Protein 1RPQ (pdb70)

Radius of gyration: 33.83 Å; Cα contacts (8 Å, |Δi|>4): 1842; chains: 8; bounding box: 128×77×56 Å

Structure (mmCIF, N/CA/C/O backbone):
data_1RPQ
#
_entry.id   1RPQ
#
_cell.length_a   199.700
_cell.length_b   149.700
_cell.length_c   104.100
_cell.angle_alpha   90.00
_cell.angle_beta   90.00
_cell.angle_gamma   90.00
#
_symmetry.space_group_name_H-M   'C 2 2 21'
#
loop_
_entity.id
_entity.type
_entity.pdbx_description
1 polymer 'High affinity immunoglobulin epsilon receptor alpha-subunit precursor'
2 polymer 'Peptide E131'
3 branched 2-acetamido-2-deoxy-beta-D-glucopyranose-(1-4)-2-acetamido-2-deoxy-beta-D-glucopyranose-(1-4)-2-acetamido-2-deoxy-beta-D-glucopyranose
4 branched beta-D-mannopyranose-(1-3)-[beta-D-mannopyranose-(1-4)]beta-D-mannopyranose-(1-4)-2-acetamido-2-deoxy-beta-D-glucopyranose-(1-4)-2-acetamido-2-deoxy-beta-D-glucopyranose
5 branched beta-D-mannopyranose-(1-4)-2-acetamido-2-deoxy-beta-D-glucopyranose-(1-4)-2-acetamido-2-deoxy-beta-D-glucopyranose
6 branched 2-acetamido-2-deoxy-beta-D-glucopyranose-(1-4)-2-acetamido-2-deoxy-beta-D-glucopyranose
7 non-polymer 2-acetamido-2-deoxy-beta-D-glucopyranose
8 non-polymer 'SULFATE ION'
9 non-polymer 'CITRIC ACID'
#
loop_
_atom_site.group_PDB
_atom_site.id
_atom_site.type_symbol
_atom_site.label_atom_id
_atom_site.label_alt_id
_atom_site.label_comp_id
_atom_site.label_asym_id
_atom_site.label_entity_id
_atom_site.label_seq_id
_atom_site.pdbx_PDB_ins_code
_atom_site.Cartn_x
_atom_site.Cartn_y
_atom_site.Cartn_z
_atom_site.occupancy
_atom_site.B_iso_or_equiv
_atom_site.auth_seq_id
_atom_site.auth_comp_id
_atom_site.auth_asym_id
_atom_site.auth_atom_id
_atom_site.pdbx_PDB_model_num
ATOM 1 N N . LYS A 1 4 ? 76.161 8.679 59.579 0.00 110.12 4 LYS A N 1
ATOM 2 C CA . LYS A 1 4 ? 77.047 8.713 58.421 0.00 109.94 4 LYS A CA 1
ATOM 3 C C . LYS A 1 4 ? 78.008 9.897 58.508 0.00 110.44 4 LYS A C 1
ATOM 4 O O . LYS A 1 4 ? 77.634 11.037 58.224 0.00 110.35 4 LYS A O 1
ATOM 10 N N . PRO A 1 5 ? 79.260 9.641 58.924 1.00 110.79 5 PRO A N 1
ATOM 11 C CA . PRO A 1 5 ? 80.288 10.681 59.054 1.00 110.81 5 PRO A CA 1
ATOM 12 C C . PRO A 1 5 ? 81.028 10.912 57.732 1.00 110.71 5 PRO A C 1
ATOM 13 O O . PRO A 1 5 ? 80.748 10.239 56.730 1.00 111.16 5 PRO A O 1
ATOM 17 N N . LYS A 1 6 ? 81.963 11.864 57.724 1.00 109.56 6 LYS A N 1
ATOM 18 C CA . LYS A 1 6 ? 82.732 12.126 56.514 1.00 106.64 6 LYS A CA 1
ATOM 19 C C . LYS A 1 6 ? 84.066 12.811 56.781 1.00 102.07 6 LYS A C 1
ATOM 20 O O . LYS A 1 6 ? 84.123 13.840 57.452 1.00 102.17 6 LYS A O 1
ATOM 26 N N . VAL A 1 7 ? 85.138 12.227 56.254 1.00 95.70 7 VAL A N 1
ATOM 27 C CA . VAL A 1 7 ? 86.475 12.778 56.437 1.00 91.14 7 VAL A CA 1
ATOM 28 C C . VAL A 1 7 ? 86.732 13.945 55.486 1.00 89.68 7 VAL A C 1
ATOM 29 O O . VAL A 1 7 ? 86.288 13.931 54.336 1.00 89.17 7 VAL A O 1
ATOM 33 N N . SER A 1 8 ? 87.424 14.963 55.993 1.00 86.90 8 SER A N 1
ATOM 34 C CA . SER A 1 8 ? 87.766 16.146 55.213 1.00 83.94 8 SER A CA 1
ATOM 35 C C . SER A 1 8 ? 89.247 16.457 55.397 1.00 81.15 8 SER A C 1
ATOM 36 O O . SE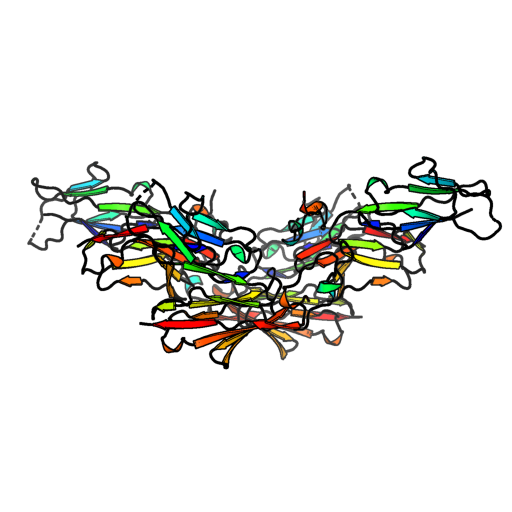R A 1 8 ? 89.830 16.154 56.442 1.00 80.46 8 SER A O 1
ATOM 39 N N . LEU A 1 9 ? 89.853 17.064 54.383 1.00 75.87 9 LEU A N 1
ATOM 40 C CA . LEU A 1 9 ? 91.271 17.382 54.447 1.00 72.31 9 LEU A CA 1
ATOM 41 C C . LEU A 1 9 ? 91.525 18.871 54.576 1.00 69.23 9 LEU A C 1
ATOM 42 O O . LEU A 1 9 ? 90.754 19.684 54.083 1.00 67.13 9 LEU A O 1
ATOM 47 N N . ASN A 1 10 ? 92.628 19.214 55.232 1.00 66.33 10 ASN A N 1
ATOM 48 C CA . ASN A 1 10 ? 93.017 20.600 55.396 1.00 63.35 10 ASN A CA 1
ATOM 49 C C . ASN A 1 10 ? 94.532 20.729 55.434 1.00 59.89 10 ASN A C 1
ATOM 50 O O . ASN A 1 10 ? 95.175 20.296 56.385 1.00 56.79 10 ASN A O 1
ATOM 55 N N . PRO A 1 11 ? 95.129 21.250 54.354 1.00 57.51 11 PRO A N 1
ATOM 56 C CA . PRO A 1 11 ? 94.495 21.719 53.114 1.00 55.95 11 PRO A CA 1
ATOM 57 C C . PRO A 1 11 ? 93.742 20.575 52.418 1.00 56.97 11 PRO A C 1
ATOM 58 O O . PRO A 1 11 ? 94.069 19.407 52.613 1.00 59.60 11 PRO A O 1
ATOM 62 N N . PRO A 1 12 ? 92.787 20.896 51.535 1.00 57.78 12 PRO A N 1
ATOM 63 C CA . PRO A 1 12 ? 91.944 19.952 50.772 1.00 58.32 12 PRO A CA 1
ATOM 64 C C . PRO A 1 12 ? 92.641 19.019 49.780 1.00 56.77 12 PRO A C 1
ATOM 65 O O . PRO A 1 12 ? 92.005 18.136 49.195 1.00 56.77 12 PRO A O 1
ATOM 69 N N . TRP A 1 13 ? 93.933 19.219 49.576 1.00 53.25 13 TRP A N 1
ATOM 70 C CA . TRP A 1 13 ? 94.677 18.425 48.622 1.00 53.19 13 TRP A CA 1
ATOM 71 C C . TRP A 1 13 ? 94.967 16.963 48.994 1.00 52.23 13 TRP A C 1
ATOM 72 O O . TRP A 1 13 ? 95.750 16.714 49.902 1.00 54.36 13 TRP A O 1
ATOM 83 N N . ASN A 1 14 ? 94.364 16.023 48.247 1.00 49.66 14 ASN A N 1
ATOM 84 C CA . ASN A 1 14 ? 94.555 14.565 48.409 1.00 47.45 14 ASN A CA 1
ATOM 85 C C . ASN A 1 14 ? 95.944 14.197 47.945 1.00 45.46 14 ASN A C 1
ATOM 86 O O . ASN A 1 14 ? 96.477 13.163 48.313 1.00 47.40 14 ASN A O 1
ATOM 91 N N . ARG A 1 15 ? 96.476 14.974 47.018 1.00 42.23 15 ARG A N 1
ATOM 92 C CA . ARG A 1 15 ? 97.809 14.720 46.492 1.00 40.59 15 ARG A CA 1
ATOM 93 C C . ARG A 1 15 ? 98.735 15.775 47.111 1.00 37.76 15 ARG A C 1
ATOM 94 O O . ARG A 1 15 ? 98.395 16.958 47.127 1.00 35.08 15 ARG A O 1
ATOM 102 N N . ILE A 1 16 ? 99.864 15.333 47.673 1.00 32.90 16 ILE A N 1
ATOM 103 C CA . ILE A 1 16 ? 100.799 16.229 48.317 1.00 29.51 16 ILE A CA 1
ATOM 104 C C . ILE A 1 16 ? 102.227 15.751 48.154 1.00 31.38 16 ILE A C 1
ATOM 105 O O . ILE A 1 16 ? 102.461 14.612 47.764 1.00 33.59 16 ILE A O 1
ATOM 110 N N . PHE A 1 17 ? 103.180 16.613 48.495 1.00 35.24 17 PHE A N 1
ATOM 111 C CA . PHE A 1 17 ? 104.595 16.291 48.392 1.00 39.57 17 PHE A CA 1
ATOM 112 C C . PHE A 1 17 ? 105.164 15.593 49.616 1.00 40.67 17 PHE A C 1
ATOM 113 O O . PHE A 1 17 ? 104.659 15.717 50.728 1.00 41.98 17 PHE A O 1
ATOM 121 N N . LYS A 1 18 ? 106.251 14.874 49.398 1.00 42.48 18 LYS A N 1
ATOM 122 C CA . LYS A 1 18 ? 106.920 14.177 50.472 1.00 44.30 18 LYS A CA 1
ATOM 123 C C . LYS A 1 18 ? 107.444 15.255 51.401 1.00 44.11 18 LYS A C 1
ATOM 124 O O . LYS A 1 18 ? 108.190 16.140 50.987 1.00 46.84 18 LYS A O 1
ATOM 130 N N . GLY A 1 19 ? 106.977 15.247 52.634 1.00 43.90 19 GLY A N 1
ATOM 131 C CA . GLY A 1 19 ? 107.475 16.225 53.576 1.00 43.57 19 GLY A CA 1
ATOM 132 C C . GLY A 1 19 ? 106.456 17.241 53.990 1.00 44.07 19 GLY A C 1
ATOM 133 O O . GLY A 1 19 ? 106.673 17.980 54.945 1.00 46.27 19 GLY A O 1
ATOM 134 N N . GLU A 1 20 ? 105.341 17.291 53.279 1.00 45.57 20 GLU A N 1
ATOM 135 C CA . GLU A 1 20 ? 104.311 18.258 53.608 1.00 49.71 20 GLU A CA 1
ATOM 136 C C . GLU A 1 20 ? 103.426 17.761 54.728 1.00 51.98 20 GLU A C 1
ATOM 137 O O . GLU A 1 20 ? 103.632 16.672 55.246 1.00 52.21 20 GLU A O 1
ATOM 143 N N . ASN A 1 21 ? 102.479 18.594 55.135 1.00 55.25 21 ASN A N 1
ATOM 144 C CA . ASN A 1 21 ? 101.588 18.258 56.226 1.00 59.89 21 ASN A CA 1
ATOM 145 C C . ASN A 1 21 ? 100.141 18.315 55.796 1.00 60.88 21 ASN A C 1
ATOM 146 O O . ASN A 1 21 ? 99.768 19.122 54.959 1.00 64.55 21 ASN A O 1
ATOM 151 N N . VAL A 1 22 ? 99.333 17.432 56.357 1.00 60.90 22 VAL A N 1
ATOM 152 C CA . VAL A 1 22 ? 97.913 17.406 56.069 1.00 62.01 22 VAL A CA 1
ATOM 153 C C . VAL A 1 22 ? 97.186 16.910 57.313 1.00 62.13 22 VAL A C 1
ATOM 154 O O . VAL A 1 22 ? 97.755 16.172 58.126 1.00 61.68 22 VAL A O 1
ATOM 158 N N . THR A 1 23 ? 95.942 17.349 57.467 1.00 62.09 23 THR A N 1
ATOM 159 C CA . THR A 1 23 ? 95.134 16.987 58.613 1.00 64.74 23 THR A CA 1
ATOM 160 C C . THR A 1 23 ? 93.754 16.499 58.185 1.00 66.95 23 THR A C 1
ATOM 161 O O . THR A 1 23 ? 92.976 17.244 57.584 1.00 67.82 23 THR A O 1
ATOM 165 N N . LEU A 1 24 ? 93.466 15.236 58.475 1.00 69.45 24 LEU A N 1
ATOM 166 C CA . LEU A 1 24 ? 92.178 14.658 58.131 1.00 72.46 24 LEU A CA 1
ATOM 167 C C . LEU A 1 24 ? 91.252 14.871 59.314 1.00 76.80 24 LEU A C 1
ATOM 168 O O . LEU A 1 24 ? 91.611 14.587 60.457 1.00 77.62 24 LEU A O 1
ATOM 173 N N . THR A 1 25 ? 90.063 15.381 59.032 1.00 81.77 25 THR A N 1
ATOM 174 C CA . THR A 1 25 ? 89.088 15.652 60.071 1.00 88.31 25 THR A CA 1
ATOM 175 C C . THR A 1 25 ? 87.851 14.789 59.887 1.00 90.02 25 THR A C 1
ATOM 176 O O . THR A 1 25 ? 87.331 14.656 58.782 1.00 90.66 25 THR A O 1
ATOM 180 N N . CYS A 1 26 ? 87.402 14.184 60.980 1.00 93.42 26 CYS A N 1
ATOM 181 C CA . CYS A 1 26 ? 86.216 13.342 60.966 1.00 94.98 26 CYS A CA 1
ATOM 182 C C . CYS A 1 26 ? 85.029 14.259 61.252 1.00 96.15 26 CYS A C 1
ATOM 183 O O . CYS A 1 26 ? 85.018 14.967 62.259 1.00 97.73 26 CYS A O 1
ATOM 186 N N . ASN A 1 27 ? 84.133 14.364 60.270 1.00 98.21 27 ASN A N 1
ATOM 187 C CA . ASN A 1 27 ? 82.935 15.212 60.334 1.00 99.31 27 ASN A CA 1
ATOM 188 C C . ASN A 1 27 ? 82.412 15.445 61.748 1.00 99.03 27 ASN A C 1
ATOM 189 O O . ASN A 1 27 ? 81.610 14.661 62.254 1.00 100.50 27 ASN A O 1
ATOM 194 N N . GLY A 1 28 ? 82.870 16.533 62.367 0.50 96.54 28 GLY A N 1
ATOM 195 C CA . GLY A 1 28 ? 82.459 16.867 63.720 0.50 92.78 28 GLY A CA 1
ATOM 196 C C . GLY A 1 28 ? 81.146 17.623 63.827 0.50 91.68 28 GLY A C 1
ATOM 197 O O . GLY A 1 28 ? 81.096 18.825 63.566 0.50 90.91 28 GLY A O 1
ATOM 198 N N . ASN A 1 29 ? 80.085 16.910 64.207 0.50 90.52 29 ASN A N 1
ATOM 199 C CA . ASN A 1 29 ? 78.752 17.495 64.376 0.50 88.95 29 ASN A CA 1
ATOM 200 C C . ASN A 1 29 ? 77.953 16.744 65.451 0.50 88.40 29 ASN A C 1
ATOM 201 O O . ASN A 1 29 ? 78.521 15.942 66.199 0.50 85.90 29 ASN A O 1
ATOM 206 N N . ASN A 1 30 ? 76.653 17.036 65.539 0.50 89.57 30 ASN A N 1
ATOM 207 C CA . ASN A 1 30 ? 75.743 16.420 66.516 0.50 89.98 30 ASN A CA 1
ATOM 208 C C . ASN A 1 30 ? 75.959 16.939 67.943 0.50 89.29 30 ASN A C 1
ATOM 209 O O . ASN A 1 30 ? 76.817 16.448 68.683 0.50 88.04 30 ASN A O 1
ATOM 214 N N . VAL A 1 34 ? 80.735 14.395 72.097 0.50 102.26 34 VAL A N 1
ATOM 215 C CA . VAL A 1 34 ? 82.074 13.830 72.227 0.50 102.45 34 VAL A CA 1
ATOM 216 C C . VAL A 1 34 ? 82.001 12.394 72.749 0.50 102.80 34 VAL A C 1
ATOM 217 O O . VAL A 1 34 ? 81.116 12.052 73.538 0.50 102.25 34 VAL A O 1
ATOM 221 N N . SER A 1 35 ? 82.934 11.560 72.295 0.50 103.53 35 SER A N 1
ATOM 222 C CA . SER A 1 35 ? 82.998 10.159 72.705 0.50 103.65 35 SER A CA 1
ATOM 223 C C . SER A 1 35 ? 84.343 9.537 72.325 0.50 103.49 35 SER A C 1
ATOM 224 O O . SER A 1 35 ? 85.184 9.278 73.189 0.50 102.97 35 SER A O 1
ATOM 227 N N . SER A 1 36 ? 84.535 9.311 71.027 0.50 103.31 36 SER A N 1
ATOM 228 C CA . SER A 1 36 ? 85.762 8.724 70.498 0.50 103.07 36 SER A CA 1
ATOM 229 C C . SER A 1 36 ? 85.717 8.742 68.977 0.50 103.76 36 SER A C 1
ATOM 230 O O . SER A 1 36 ? 84.644 8.869 68.379 0.50 104.02 36 SER A O 1
ATOM 233 N N . THR A 1 37 ? 86.885 8.602 68.357 1.00 104.39 37 THR A N 1
ATOM 234 C CA . THR A 1 37 ? 86.989 8.590 66.904 1.00 103.43 37 THR A CA 1
ATOM 235 C C . THR A 1 37 ? 88.011 7.542 66.482 1.00 101.53 37 THR A C 1
ATOM 236 O O . THR A 1 37 ? 89.161 7.573 66.920 1.00 101.21 37 THR A O 1
ATOM 240 N N . LYS A 1 38 ? 87.575 6.597 65.656 1.00 99.71 38 LYS A N 1
ATOM 241 C CA . LYS A 1 38 ? 88.450 5.535 65.173 1.00 98.85 38 LYS A CA 1
ATOM 242 C C . LYS A 1 38 ? 88.997 5.851 63.781 1.00 95.70 38 LYS A C 1
ATOM 243 O O . LYS A 1 38 ? 88.245 6.207 62.877 1.00 93.22 38 LYS A O 1
ATOM 249 N N . TRP A 1 39 ? 90.308 5.703 63.618 1.00 91.49 39 TRP A N 1
ATOM 250 C CA . TRP A 1 39 ? 90.967 5.974 62.346 1.00 88.89 39 TRP A CA 1
ATOM 251 C C . TRP A 1 39 ? 91.552 4.718 61.708 1.00 87.04 39 TRP A C 1
ATOM 252 O O . TRP A 1 39 ? 92.355 4.018 62.325 1.00 84.69 39 TRP A O 1
ATOM 263 N N . PHE A 1 40 ? 91.175 4.463 60.456 1.00 85.92 40 PHE A N 1
ATOM 264 C CA . PHE A 1 40 ? 91.664 3.299 59.723 1.00 85.67 40 PHE A CA 1
ATOM 265 C C . PHE A 1 40 ? 92.543 3.672 58.530 1.00 82.79 40 PHE A C 1
ATOM 266 O O . PHE A 1 40 ? 92.062 4.249 57.556 1.00 82.86 40 PHE A O 1
ATOM 274 N N . HIS A 1 41 ? 93.830 3.340 58.612 1.00 77.40 41 HIS A N 1
ATOM 275 C CA . HIS A 1 41 ? 94.780 3.629 57.535 1.00 72.58 41 HIS A CA 1
ATOM 276 C C . HIS A 1 41 ? 95.142 2.337 56.820 1.00 71.32 41 HIS A C 1
ATOM 277 O O . HIS A 1 41 ? 95.904 1.522 57.343 1.00 72.56 41 HIS A O 1
ATOM 284 N N . ASN A 1 42 ? 94.621 2.176 55.607 1.00 69.24 42 ASN A N 1
ATOM 285 C CA . ASN A 1 42 ? 94.861 0.982 54.798 1.00 71.55 42 ASN A CA 1
ATOM 286 C C . ASN A 1 42 ? 94.211 -0.247 55.440 1.00 75.39 42 ASN A C 1
ATOM 287 O O . ASN A 1 42 ? 94.729 -1.366 55.340 1.00 77.75 42 ASN A O 1
ATOM 292 N N . GLY A 1 43 ? 93.075 -0.030 56.100 1.00 78.42 43 GLY A N 1
ATOM 293 C CA . GLY A 1 43 ? 92.373 -1.120 56.753 1.00 81.40 43 GLY A CA 1
ATOM 294 C C . GLY A 1 43 ? 92.762 -1.310 58.209 1.00 83.52 43 GLY A C 1
ATOM 295 O O . GLY A 1 43 ? 91.934 -1.745 59.011 1.00 84.02 43 GLY A O 1
ATOM 296 N N . SER A 1 44 ? 94.012 -0.997 58.549 1.00 85.37 44 SER A N 1
ATOM 297 C CA . SER A 1 44 ? 94.505 -1.125 59.921 1.00 88.40 44 SER A CA 1
ATOM 298 C C . SER A 1 44 ? 94.008 0.015 60.816 1.00 89.54 44 SER A C 1
ATOM 299 O O . SER A 1 44 ? 93.848 1.146 60.363 1.00 90.46 44 SER A O 1
ATOM 302 N N . LEU A 1 45 ? 93.770 -0.285 62.089 1.00 90.85 45 LEU A N 1
ATOM 303 C CA . LEU A 1 45 ? 93.318 0.726 63.035 1.00 92.61 45 LEU A CA 1
ATOM 304 C C . LEU A 1 45 ? 94.518 1.540 63.522 1.00 94.08 45 LEU A C 1
ATOM 305 O O . LEU A 1 45 ? 95.512 0.979 63.990 1.00 92.32 45 LEU A O 1
ATOM 310 N N . SER A 1 46 ? 94.423 2.862 63.393 1.00 95.58 46 SER A N 1
ATOM 311 C CA . SER A 1 46 ? 95.496 3.755 63.822 1.00 96.58 46 SER A CA 1
ATOM 312 C C . SER A 1 46 ? 95.353 4.086 65.296 1.00 97.89 46 SER A C 1
ATOM 313 O O . SER A 1 46 ? 94.246 4.088 65.839 1.00 95.61 46 SER A O 1
ATOM 316 N N . GLU A 1 47 ? 96.480 4.403 65.923 1.00 101.06 47 GLU A N 1
ATOM 317 C CA . GLU A 1 47 ? 96.507 4.734 67.339 1.00 106.90 47 GLU A CA 1
ATOM 318 C C . GLU A 1 47 ? 95.942 6.116 67.660 1.00 106.91 47 GLU A C 1
ATOM 319 O O . GLU A 1 47 ? 96.095 6.609 68.778 1.00 107.05 47 GLU A O 1
ATOM 325 N N . GLU A 1 48 ? 95.279 6.734 66.687 1.00 107.83 48 GLU A N 1
ATOM 326 C CA . GLU A 1 48 ? 94.693 8.053 66.892 1.00 109.93 48 GLU A CA 1
ATOM 327 C C . GLU A 1 48 ? 93.247 7.950 67.378 1.00 110.42 48 GLU A C 1
ATOM 328 O O . GLU A 1 48 ? 92.479 7.110 66.903 1.00 111.25 48 GLU A O 1
ATOM 334 N N . THR A 1 49 ? 92.886 8.825 68.315 1.00 110.97 49 THR A N 1
ATOM 335 C CA . THR A 1 49 ? 91.546 8.848 68.898 1.00 111.34 49 THR A CA 1
ATOM 336 C C . THR A 1 49 ? 90.767 10.159 68.698 1.00 110.52 49 THR A C 1
ATOM 337 O O . THR A 1 49 ? 89.541 10.180 68.838 1.00 109.99 49 THR A O 1
ATOM 341 N N . ASN A 1 50 ? 91.477 11.244 68.385 1.00 109.87 50 ASN A N 1
ATOM 342 C CA . ASN A 1 50 ? 90.854 12.553 68.155 1.00 107.84 50 ASN A CA 1
ATOM 343 C C . ASN A 1 50 ? 90.094 12.582 66.831 1.00 107.17 50 ASN A C 1
ATOM 344 O O . ASN A 1 50 ? 90.297 11.726 65.971 1.00 106.32 50 ASN A O 1
ATOM 349 N N . SER A 1 51 ? 89.235 13.582 66.661 1.00 105.92 51 SER A N 1
ATOM 350 C CA . SER A 1 51 ? 88.457 13.713 65.428 1.00 104.72 51 SER A CA 1
ATOM 351 C C . SER A 1 51 ? 89.333 14.205 64.279 1.00 102.06 51 SER A C 1
ATOM 352 O O . SER A 1 51 ? 88.896 14.247 63.130 1.00 102.36 51 SER A O 1
ATOM 355 N N . SER A 1 52 ? 90.573 14.569 64.602 1.00 98.00 52 SER A N 1
ATOM 356 C CA . SER A 1 52 ? 91.522 15.057 63.611 1.00 93.38 52 SER A CA 1
ATOM 357 C C . SER A 1 52 ? 92.861 14.335 63.674 1.00 90.45 52 SER A C 1
ATOM 358 O O . SER A 1 52 ? 93.575 14.412 64.675 1.00 90.22 52 SER A O 1
ATOM 361 N N . LEU A 1 53 ? 93.183 13.630 62.593 1.00 86.21 53 LEU A N 1
ATOM 362 C CA . LEU A 1 53 ? 94.435 12.895 62.472 1.00 83.95 53 LEU A CA 1
ATOM 363 C C . LEU A 1 53 ? 95.449 13.786 61.759 1.00 82.63 53 LEU A C 1
ATOM 364 O O . LEU A 1 53 ? 95.217 14.213 60.631 1.00 82.74 53 LEU A O 1
ATOM 369 N N . ASN A 1 54 ? 96.564 14.070 62.428 1.00 81.92 54 ASN A N 1
ATOM 370 C CA . ASN A 1 54 ? 97.609 14.934 61.872 1.00 80.17 54 ASN A CA 1
ATOM 371 C C . ASN A 1 54 ? 98.776 14.212 61.211 1.00 76.16 54 ASN A C 1
ATOM 372 O O . ASN A 1 54 ? 99.521 13.476 61.867 1.00 76.76 54 ASN A O 1
ATOM 377 N N . ILE A 1 55 ? 98.950 14.445 59.914 1.00 69.21 55 ILE A N 1
ATOM 378 C CA . ILE A 1 55 ? 100.064 13.851 59.191 1.00 62.33 55 ILE A CA 1
ATOM 379 C C . ILE A 1 55 ? 101.130 14.941 59.081 1.00 60.38 55 ILE A C 1
ATOM 380 O O . ILE A 1 55 ? 100.833 16.067 58.690 1.00 55.02 55 ILE A O 1
ATOM 385 N N . VAL A 1 56 ? 102.349 14.610 59.497 1.00 59.10 56 VAL A N 1
ATOM 386 C CA . VAL A 1 56 ? 103.468 15.541 59.481 1.00 59.43 56 VAL A CA 1
ATOM 387 C C . VAL A 1 56 ? 104.655 14.938 58.741 1.00 58.37 56 VAL A C 1
ATOM 388 O O . VAL A 1 56 ? 104.929 13.746 58.871 1.00 62.20 56 VAL A O 1
ATOM 392 N N . ASN A 1 57 ? 105.373 15.767 57.991 1.00 57.36 57 ASN A N 1
ATOM 393 C CA . ASN A 1 57 ? 106.521 15.317 57.215 1.00 60.30 57 ASN A CA 1
ATOM 394 C C . ASN A 1 57 ? 106.195 14.107 56.367 1.00 59.51 57 ASN A C 1
ATOM 395 O O . ASN A 1 57 ? 107.022 13.220 56.207 1.00 60.01 57 ASN A O 1
ATOM 400 N N . ALA A 1 58 ? 104.996 14.118 55.790 1.00 58.65 58 ALA A N 1
ATOM 401 C CA . ALA A 1 58 ? 104.482 13.044 54.957 1.00 59.24 58 ALA A CA 1
ATOM 402 C C . ALA A 1 58 ? 105.521 12.204 54.242 1.00 60.65 58 ALA A C 1
ATOM 403 O O . ALA A 1 58 ? 106.436 12.719 53.611 1.00 60.43 58 ALA A O 1
ATOM 405 N N . LYS A 1 59 ? 105.385 10.895 54.402 1.00 63.60 59 LYS A N 1
ATOM 406 C CA . LYS A 1 59 ? 106.271 9.923 53.784 1.00 64.98 59 LYS A CA 1
ATOM 407 C C . LYS A 1 59 ? 105.411 9.171 52.786 1.00 61.69 59 LYS A C 1
ATOM 408 O O . LYS A 1 59 ? 104.185 9.234 52.865 1.00 59.80 59 LYS A O 1
ATOM 414 N N . PHE A 1 60 ? 106.036 8.479 51.841 1.00 58.89 60 PHE A N 1
ATOM 415 C CA . PHE A 1 60 ? 105.273 7.725 50.862 1.00 58.65 60 PHE A CA 1
ATOM 416 C C . PHE A 1 60 ? 104.335 6.785 51.593 1.00 58.84 60 PHE A C 1
ATOM 417 O O . PHE A 1 60 ? 103.162 6.678 51.257 1.00 60.60 60 PHE A O 1
ATOM 425 N N . GLU A 1 61 ? 104.852 6.188 52.660 1.00 61.37 61 GLU A N 1
ATOM 426 C CA . GLU A 1 61 ? 104.122 5.261 53.515 1.00 65.24 61 GLU A CA 1
ATOM 427 C C . GLU A 1 61 ? 102.754 5.821 53.935 1.00 62.31 61 GLU A C 1
ATOM 428 O O . GLU A 1 61 ? 101.783 5.073 54.056 1.00 64.31 61 GLU A O 1
ATOM 434 N N . ASP A 1 62 ? 102.671 7.141 54.111 1.00 57.13 62 ASP A N 1
ATOM 435 C CA . ASP A 1 62 ? 101.427 7.795 54.529 1.00 52.29 62 ASP A CA 1
ATOM 436 C C . ASP A 1 62 ? 100.330 7.795 53.495 1.00 47.87 62 ASP A C 1
ATOM 437 O O . ASP A 1 62 ? 99.183 8.123 53.810 1.00 43.56 62 ASP A O 1
ATOM 442 N N . SER A 1 63 ? 100.680 7.415 52.268 1.00 43.77 63 SER A N 1
ATOM 443 C CA . SER A 1 63 ? 99.708 7.342 51.186 1.00 46.53 63 SER A CA 1
ATOM 444 C C . SER A 1 63 ? 98.700 6.260 51.530 1.00 50.64 63 SER A C 1
ATOM 445 O O . SER A 1 63 ? 98.948 5.443 52.415 1.00 58.02 63 SER A O 1
ATOM 448 N N . GLY A 1 64 ? 97.558 6.251 50.857 1.00 54.94 64 GLY A N 1
ATOM 449 C CA . GLY A 1 64 ? 96.582 5.218 51.135 1.00 57.83 64 GLY A CA 1
ATOM 450 C C . GLY A 1 64 ? 95.174 5.656 51.446 1.00 60.18 64 GLY A C 1
ATOM 451 O O . GLY A 1 64 ? 94.828 6.826 51.344 1.00 59.89 64 GLY A O 1
ATOM 452 N N . GLU A 1 65 ? 94.365 4.678 51.830 1.00 63.98 65 GLU A N 1
ATOM 453 C CA . GLU A 1 65 ? 92.969 4.883 52.173 1.00 69.38 65 GLU A CA 1
ATOM 454 C C . GLU A 1 65 ? 92.810 5.240 53.655 1.00 68.43 65 GLU A C 1
ATOM 455 O O . GLU A 1 65 ? 93.466 4.655 54.508 1.00 71.66 65 GLU A O 1
ATOM 461 N N . TYR A 1 66 ? 91.967 6.226 53.948 1.00 65.37 66 TYR A N 1
ATOM 462 C CA . TYR A 1 66 ? 91.702 6.639 55.322 1.00 62.94 66 TYR A CA 1
ATOM 463 C C . TYR A 1 66 ? 90.208 6.678 55.604 1.00 67.42 66 TYR A C 1
ATOM 464 O O . TYR A 1 66 ? 89.417 7.103 54.760 1.00 68.08 66 TYR A O 1
ATOM 473 N N . LYS A 1 67 ? 89.830 6.204 56.789 1.00 74.96 67 LYS A N 1
ATOM 474 C CA . LYS A 1 67 ? 88.431 6.177 57.225 1.00 82.25 67 LYS A CA 1
ATOM 475 C C . LYS A 1 67 ? 88.352 6.496 58.707 1.00 84.40 67 LYS A C 1
ATOM 476 O O . LYS A 1 67 ? 89.271 6.174 59.459 1.00 84.62 67 LYS A O 1
ATOM 482 N N . CYS A 1 68 ? 87.237 7.088 59.124 1.00 87.51 68 CYS A N 1
ATOM 483 C CA . CYS A 1 68 ? 87.022 7.403 60.527 1.00 92.81 68 CYS A CA 1
ATOM 484 C C . CYS A 1 68 ? 85.679 6.837 60.970 1.00 96.35 68 CYS A C 1
ATOM 485 O O . CYS A 1 68 ? 84.752 6.710 60.168 1.00 96.52 68 CYS A O 1
ATOM 488 N N . GLN A 1 69 ? 85.590 6.474 62.244 1.00 102.16 69 GLN A N 1
ATOM 489 C CA . GLN A 1 69 ? 84.367 5.896 62.793 1.00 108.03 69 GLN A CA 1
ATOM 490 C C . GLN A 1 69 ? 83.992 6.562 64.118 1.00 109.77 69 GLN A C 1
ATOM 491 O O . GLN A 1 69 ? 84.844 6.745 64.997 1.00 110.30 69 GLN A O 1
ATOM 497 N N . HIS A 1 70 ? 82.740 7.011 64.203 1.00 111.05 70 HIS A N 1
ATOM 498 C CA . HIS A 1 70 ? 82.214 7.655 65.408 1.00 111.72 70 HIS A CA 1
ATOM 499 C C . HIS A 1 70 ? 81.225 6.683 66.088 1.00 113.29 70 HIS A C 1
ATOM 500 O O . HIS A 1 70 ? 81.362 5.460 65.965 1.00 114.29 70 HIS A O 1
ATOM 507 N N . GLN A 1 71 ? 80.256 7.213 66.829 0.00 112.28 71 GLN A N 1
ATOM 508 C CA . GLN A 1 71 ? 79.263 6.365 67.487 0.00 111.88 71 GLN A CA 1
ATOM 509 C C . GLN A 1 71 ? 78.016 6.217 66.618 0.00 111.61 71 GLN A C 1
ATOM 510 O O . GLN A 1 71 ? 76.923 5.943 67.117 0.00 111.28 71 GLN A O 1
ATOM 516 N N . GLN A 1 72 ? 78.198 6.387 65.311 0.00 111.50 72 GLN A N 1
ATOM 517 C CA . GLN A 1 72 ? 77.107 6.286 64.349 0.00 111.69 72 GLN A CA 1
ATOM 518 C C . GLN A 1 72 ? 77.111 4.938 63.625 0.00 111.84 72 GLN A C 1
ATOM 519 O O . GLN A 1 72 ? 76.604 4.825 62.507 0.00 111.94 72 GLN A O 1
ATOM 525 N N . VAL A 1 73 ? 77.673 3.922 64.281 0.00 112.62 73 VAL A N 1
ATOM 526 C CA . VAL A 1 73 ? 77.765 2.560 63.744 0.00 113.25 73 VAL A CA 1
ATOM 527 C C . VAL A 1 73 ? 78.597 2.490 62.462 0.00 114.33 73 VAL A C 1
ATOM 528 O O . VAL A 1 73 ? 79.768 2.107 62.493 0.00 114.08 73 VAL A O 1
ATOM 532 N N . ASN A 1 74 ? 77.979 2.855 61.341 1.00 116.13 74 ASN A N 1
ATOM 533 C CA . ASN A 1 74 ? 78.629 2.855 60.032 1.00 117.64 74 ASN A CA 1
ATOM 534 C C . ASN A 1 74 ? 79.905 3.701 60.002 1.00 116.84 74 ASN A C 1
ATOM 535 O O . ASN A 1 74 ? 80.048 4.671 60.756 1.00 116.49 74 ASN A O 1
ATOM 540 N N . GLU A 1 75 ? 80.842 3.293 59.149 1.00 115.02 75 GLU A N 1
ATOM 541 C CA . GLU A 1 75 ? 82.112 3.993 58.978 1.00 112.09 75 GLU A CA 1
ATOM 542 C C . GLU A 1 75 ? 81.934 5.070 57.916 1.00 111.69 75 GLU A C 1
ATOM 543 O O . GLU A 1 75 ? 80.919 5.107 57.212 1.00 112.15 75 GLU A O 1
ATOM 549 N N . SER A 1 76 ? 82.931 5.940 57.800 1.00 109.68 76 SER A N 1
ATOM 550 C CA . SER A 1 76 ? 82.906 7.018 56.820 1.00 106.34 76 SER A CA 1
ATOM 551 C C . SER A 1 76 ? 83.347 6.506 55.453 1.00 105.93 76 SER A C 1
ATOM 552 O O . SER A 1 76 ? 83.928 5.422 55.342 1.00 105.63 76 SER A O 1
ATOM 555 N N . GLU A 1 77 ? 83.050 7.277 54.409 1.00 104.37 77 GLU A N 1
ATOM 556 C CA . GLU A 1 77 ? 83.464 6.894 53.067 1.00 102.88 77 GLU A CA 1
ATOM 557 C C . GLU A 1 77 ? 84.982 7.042 52.994 1.00 99.16 77 GLU A C 1
ATOM 558 O O . GLU A 1 77 ? 85.567 7.896 53.669 1.00 99.46 77 GLU A O 1
ATOM 564 N N . PRO A 1 78 ? 85.646 6.178 52.213 1.00 94.95 78 PRO A N 1
ATOM 565 C CA . PRO A 1 78 ? 87.101 6.222 52.068 1.00 90.81 78 PRO A CA 1
ATOM 566 C C . PRO A 1 78 ? 87.602 7.517 51.440 1.00 87.20 78 PRO A C 1
ATOM 567 O O . PRO A 1 78 ? 86.938 8.118 50.590 1.00 86.82 78 PRO A O 1
ATOM 571 N N . VAL A 1 79 ? 88.775 7.944 51.891 1.00 82.56 79 VAL A N 1
ATOM 572 C CA . VAL A 1 79 ? 89.429 9.141 51.390 1.00 77.85 79 VAL A CA 1
ATOM 573 C C . VAL A 1 79 ? 90.842 8.688 51.061 1.00 76.17 79 VAL A C 1
ATOM 574 O O . VAL A 1 79 ? 91.537 8.153 51.923 1.00 74.83 79 VAL A O 1
ATOM 578 N N . TYR A 1 80 ? 91.245 8.859 49.805 1.00 74.96 80 TYR A N 1
ATOM 579 C CA . TYR A 1 80 ? 92.569 8.434 49.369 1.00 73.48 80 TYR A CA 1
ATOM 580 C C . TYR A 1 80 ? 93.574 9.571 49.321 1.00 69.04 80 TYR A C 1
ATOM 581 O O . TYR A 1 80 ? 93.307 10.625 48.761 1.00 69.27 80 TYR A O 1
ATOM 590 N N . LEU A 1 81 ? 94.723 9.354 49.948 1.00 63.63 81 LEU A N 1
ATOM 591 C CA . LEU A 1 81 ? 95.786 10.338 50.015 1.00 57.90 81 LEU A CA 1
ATOM 592 C C . LEU A 1 81 ? 97.016 9.812 49.298 1.00 55.79 81 LEU A C 1
ATOM 593 O O . LEU A 1 81 ? 97.451 8.701 49.556 1.00 59.21 81 LEU A O 1
ATOM 598 N N . GLU A 1 82 ? 97.598 10.608 48.412 1.00 52.42 82 GLU A N 1
ATOM 599 C CA . GLU A 1 82 ? 98.783 10.155 47.695 1.00 51.50 82 GLU A CA 1
ATOM 600 C C . GLU A 1 82 ? 99.987 11.102 47.840 1.00 47.20 82 GLU A C 1
ATOM 601 O O . GLU A 1 82 ? 99.874 12.312 47.648 1.00 46.65 82 GLU A O 1
ATOM 607 N N . VAL A 1 83 ? 101.138 10.538 48.184 1.00 41.68 83 VAL A N 1
ATOM 608 C CA . VAL A 1 83 ? 102.345 11.322 48.390 1.00 37.31 83 VAL A CA 1
ATOM 609 C C . VAL A 1 83 ? 103.310 11.233 47.215 1.00 37.14 83 VAL A C 1
ATOM 610 O O . VAL A 1 83 ? 103.809 10.157 46.888 1.00 40.79 83 VAL A O 1
ATOM 614 N N . PHE A 1 84 ? 103.629 12.379 46.628 1.00 34.59 84 PHE A N 1
ATOM 615 C CA . PHE A 1 84 ? 104.536 12.425 4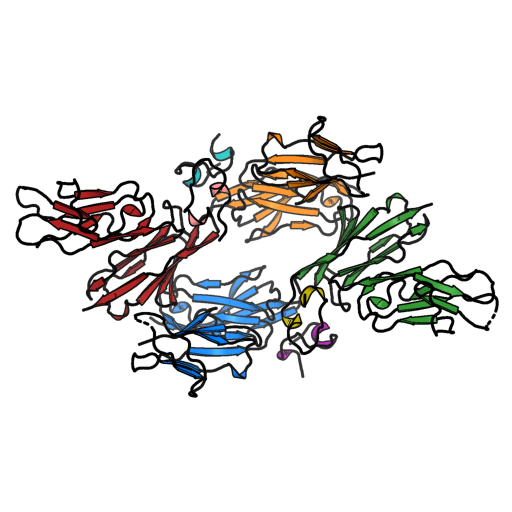5.486 1.00 32.29 84 PHE A CA 1
ATOM 616 C C . PHE A 1 84 ? 105.872 13.061 45.818 1.00 31.65 84 PHE A C 1
ATOM 617 O O . PHE A 1 84 ? 106.053 13.628 46.896 1.00 30.06 84 PHE A O 1
ATOM 625 N N . SER A 1 85 ? 106.803 12.971 44.874 1.00 31.96 85 SER A N 1
ATOM 626 C CA . SER A 1 85 ? 108.112 13.580 45.022 1.00 36.04 85 SER A CA 1
ATOM 627 C C . SER A 1 85 ? 108.660 13.926 43.643 1.00 40.78 85 SER A C 1
ATOM 628 O O . SER A 1 85 ? 109.551 13.259 43.136 1.00 42.27 85 SER A O 1
ATOM 631 N N . ASP A 1 86 ? 108.165 15.035 43.091 1.00 45.50 86 ASP A N 1
ATOM 632 C CA . ASP A 1 86 ? 108.518 15.529 41.758 1.00 44.68 86 ASP A CA 1
ATOM 633 C C . ASP A 1 86 ? 108.697 17.067 41.820 1.00 42.46 86 ASP A C 1
ATOM 634 O O . ASP A 1 86 ? 108.680 17.639 42.907 1.00 43.15 86 ASP A O 1
ATOM 639 N N . TRP A 1 87 ? 108.872 17.737 40.675 1.00 39.23 87 TRP A N 1
ATOM 640 C CA . TRP A 1 87 ? 109.028 19.199 40.658 1.00 37.01 87 TRP A CA 1
ATOM 641 C C . TRP A 1 87 ? 107.700 19.954 40.786 1.00 37.83 87 TRP A C 1
ATOM 642 O O . TRP A 1 87 ? 107.588 20.926 41.544 1.00 37.24 87 TRP A O 1
ATOM 653 N N . LEU A 1 88 ? 106.708 19.543 40.006 1.00 36.51 88 LEU A N 1
ATOM 654 C CA . LEU A 1 88 ? 105.399 20.176 40.056 1.00 34.92 88 LEU A CA 1
ATOM 655 C C . LEU A 1 88 ? 104.398 19.076 40.245 1.00 33.32 88 LEU A C 1
ATOM 656 O O . LEU A 1 88 ? 104.528 18.015 39.656 1.00 36.74 88 LEU A O 1
ATOM 661 N N . LEU A 1 89 ? 103.371 19.361 41.026 1.00 33.21 89 LEU A N 1
ATOM 662 C CA . LEU A 1 89 ? 102.329 18.413 41.328 1.00 33.60 89 LEU A CA 1
ATOM 663 C C . LEU A 1 89 ? 100.984 19.082 41.160 1.00 32.12 89 LEU A C 1
ATOM 664 O O . LEU A 1 89 ? 100.706 20.054 41.820 1.00 32.41 89 LEU A O 1
ATOM 669 N N . LEU A 1 90 ? 100.156 18.566 40.267 1.00 32.56 90 LEU A N 1
ATOM 670 C CA . LEU A 1 90 ? 98.846 19.143 40.046 1.00 33.42 90 LEU A CA 1
ATOM 671 C C . LEU A 1 90 ? 97.937 18.739 41.175 1.00 32.63 90 LEU A C 1
ATOM 672 O O . LEU A 1 90 ? 97.675 17.565 41.377 1.00 38.39 90 LEU A O 1
ATOM 677 N N . GLN A 1 91 ? 97.437 19.717 41.906 1.00 30.91 91 GLN A N 1
ATOM 678 C CA . GLN A 1 91 ? 96.554 19.428 43.018 1.00 32.82 91 GLN A CA 1
ATOM 679 C C . GLN A 1 91 ? 95.128 19.774 42.669 1.00 35.36 91 GLN A C 1
ATOM 680 O O . GLN A 1 91 ? 94.887 20.751 41.966 1.00 40.90 91 GLN A O 1
ATOM 686 N N . ALA A 1 92 ? 94.186 18.947 43.112 1.00 36.69 92 ALA A N 1
ATOM 687 C CA . ALA A 1 92 ? 92.763 19.194 42.850 1.00 38.57 92 ALA A CA 1
ATOM 688 C C . ALA A 1 92 ? 91.960 19.192 44.143 1.00 40.73 92 ALA A C 1
ATOM 689 O O . ALA A 1 92 ? 92.207 18.387 45.043 1.00 44.33 92 ALA A O 1
ATOM 691 N N . SER A 1 93 ? 91.010 20.108 44.244 1.00 41.90 93 SER A N 1
ATOM 692 C CA . SER A 1 93 ? 90.156 20.206 45.418 1.00 45.01 93 SER A CA 1
ATOM 693 C C . SER A 1 93 ? 89.380 18.908 45.577 1.00 47.84 93 SER A C 1
ATOM 694 O O . SER A 1 93 ? 88.964 18.565 46.675 1.00 51.16 93 SER A O 1
ATOM 697 N N . ALA A 1 94 ? 89.198 18.199 44.463 1.00 50.22 94 ALA A N 1
ATOM 698 C CA . ALA A 1 94 ? 88.475 16.938 44.412 1.00 51.78 94 ALA A CA 1
ATOM 699 C C . ALA A 1 94 ? 88.648 16.345 43.022 1.00 53.09 94 ALA A C 1
ATOM 700 O O . ALA A 1 94 ? 88.735 17.084 42.050 1.00 55.71 94 ALA A O 1
ATOM 702 N N . GLU A 1 95 ? 88.732 15.017 42.943 1.00 54.40 95 GLU A N 1
ATOM 703 C CA . GLU A 1 95 ? 88.902 14.325 41.668 1.00 59.39 95 GLU A CA 1
ATOM 704 C C . GLU A 1 95 ? 87.599 13.792 41.092 1.00 63.21 95 GLU A C 1
ATOM 705 O O . GLU A 1 95 ? 87.573 13.227 39.994 1.00 65.50 95 GLU A O 1
ATOM 711 N N . VAL A 1 96 ? 86.529 13.916 41.866 1.00 66.83 96 VAL A N 1
ATOM 712 C CA . VAL A 1 96 ? 85.204 13.489 41.434 1.00 68.39 96 VAL A CA 1
ATOM 713 C C . VAL A 1 96 ? 84.303 14.606 41.939 1.00 69.89 96 VAL A C 1
ATOM 714 O O . VAL A 1 96 ? 84.061 14.738 43.142 1.00 69.93 96 VAL A O 1
ATOM 718 N N . VAL A 1 97 ? 83.916 15.480 41.016 1.00 72.04 97 VAL A N 1
ATOM 719 C CA . VAL A 1 97 ? 83.087 16.630 41.337 1.00 72.85 97 VAL A CA 1
ATOM 720 C C . VAL A 1 97 ? 81.678 16.416 40.838 1.00 74.08 97 VAL A C 1
ATOM 721 O O . VAL A 1 97 ? 81.458 15.771 39.822 1.00 74.73 97 VAL A O 1
ATOM 725 N N . MET A 1 98 ? 80.728 16.987 41.561 1.00 76.90 98 MET A N 1
ATOM 726 C CA . MET A 1 98 ? 79.321 16.891 41.223 1.00 82.23 98 MET A CA 1
ATOM 727 C C . MET A 1 98 ? 78.976 18.141 40.431 1.00 82.56 98 MET A C 1
ATOM 728 O O . MET A 1 98 ? 79.274 19.249 40.859 1.00 82.31 98 MET A O 1
ATOM 733 N N . GLU A 1 99 ? 78.379 17.959 39.258 1.00 84.24 99 GLU A N 1
ATOM 734 C CA . GLU A 1 99 ? 78.000 19.080 38.400 1.00 84.12 99 GLU A CA 1
ATOM 735 C C . GLU A 1 99 ? 77.320 20.178 39.207 1.00 80.85 99 GLU A C 1
ATOM 736 O O . GLU A 1 99 ? 76.353 19.937 39.921 1.00 82.23 99 GLU A O 1
ATOM 742 N N . GLY A 1 100 ? 77.886 21.370 39.142 1.00 76.35 100 GLY A N 1
ATOM 743 C CA . GLY A 1 100 ? 77.318 22.495 39.851 1.00 72.93 100 GLY A CA 1
ATOM 744 C C . GLY A 1 100 ? 78.195 23.046 40.950 1.00 70.92 100 GLY A C 1
ATOM 745 O O . GLY A 1 100 ? 78.037 24.202 41.343 1.00 69.82 100 GLY A O 1
ATOM 746 N N . GLN A 1 101 ? 79.088 22.220 41.484 1.00 69.56 101 GLN A N 1
ATOM 747 C CA . GLN A 1 101 ? 79.981 22.675 42.547 1.00 68.61 101 GLN A CA 1
ATOM 748 C C . GLN A 1 101 ? 81.338 23.131 41.991 1.00 65.36 101 GLN A C 1
ATOM 749 O O . GLN A 1 101 ? 81.661 22.870 40.834 1.00 64.34 101 GLN A O 1
ATOM 755 N N . PRO A 1 102 ? 82.119 23.881 42.789 1.00 62.35 102 PRO A N 1
ATOM 756 C CA . PRO A 1 102 ? 83.423 24.363 42.339 1.00 58.99 102 PRO A CA 1
ATOM 757 C C . PRO A 1 102 ? 84.525 23.316 42.283 1.00 58.23 102 PRO A C 1
ATOM 758 O O . PRO A 1 102 ? 84.525 22.344 43.039 1.00 61.55 102 PRO A O 1
ATOM 762 N N . LEU A 1 103 ? 85.475 23.548 41.383 1.00 54.06 103 LEU A N 1
ATOM 763 C CA . LEU A 1 103 ? 86.629 22.684 41.191 1.00 49.18 103 LEU A CA 1
ATOM 764 C C . LEU A 1 103 ? 87.865 23.579 41.222 1.00 45.93 103 LEU A C 1
ATOM 765 O O . LEU A 1 103 ? 87.952 24.545 40.486 1.00 43.72 103 LEU A O 1
ATOM 770 N N . PHE A 1 104 ? 88.813 23.265 42.096 1.00 44.65 104 PHE A N 1
ATOM 771 C CA . PHE A 1 104 ? 90.029 24.057 42.217 1.00 43.55 104 PHE A CA 1
ATOM 772 C C . PHE A 1 104 ? 91.276 23.263 41.878 1.00 41.89 104 PHE A C 1
ATOM 773 O O . PHE A 1 104 ? 91.484 22.166 42.390 1.00 44.10 104 PHE A O 1
ATOM 781 N N . LEU A 1 105 ? 92.100 23.808 40.992 1.00 37.51 105 LEU A N 1
ATOM 782 C CA . LEU A 1 105 ? 93.328 23.142 40.595 1.00 34.94 105 LEU A CA 1
ATOM 783 C C . LEU A 1 105 ? 94.487 24.055 40.912 1.00 34.51 105 LEU A C 1
ATOM 784 O O . LEU A 1 105 ? 94.421 25.256 40.678 1.00 38.39 105 LEU A O 1
ATOM 789 N N . ARG A 1 106 ? 95.581 23.460 41.357 1.00 31.73 106 ARG A N 1
ATOM 790 C CA . ARG A 1 106 ? 96.747 24.207 41.764 1.00 31.67 106 ARG A CA 1
ATOM 791 C C . ARG A 1 106 ? 98.005 23.521 41.247 1.00 30.75 106 ARG A C 1
ATOM 792 O O . ARG A 1 106 ? 98.191 22.343 41.483 1.00 32.62 106 ARG A O 1
ATOM 800 N N . CYS A 1 107 ? 98.835 24.240 40.492 1.00 33.20 107 CYS A N 1
ATOM 801 C CA . CYS A 1 107 ? 100.075 23.674 39.948 1.00 31.64 107 CYS A CA 1
ATOM 802 C C . CYS A 1 107 ? 101.185 23.888 40.970 1.00 32.49 107 CYS A C 1
ATOM 803 O O . CYS A 1 107 ? 102.050 24.747 40.825 1.00 32.38 107 CYS A O 1
ATOM 806 N N . HIS A 1 108 ? 101.150 23.057 41.998 1.00 32.78 108 HIS A N 1
ATOM 807 C CA . HIS A 1 108 ? 102.067 23.103 43.128 1.00 33.16 108 HIS A CA 1
ATOM 808 C C . HIS A 1 108 ? 103.534 22.751 42.898 1.00 32.31 108 HIS A C 1
ATOM 809 O O . HIS A 1 108 ? 103.845 21.691 42.404 1.00 35.44 108 HIS A O 1
ATOM 816 N N . GLY A 1 109 ? 104.432 23.629 43.330 1.00 34.29 109 GLY A N 1
ATOM 817 C CA . GLY A 1 109 ? 105.858 23.406 43.164 1.00 31.24 109 GLY A CA 1
ATOM 818 C C . GLY A 1 109 ? 106.585 22.834 44.363 1.00 32.99 109 GLY A C 1
ATOM 819 O O . GLY A 1 109 ? 106.267 23.126 45.512 1.00 35.32 109 GLY A O 1
ATOM 820 N N . TRP A 1 110 ? 107.586 22.019 44.072 1.00 32.03 110 TRP A N 1
ATOM 821 C CA . TRP A 1 110 ? 108.415 21.383 45.082 1.00 32.71 110 TRP A CA 1
ATOM 822 C C . TRP A 1 110 ? 108.872 22.374 46.142 1.00 33.33 110 TRP A C 1
ATOM 823 O O . TRP A 1 110 ? 109.108 23.534 45.844 1.00 34.02 110 TRP A O 1
ATOM 834 N N . ARG A 1 111 ? 108.951 21.916 47.390 1.00 35.36 111 ARG A N 1
ATOM 835 C CA . ARG A 1 111 ? 109.373 22.752 48.511 1.00 36.45 111 ARG A CA 1
ATOM 836 C C . ARG A 1 111 ? 108.827 24.185 48.431 1.00 39.09 111 ARG A C 1
ATOM 837 O O . ARG A 1 111 ? 109.484 25.136 48.874 1.00 42.20 111 ARG A O 1
ATOM 845 N N . ASN A 1 112 ? 107.641 24.337 47.838 1.00 41.29 112 ASN A N 1
ATOM 846 C CA . ASN A 1 112 ? 106.994 25.639 47.668 1.00 43.81 112 ASN A CA 1
ATOM 847 C C . ASN A 1 112 ? 107.761 26.603 46.808 1.00 43.42 112 ASN A C 1
ATOM 848 O O . ASN A 1 112 ? 107.359 27.765 46.678 1.00 45.37 112 ASN A O 1
ATOM 853 N N . TRP A 1 113 ? 108.888 26.145 46.272 1.00 41.86 113 TRP A N 1
ATOM 854 C CA . TRP A 1 113 ? 109.716 26.956 45.403 1.00 40.41 113 TRP A CA 1
ATOM 855 C C . TRP A 1 113 ? 108.867 27.613 44.312 1.00 39.49 113 TRP A C 1
ATOM 856 O O . TRP A 1 113 ? 107.795 27.113 43.966 1.00 42.63 113 TRP A O 1
ATOM 867 N N . ASP A 1 114 ? 109.321 28.761 43.818 1.00 39.60 114 ASP A N 1
ATOM 868 C CA . ASP A 1 114 ? 108.597 29.537 42.803 1.00 39.21 114 ASP A CA 1
ATOM 869 C C . ASP A 1 114 ? 108.360 28.872 41.449 1.00 37.98 114 ASP A C 1
ATOM 870 O O . ASP A 1 114 ? 109.286 28.287 40.885 1.00 36.20 114 ASP A O 1
ATOM 875 N N . VAL A 1 115 ? 107.138 28.977 40.917 1.00 36.79 115 VAL A N 1
ATOM 876 C CA . VAL A 1 115 ? 106.881 28.439 39.580 1.00 37.05 115 VAL A CA 1
ATOM 877 C C . VAL A 1 115 ? 106.467 29.600 38.661 1.00 39.54 115 VAL A C 1
ATOM 878 O O . VAL A 1 115 ? 105.563 30.378 38.992 1.00 38.81 115 VAL A O 1
ATOM 882 N N . TYR A 1 116 ? 107.134 29.743 37.523 1.00 42.04 116 TYR A N 1
ATOM 883 C CA . TYR A 1 116 ? 106.756 30.802 36.575 1.00 45.79 116 TYR A CA 1
ATOM 884 C C . TYR A 1 116 ? 106.317 30.168 35.264 1.00 45.09 116 TYR A C 1
ATOM 885 O O . TYR A 1 116 ? 106.548 28.972 35.048 1.00 45.49 116 TYR A O 1
ATOM 894 N N . LYS A 1 117 ? 105.691 30.961 34.393 1.00 44.75 117 LYS A N 1
ATOM 895 C CA . LYS A 1 117 ? 105.225 30.468 33.093 1.00 44.17 117 LYS A CA 1
ATOM 896 C C . LYS A 1 117 ? 104.369 29.225 33.310 1.00 42.41 117 LYS A C 1
ATOM 897 O O . LYS A 1 117 ? 104.619 28.169 32.722 1.00 40.21 117 LYS A O 1
ATOM 903 N N . VAL A 1 118 ? 103.403 29.323 34.210 1.00 42.38 118 VAL A N 1
ATOM 904 C CA . VAL A 1 118 ? 102.533 28.194 34.492 1.00 45.61 118 VAL A CA 1
ATOM 905 C C . VAL A 1 118 ? 101.460 28.033 33.435 1.00 46.52 118 VAL A C 1
ATOM 906 O O . VAL A 1 118 ? 100.746 28.978 33.123 1.00 49.50 118 VAL A O 1
ATOM 910 N N . ILE A 1 119 ? 101.359 26.834 32.877 1.00 45.50 119 ILE A N 1
ATOM 911 C CA . ILE A 1 119 ? 100.325 26.547 31.893 1.00 44.98 119 ILE A CA 1
ATOM 912 C C . ILE A 1 119 ? 99.556 25.311 32.355 1.00 44.83 119 ILE A C 1
ATOM 913 O O . ILE A 1 119 ? 100.171 24.314 32.745 1.00 44.57 119 ILE A O 1
ATOM 918 N N . TYR A 1 120 ? 98.228 25.395 32.344 1.00 42.08 120 TYR A N 1
ATOM 919 C CA . TYR A 1 120 ? 97.381 24.271 32.722 1.00 42.58 120 TYR A CA 1
ATOM 920 C C . TYR A 1 120 ? 96.815 23.671 31.461 1.00 44.88 120 TYR A C 1
ATOM 921 O O . TYR A 1 120 ? 96.229 24.393 30.652 1.00 46.53 120 TYR A O 1
ATOM 930 N N . TYR A 1 121 ? 96.944 22.356 31.310 1.00 47.34 121 TYR A N 1
ATOM 931 C CA . TYR A 1 121 ? 96.415 21.666 30.136 1.00 48.64 121 TYR A CA 1
ATOM 932 C C . TYR A 1 121 ? 95.280 20.718 30.509 1.00 48.37 121 TYR A C 1
ATOM 933 O O . TYR A 1 121 ? 95.212 20.237 31.637 1.00 47.35 121 TYR A O 1
ATOM 942 N N . LYS A 1 122 ? 94.393 20.465 29.545 1.00 51.12 122 LYS A N 1
ATOM 943 C CA . LYS A 1 122 ? 93.274 19.532 29.699 1.00 52.77 122 LYS A CA 1
ATOM 944 C C . LYS A 1 122 ? 93.176 18.744 28.411 1.00 56.16 122 LYS A C 1
ATOM 945 O O . LYS A 1 122 ? 92.942 19.317 27.350 1.00 61.08 122 LYS A O 1
ATOM 951 N N . ASP A 1 123 ? 93.361 17.432 28.501 1.00 57.51 123 ASP A N 1
ATOM 952 C CA . ASP A 1 123 ? 93.293 16.553 27.337 1.00 59.25 123 ASP A CA 1
ATOM 953 C C . ASP A 1 123 ? 94.279 16.978 26.258 1.00 59.86 123 ASP A C 1
ATOM 954 O O . ASP A 1 123 ? 93.992 16.860 25.068 1.00 62.04 123 ASP A O 1
ATOM 959 N N . GLY A 1 124 ? 95.428 17.496 26.679 1.00 60.24 124 GLY A N 1
ATOM 960 C CA . GLY A 1 124 ? 96.437 17.922 25.729 1.00 63.16 124 GLY A CA 1
ATOM 961 C C . GLY A 1 124 ? 96.350 19.373 25.299 1.00 64.13 124 GLY A C 1
ATOM 962 O O . GLY A 1 124 ? 97.269 19.885 24.661 1.00 66.18 124 GLY A O 1
ATOM 963 N N . GLU A 1 125 ? 95.260 20.048 25.642 1.00 64.31 125 GLU A N 1
ATOM 964 C CA . GLU A 1 125 ? 95.103 21.445 25.265 1.00 67.54 125 GLU A CA 1
ATOM 965 C C . GLU A 1 125 ? 95.428 22.428 26.381 1.00 64.35 125 GLU A C 1
ATOM 966 O O . GLU A 1 125 ? 94.971 22.273 27.513 1.00 65.91 125 GLU A O 1
ATOM 972 N N . ALA A 1 126 ? 96.193 23.459 26.037 1.00 59.31 126 ALA A N 1
ATOM 973 C CA . ALA A 1 126 ? 96.569 24.499 26.974 1.00 54.80 126 ALA A CA 1
ATOM 974 C C . ALA A 1 126 ? 95.349 25.360 27.295 1.00 56.38 126 ALA A C 1
ATOM 975 O O . ALA A 1 126 ? 94.816 26.038 26.416 1.00 58.24 126 ALA A O 1
ATOM 977 N N . LEU A 1 127 ? 94.893 25.313 28.545 1.00 54.52 127 LEU A N 1
ATOM 978 C CA . LEU A 1 127 ? 93.733 26.085 28.965 1.00 55.39 127 LEU A CA 1
ATOM 979 C C . LEU A 1 127 ? 94.043 27.524 29.346 1.00 56.94 127 LEU A C 1
ATOM 980 O O . LEU A 1 127 ? 93.381 28.450 28.861 1.00 58.54 127 LEU A O 1
ATOM 985 N N . LYS A 1 128 ? 95.019 27.705 30.239 1.00 58.18 128 LYS A N 1
ATOM 986 C CA . LYS A 1 128 ? 95.420 29.028 30.712 1.00 57.72 128 LYS A CA 1
ATOM 987 C C . LYS A 1 128 ? 96.902 29.160 30.934 1.00 56.59 128 LYS A C 1
ATOM 988 O O . LYS A 1 128 ? 97.603 28.173 31.151 1.00 57.69 128 LYS A O 1
ATOM 994 N N . TYR A 1 129 ? 97.366 30.398 30.852 1.00 58.17 129 TYR A N 1
ATOM 995 C CA . TYR A 1 129 ? 98.763 30.726 31.073 1.00 58.33 129 TYR A CA 1
ATOM 996 C C . TYR A 1 129 ? 98.802 31.825 32.112 1.00 59.67 129 TYR A C 1
ATOM 997 O O . TYR A 1 129 ? 97.891 32.650 32.190 1.00 62.62 129 TYR A O 1
ATOM 1006 N N . TRP A 1 130 ? 99.836 31.795 32.941 1.00 58.62 130 TRP A N 1
ATOM 1007 C CA . TRP A 1 130 ? 100.037 32.797 33.972 1.00 57.73 130 TRP A CA 1
ATOM 1008 C C . TRP A 1 130 ? 101.509 32.966 34.122 1.00 57.77 130 TRP A C 1
ATOM 1009 O O . TRP A 1 130 ? 102.256 32.000 33.981 1.00 58.81 130 TRP A O 1
ATOM 1020 N N . TYR A 1 131 ? 101.949 34.201 34.309 1.00 58.89 131 TYR A N 1
ATOM 1021 C CA . TYR A 1 131 ? 103.374 34.414 34.472 1.00 61.68 131 TYR A CA 1
ATOM 1022 C C . TYR A 1 131 ? 103.763 34.006 35.905 1.00 61.40 131 TYR A C 1
ATOM 1023 O O . TYR A 1 131 ? 104.672 33.196 36.129 1.00 60.98 131 TYR A O 1
ATOM 1032 N N . GLU A 1 132 ? 103.059 34.585 36.864 1.00 61.20 132 GLU A N 1
ATOM 1033 C CA . GLU A 1 132 ? 103.268 34.293 38.263 1.00 59.80 132 GLU A CA 1
ATOM 1034 C C . GLU A 1 132 ? 102.374 33.092 38.499 1.00 58.19 132 GLU A C 1
ATOM 1035 O O . GLU A 1 132 ? 101.278 33.035 37.935 1.00 55.93 132 GLU A O 1
ATOM 1041 N N . ASN A 1 133 ? 102.822 32.137 39.315 1.00 56.82 133 ASN A N 1
ATOM 1042 C CA . ASN A 1 133 ? 101.997 30.966 39.562 1.00 57.51 133 ASN A CA 1
ATOM 1043 C C . ASN A 1 133 ? 100.629 31.401 40.052 1.00 55.57 133 ASN A C 1
ATOM 1044 O O . ASN A 1 133 ? 100.496 32.330 40.833 1.00 52.92 133 ASN A O 1
ATOM 1049 N N . HIS A 1 134 ? 99.610 30.716 39.570 1.00 56.49 134 HIS A N 1
ATOM 1050 C CA . HIS A 1 134 ? 98.249 31.061 39.908 1.00 59.53 134 HIS A CA 1
ATOM 1051 C C . HIS A 1 134 ? 97.370 29.812 39.831 1.00 57.63 134 HIS A C 1
ATOM 1052 O O . HIS A 1 134 ? 97.605 28.909 39.030 1.00 54.41 134 HIS A O 1
ATOM 1059 N N . ASN A 1 135 ? 96.384 29.737 40.706 1.00 56.53 135 ASN A N 1
ATOM 1060 C CA . ASN A 1 135 ? 95.499 28.585 40.718 1.00 57.11 135 ASN A CA 1
ATOM 1061 C C . ASN A 1 135 ? 94.451 28.747 39.638 1.00 55.33 135 ASN A C 1
ATOM 1062 O O . ASN A 1 135 ? 94.163 29.860 39.216 1.00 57.41 135 ASN A O 1
ATOM 1067 N N . ILE A 1 136 ? 93.898 27.639 39.165 1.00 52.99 136 ILE A N 1
ATOM 1068 C CA . ILE A 1 136 ? 92.857 27.712 38.156 1.00 54.40 136 ILE A CA 1
ATOM 1069 C C . ILE A 1 136 ? 91.595 27.311 38.886 1.00 54.41 136 ILE A C 1
ATOM 1070 O O . ILE A 1 136 ? 91.586 26.329 39.615 1.00 56.67 136 ILE A O 1
ATOM 1075 N N . SER A 1 137 ? 90.543 28.105 38.737 1.00 55.49 137 SER A N 1
ATOM 1076 C CA . SER A 1 137 ? 89.305 27.842 39.448 1.00 56.97 137 SER A CA 1
ATOM 1077 C C . SER A 1 137 ? 88.057 27.739 38.591 1.00 58.14 137 SER A C 1
ATOM 1078 O O . SER A 1 137 ? 87.655 28.699 37.951 1.00 63.48 137 SER A O 1
ATOM 1081 N N . ILE A 1 138 ? 87.438 26.566 38.606 1.00 59.89 138 ILE A N 1
ATOM 1082 C CA . ILE A 1 138 ? 86.212 26.298 37.854 1.00 62.35 138 ILE A CA 1
ATOM 1083 C C . ILE A 1 138 ? 85.007 26.493 38.778 1.00 64.69 138 ILE A C 1
ATOM 1084 O O . ILE A 1 138 ? 84.611 25.581 39.499 1.00 66.01 138 ILE A O 1
ATOM 1089 N N . THR A 1 139 ? 84.442 27.698 38.749 1.00 67.52 139 THR A N 1
ATOM 1090 C CA . THR A 1 139 ? 83.305 28.073 39.591 1.00 71.23 139 THR A CA 1
ATOM 1091 C C . THR A 1 139 ? 82.076 27.161 39.516 1.00 72.68 139 THR A C 1
ATOM 1092 O O . THR A 1 139 ? 81.530 26.778 40.555 1.00 74.52 139 THR A O 1
ATOM 1096 N N . ASN A 1 140 ? 81.639 26.825 38.300 1.00 72.92 140 ASN A N 1
ATOM 1097 C CA . ASN A 1 140 ? 80.482 25.946 38.104 1.00 71.37 140 ASN A CA 1
ATOM 1098 C C . ASN A 1 140 ? 80.913 24.747 37.268 1.00 70.67 140 ASN A C 1
ATOM 1099 O O . ASN A 1 140 ? 80.964 24.823 36.042 1.00 69.06 140 ASN A O 1
ATOM 1104 N N . ALA A 1 141 ? 81.211 23.639 37.940 1.00 70.99 141 ALA A N 1
ATOM 1105 C CA . ALA A 1 141 ? 81.664 22.433 37.266 1.00 72.13 141 ALA A CA 1
ATOM 1106 C C . ALA A 1 141 ? 80.654 21.878 36.281 1.00 73.26 141 ALA A C 1
ATOM 1107 O O . ALA A 1 141 ? 79.475 21.729 36.593 1.00 75.44 141 ALA A O 1
ATOM 1109 N N . THR A 1 142 ? 81.143 21.562 35.087 1.00 75.64 142 THR A N 1
ATOM 1110 C CA . THR A 1 142 ? 80.317 21.018 34.013 1.00 75.80 142 THR A CA 1
ATOM 1111 C C . THR A 1 142 ? 80.858 19.656 33.626 1.00 75.51 142 THR A C 1
ATOM 1112 O O . THR A 1 142 ? 82.040 19.390 33.810 1.00 78.14 142 THR A O 1
ATOM 1116 N N . VAL A 1 143 ? 79.997 18.798 33.091 1.00 75.61 143 VAL A N 1
ATOM 1117 C CA . VAL A 1 143 ? 80.420 17.470 32.659 1.00 76.66 143 VAL A CA 1
ATOM 1118 C C . VAL A 1 143 ? 81.520 17.616 31.604 1.00 76.02 143 VAL A C 1
ATOM 1119 O O . VAL A 1 143 ? 82.407 16.775 31.496 1.00 73.41 143 VAL A O 1
ATOM 1123 N N . GLU A 1 144 ? 81.470 18.715 30.857 1.00 77.22 144 GLU A N 1
ATOM 1124 C CA . GLU A 1 144 ? 82.459 19.003 29.828 1.00 79.67 144 GLU A CA 1
ATOM 1125 C C . GLU A 1 144 ? 83.830 19.186 30.471 1.00 75.30 144 GLU A C 1
ATOM 1126 O O . GLU A 1 144 ? 84.858 18.881 29.864 1.00 74.34 144 GLU A O 1
ATOM 1132 N N . ASP A 1 145 ? 83.832 19.680 31.707 1.00 70.79 145 ASP A N 1
ATOM 1133 C CA . ASP A 1 145 ? 85.059 19.918 32.454 1.00 64.93 145 ASP A CA 1
ATOM 1134 C C . ASP A 1 145 ? 85.811 18.657 32.852 1.00 62.92 145 ASP A C 1
ATOM 1135 O O . ASP A 1 145 ? 86.853 18.733 33.496 1.00 61.12 145 ASP A O 1
ATOM 1140 N N . SER A 1 146 ? 85.282 17.498 32.476 1.00 59.98 146 SER A N 1
ATOM 1141 C CA . SER A 1 146 ? 85.948 16.237 32.772 1.00 58.98 146 SER A CA 1
ATOM 1142 C C . SER A 1 146 ? 87.134 16.103 31.833 1.00 59.20 146 SER A C 1
ATOM 1143 O O . SER A 1 146 ? 87.220 16.809 30.825 1.00 61.13 146 SER A O 1
ATOM 1146 N N . GLY A 1 147 ? 88.064 15.223 32.174 1.00 58.63 147 GLY A N 1
ATOM 1147 C CA . GLY A 1 147 ? 89.230 15.046 31.335 1.00 59.08 147 GLY A CA 1
ATOM 1148 C C . GLY A 1 147 ? 90.489 14.931 32.157 1.00 56.86 147 GLY A C 1
ATOM 1149 O O . GLY A 1 147 ? 90.431 15.014 33.380 1.00 56.91 147 GLY A O 1
ATOM 1150 N N . THR A 1 148 ? 91.621 14.711 31.494 1.00 55.74 148 THR A N 1
ATOM 1151 C CA . THR A 1 148 ? 92.883 14.584 32.199 1.00 53.78 148 THR A CA 1
ATOM 1152 C C . THR A 1 148 ? 93.639 15.904 32.137 1.00 51.16 148 THR A C 1
ATOM 1153 O O . THR A 1 148 ? 93.925 16.427 31.064 1.00 50.24 148 THR A O 1
ATOM 1157 N N . TYR A 1 149 ? 93.900 16.464 33.313 1.00 49.46 149 TYR A N 1
ATOM 1158 C CA . TYR A 1 149 ? 94.598 17.730 33.436 1.00 46.64 149 TYR A CA 1
ATOM 1159 C C . TYR A 1 149 ? 96.037 17.534 33.874 1.00 45.35 149 TYR A C 1
ATOM 1160 O O . TYR A 1 149 ? 96.394 16.501 34.436 1.00 44.13 149 TYR A O 1
ATOM 1169 N N . TYR A 1 150 ? 96.853 18.545 33.601 1.00 43.24 150 TYR A N 1
ATOM 1170 C CA . TYR A 1 150 ? 98.251 18.579 33.999 1.00 41.43 150 TYR A CA 1
ATOM 1171 C C . TYR A 1 150 ? 98.757 20.002 33.765 1.00 39.88 150 TYR A C 1
ATOM 1172 O O . TYR A 1 150 ? 98.057 20.810 33.166 1.00 39.74 150 TYR A O 1
ATOM 1181 N N . CYS A 1 151 ? 99.925 20.332 34.303 1.00 36.59 151 CYS A N 1
ATOM 1182 C CA . CYS A 1 151 ? 100.481 21.666 34.152 1.00 33.94 151 CYS A CA 1
ATOM 1183 C C . CYS A 1 151 ? 101.957 21.592 33.928 1.00 32.76 151 CYS A C 1
ATOM 1184 O O . CYS A 1 151 ? 102.566 20.563 34.167 1.00 33.39 151 CYS A O 1
ATOM 1187 N N . THR A 1 152 ? 102.523 22.696 33.455 1.00 31.30 152 THR A N 1
ATOM 1188 C CA . THR A 1 152 ? 103.956 22.807 33.217 1.00 33.88 152 THR A CA 1
ATOM 1189 C C . THR A 1 152 ? 104.351 24.161 33.794 1.00 35.76 152 THR A C 1
ATOM 1190 O O . THR A 1 152 ? 103.512 25.067 33.899 1.00 40.18 152 THR A O 1
ATOM 1194 N N . GLY A 1 153 ? 105.618 24.313 34.150 1.00 35.49 153 GLY A N 1
ATOM 1195 C CA . GLY A 1 153 ? 106.068 25.564 34.708 1.00 33.73 153 GLY A CA 1
ATOM 1196 C C . GLY A 1 153 ? 107.579 25.582 34.800 1.00 36.52 153 GLY A C 1
ATOM 1197 O O . GLY A 1 153 ? 108.245 24.634 34.394 1.00 36.38 153 GLY A O 1
ATOM 1198 N N . LYS A 1 154 ? 108.143 26.666 35.317 1.00 37.46 154 LYS A N 1
ATOM 1199 C CA . LYS A 1 154 ? 109.589 26.747 35.416 1.00 40.48 154 LYS A CA 1
ATOM 1200 C C . LYS A 1 154 ? 110.139 27.007 36.815 1.00 41.04 154 LYS A C 1
ATOM 1201 O O . LYS A 1 154 ? 109.983 28.088 37.372 1.00 42.70 154 LYS A O 1
ATOM 1207 N N . VAL A 1 155 ? 110.842 26.025 37.349 1.00 39.45 155 VAL A N 1
ATOM 1208 C CA . VAL A 1 155 ? 111.438 26.139 38.656 1.00 39.52 155 VAL A CA 1
ATOM 1209 C C . VAL A 1 155 ? 112.958 26.186 38.518 1.00 40.49 155 VAL A C 1
ATOM 1210 O O . VAL A 1 155 ? 113.567 25.316 37.890 1.00 39.12 155 VAL A O 1
ATOM 1214 N N . TRP A 1 156 ? 113.575 27.198 39.117 1.00 41.38 156 TRP A N 1
ATOM 1215 C CA . TRP A 1 156 ? 115.019 27.353 39.043 1.00 41.59 156 TRP A CA 1
ATOM 1216 C C . TRP A 1 156 ? 115.492 27.537 37.592 1.00 44.33 156 TRP A C 1
ATOM 1217 O O . TRP A 1 156 ? 116.602 27.113 37.223 1.00 42.21 156 TRP A O 1
ATOM 1228 N N . GLN A 1 157 ? 114.635 28.172 36.782 1.00 46.70 157 GLN A N 1
ATOM 1229 C CA . GLN A 1 157 ? 114.922 28.469 35.373 1.00 50.25 157 GLN A CA 1
ATOM 1230 C C . GLN A 1 157 ? 114.733 27.320 34.394 1.00 50.31 157 GLN A C 1
ATOM 1231 O O . GLN A 1 157 ? 114.894 27.517 33.191 1.00 51.59 157 GLN A O 1
ATOM 1237 N N . LEU A 1 158 ? 114.434 26.126 34.908 1.00 50.09 158 LEU A N 1
ATOM 1238 C CA . LEU A 1 158 ? 114.255 24.931 34.087 1.00 50.91 158 LEU A CA 1
ATOM 1239 C C . LEU A 1 158 ? 112.793 24.559 33.893 1.00 50.79 158 LEU A C 1
ATOM 1240 O O . LEU A 1 158 ? 111.942 24.915 34.709 1.00 48.23 158 LEU A O 1
ATOM 1245 N N . ASP A 1 159 ? 112.489 23.886 32.785 1.00 51.76 159 ASP A N 1
ATOM 1246 C CA . ASP A 1 159 ? 111.108 23.490 32.518 1.00 52.56 159 ASP A CA 1
ATOM 1247 C C . ASP A 1 159 ? 110.760 22.115 33.052 1.00 51.99 159 ASP A C 1
ATOM 1248 O O . ASP A 1 159 ? 111.530 21.157 32.912 1.00 53.75 159 ASP A O 1
ATOM 1253 N N . TYR A 1 160 ? 109.592 22.038 33.681 1.00 49.06 160 TYR A N 1
ATOM 1254 C CA . TYR A 1 160 ? 109.119 20.800 34.267 1.00 47.45 160 TYR A CA 1
ATOM 1255 C C . TYR A 1 160 ? 107.647 20.573 33.957 1.00 48.16 160 TYR A C 1
ATOM 1256 O O . TYR A 1 160 ? 106.889 21.511 33.752 1.00 48.33 160 TYR A O 1
ATOM 1265 N N . GLU A 1 161 ? 107.255 19.309 33.891 1.00 49.95 161 GLU A N 1
ATOM 1266 C CA . GLU A 1 161 ? 105.873 18.955 33.628 1.00 50.58 161 GLU A CA 1
ATOM 1267 C C . GLU A 1 161 ? 105.370 18.133 34.800 1.00 50.12 161 GLU A C 1
ATOM 1268 O O . GLU A 1 161 ? 106.144 17.454 35.478 1.00 51.12 161 GLU A O 1
ATOM 1274 N N . SER A 1 162 ? 104.076 18.209 35.064 1.00 49.68 162 SER A N 1
ATOM 1275 C CA . SER A 1 162 ? 103.508 17.465 36.171 1.00 51.59 162 SER A CA 1
ATOM 1276 C C . SER A 1 162 ? 102.837 16.210 35.679 1.00 52.03 162 SER A C 1
ATOM 1277 O O . SER A 1 162 ? 102.426 16.134 34.532 1.00 54.19 162 SER A O 1
ATOM 1280 N N . GLU A 1 163 ? 102.723 15.225 36.554 1.00 55.21 163 GLU A N 1
ATOM 1281 C CA . GLU A 1 163 ? 102.050 13.989 36.214 1.00 56.32 163 GLU A CA 1
ATOM 1282 C C . GLU A 1 163 ? 100.600 14.355 35.939 1.00 53.39 163 GLU A C 1
ATOM 1283 O O . GLU A 1 163 ? 100.056 15.275 36.543 1.00 52.48 163 GLU A O 1
ATOM 1289 N N . PRO A 1 164 ? 99.967 13.671 34.989 1.00 49.42 164 PRO A N 1
ATOM 1290 C CA . PRO A 1 164 ? 98.570 13.960 34.671 1.00 48.11 164 PRO A CA 1
ATOM 1291 C C . PRO A 1 164 ? 97.624 13.471 35.766 1.00 48.05 164 PRO A C 1
ATOM 1292 O O . PRO A 1 164 ? 97.970 12.591 36.553 1.00 48.06 164 PRO A O 1
ATOM 1296 N N . LEU A 1 165 ? 96.435 14.060 35.815 1.00 48.08 165 LEU A N 1
ATOM 1297 C CA . LEU A 1 165 ? 95.436 13.701 36.801 1.00 47.30 165 LEU A CA 1
ATOM 1298 C C . LEU A 1 165 ? 94.058 13.669 36.167 1.00 49.46 165 LEU A C 1
ATOM 1299 O O . LEU A 1 165 ? 93.626 14.641 35.561 1.00 48.29 165 LEU A O 1
ATOM 1304 N N . ASN A 1 166 ? 93.372 12.543 36.317 1.00 54.79 166 ASN A N 1
ATOM 1305 C CA . ASN A 1 166 ? 92.037 12.373 35.772 1.00 59.80 166 ASN A CA 1
ATOM 1306 C C . ASN A 1 166 ? 91.021 13.021 36.689 1.00 60.23 166 ASN A C 1
ATOM 1307 O O . ASN A 1 166 ? 90.978 12.743 37.888 1.00 58.56 166 ASN A O 1
ATOM 1312 N N . ILE A 1 167 ? 90.210 13.899 36.117 1.00 61.28 167 ILE A N 1
ATOM 1313 C CA . ILE A 1 167 ? 89.167 14.586 36.859 1.00 61.61 167 ILE A CA 1
ATOM 1314 C C . ILE A 1 167 ? 87.846 14.334 36.167 1.00 64.98 167 ILE A C 1
ATOM 1315 O O . ILE A 1 167 ? 87.721 14.537 34.960 1.00 67.27 167 ILE A O 1
ATOM 1320 N N . THR A 1 168 ? 86.867 13.867 36.933 1.00 67.50 168 THR A N 1
ATOM 1321 C CA . THR A 1 168 ? 85.557 13.561 36.382 1.00 68.45 168 THR A CA 1
ATOM 1322 C C . THR A 1 168 ? 84.445 14.349 37.046 1.00 69.34 168 THR A C 1
ATOM 1323 O O . THR A 1 168 ? 84.361 14.410 38.269 1.00 66.50 168 THR A O 1
ATOM 1327 N N . VAL A 1 169 ? 83.598 14.953 36.218 1.00 74.03 169 VAL A N 1
ATOM 1328 C CA . VAL A 1 169 ? 82.460 15.733 36.683 1.00 79.05 169 VAL A CA 1
ATOM 1329 C C . VAL A 1 169 ? 81.181 15.006 36.293 1.00 84.39 169 VAL A C 1
ATOM 1330 O O . VAL A 1 169 ? 80.833 14.950 35.114 1.00 88.35 169 VAL A O 1
ATOM 1334 N N . ILE A 1 170 ? 80.501 14.431 37.284 1.00 90.47 170 ILE A N 1
ATOM 1335 C CA . ILE A 1 170 ? 79.247 13.696 37.071 1.00 95.69 170 ILE A CA 1
ATOM 1336 C C . ILE A 1 170 ? 78.049 14.604 37.321 1.00 97.30 170 ILE A C 1
ATOM 1337 O O . ILE A 1 170 ? 78.218 15.801 37.533 1.00 98.11 170 ILE A O 1
ATOM 1342 N N . LYS A 1 171 ? 76.842 14.048 37.272 1.00 100.89 171 LYS A N 1
ATOM 1343 C CA . LYS A 1 171 ? 75.651 14.849 37.538 1.00 105.98 171 LYS A CA 1
ATOM 1344 C C . LYS A 1 171 ? 75.239 14.781 39.014 1.00 108.57 171 LYS A C 1
ATOM 1345 O O . LYS A 1 171 ? 75.849 14.069 39.821 1.00 111.25 171 LYS A O 1
ATOM 1351 N N . LYS B 1 4 ? 128.105 65.995 54.449 1.00 110.77 4 LYS B N 1
ATOM 1352 C CA . LYS B 1 4 ? 128.107 64.641 53.906 1.00 110.06 4 LYS B CA 1
ATOM 1353 C C . LYS B 1 4 ? 126.949 63.686 54.281 1.00 110.95 4 LYS B C 1
ATOM 1354 O O . LYS B 1 4 ? 126.759 62.669 53.601 1.00 110.96 4 LYS B O 1
ATOM 1360 N N . PRO B 1 5 ? 126.148 63.999 55.336 1.00 111.03 5 PRO B N 1
ATOM 1361 C CA . PRO B 1 5 ? 125.036 63.107 55.713 1.00 110.95 5 PRO B CA 1
ATOM 1362 C C . PRO B 1 5 ? 124.006 62.962 54.593 1.00 111.00 5 PRO B C 1
ATOM 1363 O O . PRO B 1 5 ? 124.170 63.560 53.526 1.00 111.51 5 PRO B O 1
ATOM 1367 N N . LYS B 1 6 ? 122.926 62.217 54.832 1.00 110.20 6 LYS B N 1
ATOM 1368 C CA . LYS B 1 6 ? 121.944 62.036 53.766 1.00 108.37 6 LYS B CA 1
ATOM 1369 C C . LYS B 1 6 ? 120.653 61.370 54.218 1.00 105.37 6 LYS B C 1
ATOM 1370 O O . LYS B 1 6 ? 120.677 60.314 54.849 1.00 106.41 6 LYS B O 1
ATOM 1376 N N . VAL B 1 7 ? 119.527 61.995 53.888 1.00 99.91 7 VAL B N 1
ATOM 1377 C CA . VAL B 1 7 ? 118.222 61.467 54.270 1.00 95.41 7 VAL B CA 1
ATOM 1378 C C . VAL B 1 7 ? 117.781 60.344 53.337 1.00 92.83 7 VAL B C 1
ATOM 1379 O O . VAL B 1 7 ? 118.029 60.388 52.132 1.00 90.87 7 VAL B O 1
ATOM 1383 N N . SER B 1 8 ? 117.148 59.328 53.917 1.00 90.17 8 SER B N 1
ATOM 1384 C CA . SER B 1 8 ? 116.652 58.182 53.164 1.00 87.91 8 SER B CA 1
ATOM 1385 C C . SER B 1 8 ? 115.215 57.894 53.582 1.00 84.29 8 SER B C 1
ATOM 1386 O O . SER B 1 8 ? 114.820 58.170 54.718 1.00 81.96 8 SER B O 1
ATOM 1389 N N . LEU B 1 9 ? 114.439 57.336 52.660 1.00 79.29 9 LEU B N 1
ATOM 1390 C CA . LEU B 1 9 ? 113.041 57.046 52.937 1.00 74.76 9 LEU B CA 1
ATOM 1391 C C . LEU B 1 9 ? 112.761 55.556 53.057 1.00 70.48 9 LEU B C 1
ATOM 1392 O O . LEU B 1 9 ? 113.406 54.735 52.414 1.00 66.54 9 LEU B O 1
ATOM 1397 N N . ASN B 1 10 ? 111.767 55.220 53.869 1.00 66.66 10 ASN B N 1
ATOM 1398 C CA . ASN B 1 10 ? 111.375 53.843 54.049 1.00 63.90 10 ASN B CA 1
ATOM 1399 C C . ASN B 1 10 ? 109.887 53.742 54.335 1.00 59.85 10 ASN B C 1
ATOM 1400 O O . ASN B 1 10 ? 109.420 54.155 55.393 1.00 57.85 10 ASN B O 1
ATOM 1405 N N . PRO B 1 11 ? 109.106 53.277 53.354 1.00 57.31 11 PRO B N 1
ATOM 1406 C CA . PRO B 1 11 ? 109.518 52.843 52.010 1.00 58.16 11 PRO B CA 1
ATOM 1407 C C . PRO B 1 11 ? 110.182 53.997 51.237 1.00 59.31 11 PRO B C 1
ATOM 1408 O O . PRO B 1 11 ? 109.919 55.170 51.521 1.00 59.75 11 PRO B O 1
ATOM 1412 N N . PRO B 1 12 ? 110.972 53.679 50.196 1.00 60.69 12 PRO B N 1
ATOM 1413 C CA . PRO B 1 12 ? 111.708 54.633 49.341 1.00 61.57 12 PRO B CA 1
ATOM 1414 C C . PRO B 1 12 ? 110.888 55.620 48.512 1.00 61.23 12 PRO B C 1
ATOM 1415 O O . PRO B 1 12 ? 111.449 56.507 47.855 1.00 62.39 12 PRO B O 1
ATOM 1419 N N . TRP B 1 13 ? 109.573 55.453 48.517 1.00 59.34 13 TRP B N 1
ATOM 1420 C CA . TRP B 1 13 ? 108.700 56.299 47.720 1.00 59.63 13 TRP B CA 1
ATOM 1421 C C . TRP B 1 13 ? 108.519 57.746 48.184 1.00 58.54 13 TRP B C 1
ATOM 1422 O O . TRP B 1 13 ? 107.911 57.991 49.220 1.00 58.56 13 TRP B O 1
ATOM 1433 N N . ASN B 1 14 ? 109.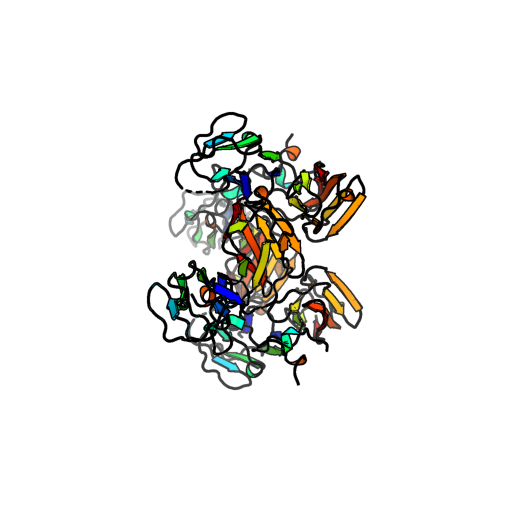009 58.681 47.365 1.00 56.94 14 ASN B N 1
ATOM 1434 C CA . ASN B 1 14 ? 108.904 60.132 47.586 1.00 55.10 14 ASN B CA 1
ATOM 1435 C C . ASN B 1 14 ? 107.439 60.499 47.477 1.00 52.74 14 ASN B C 1
ATOM 1436 O O . ASN B 1 14 ? 106.948 61.389 48.156 1.00 54.56 14 ASN B O 1
ATOM 1441 N N . ARG B 1 15 ? 106.771 59.866 46.524 1.00 49.21 15 ARG B N 1
ATOM 1442 C CA . ARG B 1 15 ? 105.368 60.141 46.242 1.00 45.12 15 ARG B CA 1
ATOM 1443 C C . ARG B 1 15 ? 104.527 59.099 46.967 1.00 44.13 15 ARG B C 1
ATOM 1444 O O . ARG B 1 15 ? 104.822 57.915 46.899 1.00 47.82 15 ARG B O 1
ATOM 1452 N N . ILE B 1 16 ? 103.521 59.545 47.713 1.00 40.55 16 ILE B N 1
ATOM 1453 C CA . ILE B 1 16 ? 102.678 58.640 48.477 1.00 36.40 16 ILE B CA 1
ATOM 1454 C C . ILE B 1 16 ? 101.261 59.168 48.578 1.00 37.47 16 ILE B C 1
ATOM 1455 O O . ILE B 1 16 ? 100.997 60.326 48.294 1.00 37.61 16 ILE B O 1
ATOM 1460 N N . PHE B 1 17 ? 100.355 58.313 49.024 1.00 42.15 17 PHE B N 1
ATOM 1461 C CA . PHE B 1 17 ? 98.945 58.668 49.164 1.00 45.39 17 PHE B CA 1
ATOM 1462 C C . PHE B 1 17 ? 98.602 59.333 50.491 1.00 46.80 17 PHE B C 1
ATOM 1463 O O . PHE B 1 17 ? 99.282 59.151 51.511 1.00 43.90 17 PHE B O 1
ATOM 1471 N N . LYS B 1 18 ? 97.508 60.081 50.471 1.00 47.45 18 LYS B N 1
ATOM 1472 C CA . LYS B 1 18 ? 97.042 60.753 51.659 1.00 48.97 18 LYS B CA 1
ATOM 1473 C C . LYS B 1 18 ? 96.640 59.656 52.626 1.00 49.16 18 LYS B C 1
ATOM 1474 O O . LYS B 1 18 ? 95.802 58.817 52.308 1.00 51.92 18 LYS B O 1
ATOM 1480 N N . GLY B 1 19 ? 97.302 59.600 53.769 1.00 48.83 19 GLY B N 1
ATOM 1481 C CA . GLY B 1 19 ? 96.934 58.601 54.743 1.00 48.89 19 GLY B CA 1
ATOM 1482 C C . GLY B 1 19 ? 97.983 57.550 54.948 1.00 48.68 19 GLY B C 1
ATOM 1483 O O . GLY B 1 19 ? 97.909 56.785 55.907 1.00 51.30 19 GLY B O 1
ATOM 1484 N N . GLU B 1 20 ? 98.971 57.510 54.067 1.00 47.43 20 GLU B N 1
ATOM 1485 C CA . GLU B 1 20 ? 100.014 56.509 54.198 1.00 52.35 20 GLU B CA 1
ATOM 1486 C C . GLU B 1 20 ? 101.079 56.941 55.182 1.00 53.74 20 GLU B C 1
ATOM 1487 O O . GLU B 1 20 ? 100.987 58.012 55.768 1.00 52.55 20 GLU B O 1
ATOM 1493 N N . ASN B 1 21 ? 102.058 56.072 55.400 1.00 58.50 21 ASN B N 1
ATOM 1494 C CA . ASN B 1 21 ? 103.125 56.342 56.343 1.00 62.22 21 ASN B CA 1
ATOM 1495 C C . ASN B 1 21 ? 104.478 56.266 55.683 1.00 63.10 21 ASN B C 1
ATOM 1496 O O . ASN B 1 21 ? 104.682 55.479 54.771 1.00 65.78 21 ASN B O 1
ATOM 1501 N N . VAL B 1 22 ? 105.395 57.110 56.131 1.00 64.25 22 VAL B N 1
ATOM 1502 C CA . VAL B 1 22 ? 106.753 57.116 55.615 1.00 65.47 22 VAL B CA 1
ATOM 1503 C C . VAL B 1 22 ? 107.679 57.552 56.736 1.00 66.64 22 VAL B C 1
ATOM 1504 O O . VAL B 1 22 ? 107.268 58.273 57.655 1.00 66.55 22 VAL B O 1
ATOM 1508 N N . THR B 1 23 ? 108.919 57.083 56.664 1.00 67.39 23 THR B N 1
ATOM 1509 C CA . THR B 1 23 ? 109.914 57.384 57.678 1.00 70.00 23 THR B CA 1
ATOM 1510 C C . THR B 1 23 ? 111.218 57.850 57.051 1.00 70.33 23 THR B C 1
ATOM 1511 O O . THR B 1 23 ? 111.867 57.103 56.312 1.00 68.09 23 THR B O 1
ATOM 1515 N N . LEU B 1 24 ? 111.583 59.098 57.332 1.00 72.89 24 LEU B N 1
ATOM 1516 C CA . LEU B 1 24 ? 112.815 59.663 56.805 1.00 75.57 24 LEU B CA 1
ATOM 1517 C C . LEU B 1 24 ? 113.912 59.384 57.817 1.00 79.35 24 LEU B C 1
ATOM 1518 O O . LEU B 1 24 ? 113.746 59.630 59.016 1.00 79.15 24 LEU B O 1
ATOM 1523 N N . THR B 1 25 ? 115.025 58.856 57.328 1.00 84.22 25 THR B N 1
ATOM 1524 C CA . THR B 1 25 ? 116.151 58.525 58.186 1.00 91.63 25 THR B CA 1
ATOM 1525 C C . THR B 1 25 ? 117.369 59.367 57.833 1.00 93.75 25 THR B C 1
ATOM 1526 O O . THR B 1 25 ? 117.706 59.533 56.660 1.00 94.61 25 THR B O 1
ATOM 1530 N N . CYS B 1 26 ? 118.006 59.922 58.856 1.00 96.97 26 CYS B N 1
ATOM 1531 C CA . CYS B 1 26 ? 119.198 60.738 58.667 1.00 99.13 26 CYS B CA 1
ATOM 1532 C C . CYS B 1 26 ? 120.400 59.793 58.752 1.00 100.59 26 CYS B C 1
ATOM 1533 O O . CYS B 1 26 ? 120.507 59.033 59.711 1.00 103.06 26 CYS B O 1
ATOM 1536 N N . ASN B 1 27 ? 121.302 59.802 57.771 1.00 101.90 27 ASN B N 1
ATOM 1537 C CA . ASN B 1 27 ? 122.463 58.892 57.827 1.00 103.37 27 ASN B CA 1
ATOM 1538 C C . ASN B 1 27 ? 123.126 58.832 59.215 1.00 103.48 27 ASN B C 1
ATOM 1539 O O . ASN B 1 27 ? 123.806 59.779 59.638 1.00 104.62 27 ASN B O 1
ATOM 1544 N N . GLY B 1 28 ? 122.916 57.707 59.904 0.50 100.72 28 GLY B N 1
ATOM 1545 C CA . GLY B 1 28 ? 123.452 57.503 61.243 0.50 96.03 28 GLY B CA 1
ATOM 1546 C C . GLY B 1 28 ? 124.933 57.178 61.353 0.50 93.66 28 GLY B C 1
ATOM 1547 O O . GLY B 1 28 ? 125.330 56.009 61.292 0.50 92.62 28 GLY B O 1
ATOM 1548 N N . ASN B 1 29 ? 125.745 58.217 61.542 0.50 91.12 29 ASN B N 1
ATOM 1549 C CA . ASN B 1 29 ? 127.191 58.062 61.678 0.50 88.77 29 ASN B CA 1
ATOM 1550 C C . ASN B 1 29 ? 127.595 58.036 63.150 0.50 87.54 29 ASN B C 1
ATOM 1551 O O . ASN B 1 29 ? 126.796 57.677 64.017 0.50 84.93 29 ASN B O 1
ATOM 1556 N N . VAL B 1 34 ? 126.101 59.190 69.297 0.50 104.45 34 VAL B N 1
ATOM 1557 C CA . VAL B 1 34 ? 124.784 59.650 69.735 0.50 104.40 34 VAL B CA 1
ATOM 1558 C C . VAL B 1 34 ? 124.852 61.103 70.199 0.50 104.48 34 VAL B C 1
ATOM 1559 O O . VAL B 1 34 ? 125.397 61.384 71.272 0.50 104.95 34 VAL B O 1
ATOM 1563 N N . SER B 1 35 ? 124.316 62.030 69.403 0.50 104.42 35 SER B N 1
ATOM 1564 C CA . SER B 1 35 ? 124.346 63.426 69.828 0.50 104.25 35 SER B CA 1
ATOM 1565 C C . SER B 1 35 ? 122.980 64.088 69.697 0.50 104.15 35 SER B C 1
ATOM 1566 O O . SER B 1 35 ? 122.299 64.330 70.697 0.50 104.18 35 SER B O 1
ATOM 1569 N N . SER B 1 36 ? 122.587 64.364 68.456 0.50 104.21 36 SER B N 1
ATOM 1570 C CA . SER B 1 36 ? 121.307 64.998 68.152 0.50 103.91 36 SER B CA 1
ATOM 1571 C C . SER B 1 36 ? 121.106 65.032 66.643 0.50 103.82 36 SER B C 1
ATOM 1572 O O . SER B 1 36 ? 122.063 64.902 65.875 0.50 102.98 36 SER B O 1
ATOM 1575 N N . THR B 1 37 ? 119.857 65.218 66.228 1.00 105.09 37 THR B N 1
ATOM 1576 C CA . THR B 1 37 ? 119.520 65.285 64.811 1.00 104.70 37 THR B CA 1
ATOM 1577 C C . THR B 1 37 ? 118.470 66.371 64.593 1.00 103.52 37 THR B C 1
ATOM 1578 O O . THR B 1 37 ? 117.402 66.349 65.211 1.00 102.40 37 THR B O 1
ATOM 1582 N N . LYS B 1 38 ? 118.795 67.335 63.737 1.00 102.33 38 LYS B N 1
ATOM 1583 C CA . LYS B 1 38 ? 117.885 68.435 63.437 1.00 101.90 38 LYS B CA 1
ATOM 1584 C C . LYS B 1 38 ? 117.112 68.184 62.145 1.00 98.43 38 LYS B C 1
ATOM 1585 O O . LYS B 1 38 ? 117.698 67.849 61.116 1.00 94.72 38 LYS B O 1
ATOM 1591 N N . TRP B 1 39 ? 115.796 68.364 62.206 1.00 95.43 39 TRP B N 1
ATOM 1592 C CA . TRP B 1 39 ? 114.932 68.156 61.047 1.00 92.60 39 TRP B CA 1
ATOM 1593 C C . TRP B 1 39 ? 114.286 69.447 60.552 1.00 90.67 39 TRP B C 1
ATOM 1594 O O . TRP B 1 39 ? 113.608 70.143 61.314 1.00 88.41 39 TRP B O 1
ATOM 1605 N N . PHE B 1 40 ? 114.468 69.737 59.265 1.00 87.50 40 PHE B N 1
ATOM 1606 C CA . PHE B 1 40 ? 113.902 70.939 58.656 1.00 85.96 40 PHE B CA 1
ATOM 1607 C C . PHE B 1 40 ? 112.825 70.628 57.607 1.00 82.90 40 PHE B C 1
ATOM 1608 O O . PHE B 1 40 ? 113.121 70.075 56.546 1.00 80.59 40 PHE B O 1
ATOM 1616 N N . HIS B 1 41 ? 111.579 70.983 57.913 1.00 78.76 41 HIS B N 1
ATOM 1617 C CA . HIS B 1 41 ? 110.462 70.757 56.997 1.00 75.05 41 HIS B CA 1
ATOM 1618 C C . HIS B 1 41 ? 110.024 72.087 56.393 1.00 74.13 41 HIS B C 1
ATOM 1619 O O . HIS B 1 41 ? 109.374 72.896 57.064 1.00 72.62 41 HIS B O 1
ATOM 1626 N N . ASN B 1 42 ? 110.349 72.282 55.114 1.00 73.63 42 ASN B N 1
ATOM 1627 C CA . ASN B 1 42 ? 110.019 73.509 54.392 1.00 75.72 42 ASN B CA 1
ATOM 1628 C C . ASN B 1 42 ? 110.798 74.697 54.957 1.00 79.54 42 ASN B C 1
ATOM 1629 O O . ASN B 1 42 ? 110.300 75.827 54.981 1.00 80.89 42 ASN B O 1
ATOM 1634 N N . GLY B 1 43 ? 112.019 74.431 55.415 1.00 84.20 43 GLY B N 1
ATOM 1635 C CA . GLY B 1 43 ? 112.851 75.475 55.986 1.00 86.62 43 GLY B CA 1
ATOM 1636 C C . GLY B 1 43 ? 112.707 75.618 57.493 1.00 89.35 43 GLY B C 1
ATOM 1637 O O . GLY B 1 43 ? 113.662 76.001 58.167 1.00 89.19 43 GLY B O 1
ATOM 1638 N N . SER B 1 44 ? 111.520 75.320 58.020 1.00 91.82 44 SER B N 1
ATOM 1639 C CA . SER B 1 44 ? 111.256 75.415 59.457 1.00 94.93 44 SER B CA 1
ATOM 1640 C C . SER B 1 44 ? 111.855 74.235 60.220 1.00 94.63 44 SER B C 1
ATOM 1641 O O . SER B 1 44 ? 111.904 73.121 59.706 1.00 93.83 44 SER B O 1
ATOM 1644 N N . LEU B 1 45 ? 112.302 74.484 61.447 1.00 95.89 45 LEU B N 1
ATOM 1645 C CA . LEU B 1 45 ? 112.874 73.429 62.276 1.00 97.84 45 LEU B CA 1
ATOM 1646 C C . LEU B 1 45 ? 111.750 72.622 62.923 1.00 98.95 45 LEU B C 1
ATOM 1647 O O . LEU B 1 45 ? 110.859 73.189 63.562 1.00 100.97 45 LEU B O 1
ATOM 1652 N N . SER B 1 46 ? 111.789 71.305 62.741 1.00 99.05 46 SER B N 1
ATOM 1653 C CA . SER B 1 46 ? 110.775 70.422 63.308 1.00 100.69 46 SER B CA 1
ATOM 1654 C C . SER B 1 46 ? 111.141 70.036 64.729 1.00 101.24 46 SER B C 1
ATOM 1655 O O . SER B 1 46 ? 112.315 69.984 65.085 1.00 99.23 46 SER B O 1
ATOM 1658 N N . GLU B 1 47 ? 110.122 69.724 65.521 1.00 104.15 47 GLU B N 1
ATOM 1659 C CA . GLU B 1 47 ? 110.311 69.342 66.913 1.00 108.00 47 GLU B CA 1
ATOM 1660 C C . GLU B 1 47 ? 110.882 67.938 67.092 1.00 108.29 47 GLU B C 1
ATOM 1661 O O . GLU B 1 47 ? 110.894 67.408 68.202 1.00 107.62 47 GLU B O 1
ATOM 1667 N N . GLU B 1 48 ? 111.364 67.344 66.004 1.00 110.02 48 GLU B N 1
ATOM 1668 C CA . GLU B 1 48 ? 111.938 66.003 66.066 1.00 112.76 48 GLU B CA 1
ATOM 1669 C C . GLU B 1 48 ? 113.444 66.055 66.312 1.00 112.49 48 GLU B C 1
ATOM 1670 O O . GLU B 1 48 ? 114.148 66.892 65.740 1.00 112.24 48 GLU B O 1
ATOM 1676 N N . THR B 1 49 ? 113.924 65.139 67.152 1.00 113.00 49 THR B N 1
ATOM 1677 C CA . THR B 1 49 ? 115.340 65.063 67.511 1.00 113.04 49 THR B CA 1
ATOM 1678 C C . THR B 1 49 ? 116.038 63.744 67.144 1.00 113.60 49 THR B C 1
ATOM 1679 O O . THR B 1 49 ? 117.271 63.693 67.079 1.00 114.09 49 THR B O 1
ATOM 1683 N N . ASN B 1 50 ? 115.254 62.686 66.916 1.00 112.51 50 ASN B N 1
ATOM 1684 C CA . ASN B 1 50 ? 115.794 61.371 66.542 1.00 109.83 50 ASN B CA 1
ATOM 1685 C C . ASN B 1 50 ? 116.329 61.374 65.114 1.00 108.75 50 ASN B C 1
ATOM 1686 O O . ASN B 1 50 ? 116.017 62.268 64.328 1.00 108.81 50 ASN B O 1
ATOM 1691 N N . SER B 1 51 ? 117.124 60.363 64.774 1.00 107.11 51 SER B N 1
ATOM 1692 C CA . SER B 1 51 ? 117.691 60.259 63.429 1.00 105.32 51 SER B CA 1
ATOM 1693 C C . SER B 1 51 ? 116.626 59.829 62.423 1.00 103.07 51 SER B C 1
ATOM 1694 O O . SER B 1 51 ? 116.871 59.822 61.217 1.00 102.25 51 SER B O 1
ATOM 1697 N N . SER B 1 52 ? 115.445 59.482 62.931 1.00 100.14 52 SER B N 1
ATOM 1698 C CA . SER B 1 52 ? 114.336 59.052 62.093 1.00 95.77 52 SER B CA 1
ATOM 1699 C C . SER B 1 52 ? 113.048 59.800 62.397 1.00 93.62 52 SER B C 1
ATOM 1700 O O . SER B 1 52 ? 112.507 59.705 63.500 1.00 92.97 52 SER B O 1
ATOM 1703 N N . LEU B 1 53 ? 112.574 60.549 61.405 1.00 89.49 53 LEU B N 1
ATOM 1704 C CA . LEU B 1 53 ? 111.339 61.319 61.510 1.00 86.69 53 LEU B CA 1
ATOM 1705 C C . LEU B 1 53 ? 110.200 60.479 60.944 1.00 85.81 53 LEU B C 1
ATOM 1706 O O . LEU B 1 53 ? 110.236 60.091 59.777 1.00 84.65 53 LEU B O 1
ATOM 1711 N N . ASN B 1 54 ? 109.202 60.191 61.777 1.00 84.72 54 ASN B N 1
ATOM 1712 C CA . ASN B 1 54 ? 108.056 59.371 61.369 1.00 81.35 54 ASN B CA 1
ATOM 1713 C C . ASN B 1 54 ? 106.817 60.141 60.932 1.00 77.77 54 ASN B C 1
ATOM 1714 O O . ASN B 1 54 ? 106.212 60.863 61.730 1.00 78.82 54 ASN B O 1
ATOM 1719 N N . ILE B 1 55 ? 106.428 59.965 59.673 1.00 70.20 55 ILE B N 1
ATOM 1720 C CA . ILE B 1 55 ? 105.228 60.608 59.157 1.00 63.60 55 ILE B CA 1
ATOM 1721 C C . ILE B 1 55 ? 104.125 59.558 59.187 1.00 62.76 55 ILE B C 1
ATOM 1722 O O . ILE B 1 55 ? 104.314 58.448 58.709 1.00 63.27 55 ILE B O 1
ATOM 1727 N N . VAL B 1 56 ? 103.001 59.900 59.805 1.00 61.99 56 VAL B N 1
ATOM 1728 C CA . VAL B 1 56 ? 101.870 58.990 59.940 1.00 61.93 56 VAL B CA 1
ATOM 1729 C C . VAL B 1 56 ? 100.600 59.649 59.426 1.00 61.57 56 VAL B C 1
ATOM 1730 O O . VAL B 1 56 ? 100.384 60.838 59.649 1.00 63.45 56 VAL B O 1
ATOM 1734 N N . ASN B 1 57 ? 99.750 58.866 58.769 1.00 61.14 57 ASN B N 1
ATOM 1735 C CA . ASN B 1 57 ? 98.498 59.362 58.208 1.00 63.49 57 ASN B CA 1
ATOM 1736 C C . ASN B 1 57 ? 98.719 60.595 57.361 1.00 62.28 57 ASN B C 1
ATOM 1737 O O . ASN B 1 57 ? 97.901 61.510 57.365 1.00 60.60 57 ASN B O 1
ATOM 1742 N N . ALA B 1 58 ? 99.809 60.576 56.600 1.00 60.99 58 ALA B N 1
ATOM 1743 C CA . ALA B 1 58 ? 100.210 61.674 55.726 1.00 61.01 58 ALA B CA 1
ATOM 1744 C C . ALA B 1 58 ? 99.089 62.563 55.218 1.00 61.22 58 ALA B C 1
ATOM 1745 O O . ALA B 1 58 ? 98.064 62.096 54.735 1.00 59.57 58 ALA B O 1
ATOM 1747 N N . LYS B 1 59 ? 99.286 63.860 55.400 1.00 64.86 59 LYS B N 1
ATOM 1748 C CA . LYS B 1 59 ? 98.341 64.874 54.964 1.00 67.63 59 LYS B CA 1
ATOM 1749 C C . LYS B 1 59 ? 99.052 65.640 53.864 1.00 64.90 59 LYS B C 1
ATOM 1750 O O . LYS B 1 59 ? 100.275 65.543 53.735 1.00 63.61 59 LYS B O 1
ATOM 1756 N N . PHE B 1 60 ? 98.301 66.384 53.059 1.00 61.50 60 PHE B N 1
ATOM 1757 C CA . PHE B 1 60 ? 98.918 67.156 51.986 1.00 60.75 60 PHE B CA 1
ATOM 1758 C C . PHE B 1 60 ? 99.992 68.050 52.578 1.00 61.56 60 PHE B C 1
ATOM 1759 O O . PHE B 1 60 ? 101.097 68.143 52.059 1.00 59.64 60 PHE B O 1
ATOM 1767 N N . GLU B 1 61 ? 99.670 68.622 53.733 1.00 65.70 61 GLU B N 1
ATOM 1768 C CA . GLU B 1 61 ? 100.555 69.499 54.495 1.00 66.25 61 GLU B CA 1
ATOM 1769 C C . GLU B 1 61 ? 101.959 68.888 54.667 1.00 63.76 61 GLU B C 1
ATOM 1770 O O . GLU B 1 61 ? 102.955 69.611 54.643 1.00 64.12 61 GLU B O 1
ATOM 1776 N N . ASP B 1 62 ? 102.034 67.559 54.795 1.00 59.75 62 ASP B N 1
ATOM 1777 C CA . ASP B 1 62 ? 103.306 66.864 54.984 1.00 55.62 62 ASP B CA 1
ATOM 1778 C C . ASP B 1 62 ? 104.219 66.876 53.786 1.00 52.77 62 ASP B C 1
ATOM 1779 O O . ASP B 1 62 ? 105.394 66.509 53.896 1.00 48.15 62 ASP B O 1
ATOM 1784 N N . SER B 1 63 ? 103.681 67.303 52.647 1.00 50.36 63 SER B N 1
ATOM 1785 C CA . SER B 1 63 ? 104.468 67.397 51.418 1.00 54.75 63 SER B CA 1
ATOM 1786 C C . SER B 1 63 ? 105.557 68.440 51.629 1.00 56.78 63 SER B C 1
ATOM 1787 O O . SER B 1 63 ? 105.479 69.228 52.570 1.00 62.39 63 SER B O 1
ATOM 1790 N N . GLY B 1 64 ? 106.573 68.447 50.777 1.00 57.68 64 GLY B N 1
ATOM 1791 C CA . GLY B 1 64 ? 107.608 69.443 50.929 1.00 60.53 64 GLY B CA 1
ATOM 1792 C C . GLY B 1 64 ? 109.034 68.958 50.996 1.00 64.27 64 GLY B C 1
ATOM 1793 O O . GLY B 1 64 ? 109.330 67.782 50.805 1.00 62.43 64 GLY B O 1
ATOM 1794 N N . GLU B 1 65 ? 109.921 69.905 51.277 1.00 70.70 65 GLU B N 1
ATOM 1795 C CA . GLU B 1 65 ? 111.349 69.659 51.376 1.00 75.98 65 GLU B CA 1
ATOM 1796 C C . GLU B 1 65 ? 111.736 69.246 52.798 1.00 74.34 65 GLU B C 1
ATOM 1797 O O . GLU B 1 65 ? 111.244 69.823 53.765 1.00 76.21 65 GLU B O 1
ATOM 1803 N N . TYR B 1 66 ? 112.589 68.232 52.917 1.00 69.92 66 TYR B N 1
ATOM 1804 C CA . TYR B 1 66 ? 113.059 67.764 54.216 1.00 67.26 66 TYR B CA 1
ATOM 1805 C C . TYR B 1 66 ? 114.576 67.681 54.248 1.00 70.95 66 TYR B C 1
ATOM 1806 O O . TYR B 1 66 ? 115.207 67.281 53.267 1.00 69.95 66 TYR B O 1
ATOM 1815 N N . LYS B 1 67 ? 115.156 68.089 55.374 1.00 78.19 67 LYS B N 1
ATOM 1816 C CA . LYS B 1 67 ? 116.607 68.073 55.570 1.00 84.79 67 LYS B CA 1
ATOM 1817 C C . LYS B 1 67 ? 116.912 67.706 57.011 1.00 88.08 67 LYS B C 1
ATOM 1818 O O . LYS B 1 67 ? 116.134 68.030 57.920 1.00 88.20 67 LYS B O 1
ATOM 1824 N N . CYS B 1 68 ? 118.064 67.073 57.223 1.00 90.80 68 CYS B N 1
ATOM 1825 C CA . CYS B 1 68 ? 118.493 66.704 58.569 1.00 95.86 68 CYS B CA 1
ATOM 1826 C C . CYS B 1 68 ? 119.905 67.223 58.804 1.00 99.55 68 CYS B C 1
ATOM 1827 O O . CYS B 1 68 ? 120.694 67.354 57.864 1.00 99.02 68 CYS B O 1
ATOM 1830 N N . GLN B 1 69 ? 120.211 67.536 60.060 1.00 106.28 69 GLN B N 1
ATOM 1831 C CA . GLN B 1 69 ? 121.521 68.069 60.421 1.00 111.25 69 GLN B CA 1
ATOM 1832 C C . GLN B 1 69 ? 122.091 67.365 61.650 1.00 111.55 69 GLN B C 1
ATOM 1833 O O . GLN B 1 69 ? 121.383 67.146 62.638 1.00 111.22 69 GLN B O 1
ATOM 1839 N N . HIS B 1 70 ? 123.379 67.029 61.571 1.00 112.07 70 HIS B N 1
ATOM 1840 C CA . HIS B 1 70 ? 124.104 66.372 62.661 1.00 112.01 70 HIS B CA 1
ATOM 1841 C C . HIS B 1 70 ? 125.227 67.309 63.156 1.00 112.23 70 HIS B C 1
ATOM 1842 O O . HIS B 1 70 ? 125.119 68.535 63.039 1.00 111.85 70 HIS B O 1
ATOM 1849 N N . GLN B 1 71 ? 126.283 66.744 63.733 0.00 111.77 71 GLN B N 1
ATOM 1850 C CA . GLN B 1 71 ? 127.400 67.552 64.219 0.00 111.58 71 GLN B CA 1
ATOM 1851 C C . GLN B 1 71 ? 128.480 67.716 63.152 0.00 111.29 71 GLN B C 1
ATOM 1852 O O . GLN B 1 71 ? 129.617 68.085 63.454 0.00 110.99 71 GLN B O 1
ATOM 1858 N N . GLN B 1 72 ? 128.106 67.456 61.903 0.00 111.19 72 GLN B N 1
ATOM 1859 C CA . GLN B 1 72 ? 129.022 67.565 60.773 0.00 111.51 72 GLN B CA 1
ATOM 1860 C C . GLN B 1 72 ? 128.923 68.932 60.094 0.00 111.76 72 GLN B C 1
ATOM 1861 O O . GLN B 1 72 ? 129.270 69.077 58.920 0.00 111.93 72 GLN B O 1
ATOM 1867 N N . VAL B 1 73 ? 128.461 69.928 60.852 0.00 112.49 73 VAL B N 1
ATOM 1868 C CA . VAL B 1 73 ? 128.299 71.306 60.379 0.00 113.53 73 VAL B CA 1
ATOM 1869 C C . VAL B 1 73 ? 127.276 71.433 59.248 0.00 114.45 73 VAL B C 1
ATOM 1870 O O . VAL B 1 73 ? 126.156 71.898 59.465 0.00 114.73 73 VAL B O 1
ATOM 1874 N N . ASN B 1 74 ? 127.675 71.020 58.048 1.00 116.99 74 ASN B N 1
ATOM 1875 C CA . ASN B 1 74 ? 126.820 71.075 56.862 1.00 117.59 74 ASN B CA 1
ATOM 1876 C C . ASN B 1 74 ? 125.531 70.263 57.012 1.00 115.45 74 ASN B C 1
ATOM 1877 O O . ASN B 1 74 ? 125.482 69.272 57.747 1.00 114.31 74 ASN B O 1
ATOM 1882 N N . GLU B 1 75 ? 124.484 70.725 56.334 0.00 112.49 75 GLU B N 1
ATOM 1883 C CA . GLU B 1 75 ? 123.186 70.060 56.350 0.00 110.21 75 GLU B CA 1
ATOM 1884 C C . GLU B 1 75 ? 123.161 69.019 55.238 0.00 109.02 75 GLU B C 1
ATOM 1885 O O . GLU B 1 75 ? 124.044 68.987 54.379 0.00 109.17 75 GLU B O 1
ATOM 1891 N N . SER B 1 76 ? 122.138 68.175 55.255 1.00 108.34 76 SER B N 1
ATOM 1892 C CA . SER B 1 76 ? 121.971 67.131 54.250 1.00 105.34 76 SER B CA 1
ATOM 1893 C C . SER B 1 76 ? 121.331 67.702 52.991 1.00 104.55 76 SER B C 1
ATOM 1894 O O . SER B 1 76 ? 120.775 68.804 53.009 1.00 104.96 76 SER B O 1
ATOM 1897 N N . GLU B 1 77 ? 121.427 66.964 51.890 1.00 102.40 77 GLU B N 1
ATOM 1898 C CA . GLU B 1 77 ? 120.811 67.404 50.647 1.00 101.61 77 GLU B CA 1
ATOM 1899 C C . GLU B 1 77 ? 119.301 67.292 50.814 1.00 98.52 77 GLU B C 1
ATOM 1900 O O . GLU B 1 77 ? 118.810 66.428 51.542 1.00 97.17 77 GLU B O 1
ATOM 1906 N N . PRO B 1 78 ? 118.544 68.197 50.178 1.00 96.73 78 PRO B N 1
ATOM 1907 C CA . PRO B 1 78 ? 117.082 68.192 50.269 1.00 93.81 78 PRO B CA 1
ATOM 1908 C C . PRO B 1 78 ? 116.449 66.934 49.693 1.00 90.95 78 PRO B C 1
ATOM 1909 O O . PRO B 1 78 ? 116.952 66.347 48.728 1.00 88.62 78 PRO B O 1
ATOM 1913 N N . VAL B 1 79 ? 115.355 66.517 50.318 1.00 86.92 79 VAL B N 1
ATOM 1914 C CA . VAL B 1 79 ? 114.595 65.354 49.888 1.00 82.77 79 VAL B CA 1
ATOM 1915 C C . VAL B 1 79 ? 113.161 65.847 49.807 1.00 81.82 79 VAL B C 1
ATOM 1916 O O . VAL B 1 79 ? 112.626 66.368 50.789 1.00 82.79 79 VAL B O 1
ATOM 1920 N N . TYR B 1 80 ? 112.560 65.733 48.627 1.00 79.06 80 TYR B N 1
ATOM 1921 C CA . TYR B 1 80 ? 111.194 66.206 48.431 1.00 78.47 80 TYR B CA 1
ATOM 1922 C C . TYR B 1 80 ? 110.159 65.097 48.511 1.00 74.64 80 TYR B C 1
ATOM 1923 O O . TYR B 1 80 ? 110.296 64.062 47.872 1.00 76.77 80 TYR B O 1
ATOM 1932 N N . LEU B 1 81 ? 109.131 65.318 49.320 1.00 68.24 81 LEU B N 1
ATOM 1933 C CA . LEU B 1 81 ? 108.064 64.352 49.525 1.00 61.15 81 LEU B CA 1
ATOM 1934 C C . LEU B 1 81 ? 106.752 64.931 49.034 1.00 59.15 81 LEU B C 1
ATOM 1935 O O . LEU B 1 81 ? 106.399 66.040 49.388 1.00 62.61 81 LEU B O 1
ATOM 1940 N N . GLU B 1 82 ? 106.011 64.182 48.234 1.00 57.05 82 GLU B N 1
ATOM 1941 C CA . GLU B 1 82 ? 104.741 64.692 47.731 1.00 56.33 82 GLU B CA 1
ATOM 1942 C C . GLU B 1 82 ? 103.552 63.767 48.039 1.00 52.53 82 GLU B C 1
ATOM 1943 O O . GLU B 1 82 ? 103.603 62.562 47.795 1.00 54.76 82 GLU B O 1
ATOM 1949 N N . VAL B 1 83 ? 102.485 64.343 48.587 1.00 45.89 83 VAL B N 1
ATOM 1950 C CA . VAL B 1 83 ? 101.305 63.583 48.961 1.00 39.60 83 VAL B CA 1
ATOM 1951 C C . VAL B 1 83 ? 100.167 63.731 47.966 1.00 38.85 83 VAL B C 1
ATOM 1952 O O . VAL B 1 83 ? 99.657 64.829 47.763 1.00 42.12 83 VAL B O 1
ATOM 1956 N N . PHE B 1 84 ? 99.725 62.614 47.395 1.00 36.72 84 PHE B N 1
ATOM 1957 C CA . PHE B 1 84 ? 98.650 62.631 46.416 1.00 32.99 84 PHE B CA 1
ATOM 1958 C C . PHE B 1 84 ? 97.367 62.008 46.941 1.00 34.29 84 PHE B C 1
ATOM 1959 O O . PHE B 1 84 ? 97.347 61.402 48.015 1.00 30.03 84 PHE B O 1
ATOM 1967 N N . SER B 1 85 ? 96.297 62.159 46.164 1.00 35.81 85 SER B N 1
ATOM 1968 C CA . SER B 1 85 ? 95.016 61.572 46.493 1.00 41.57 85 SER B CA 1
ATOM 1969 C C . SER B 1 85 ? 94.234 61.284 45.214 1.00 44.49 85 SER B C 1
ATOM 1970 O O . SER B 1 85 ? 93.288 61.997 44.891 1.00 46.91 85 SER B O 1
ATOM 1973 N N . ASP B 1 86 ? 94.596 60.197 44.522 1.00 46.29 86 ASP B N 1
ATOM 1974 C CA . ASP B 1 86 ? 93.965 59.760 43.258 1.00 46.09 86 ASP B CA 1
ATOM 1975 C C . ASP B 1 86 ? 93.784 58.216 43.338 1.00 44.72 86 ASP B C 1
ATOM 1976 O O . ASP B 1 86 ? 94.105 57.601 44.361 1.00 44.20 86 ASP B O 1
ATOM 1981 N N . TRP B 1 87 ? 93.263 57.596 42.279 1.00 42.44 87 TRP B N 1
ATOM 1982 C CA . TRP B 1 87 ? 93.090 56.138 42.229 1.00 37.44 87 TRP B CA 1
ATOM 1983 C C . TRP B 1 87 ? 94.407 55.391 42.049 1.00 37.31 87 TRP B C 1
ATOM 1984 O O . TRP B 1 87 ? 94.595 54.321 42.628 1.00 36.22 87 TRP B O 1
ATOM 1995 N N . LEU B 1 88 ? 95.283 55.911 41.189 1.00 36.61 88 LEU B N 1
ATOM 1996 C CA . LEU B 1 88 ? 96.583 55.270 40.947 1.00 37.22 88 LEU B CA 1
ATOM 1997 C C . LEU B 1 88 ? 97.726 56.262 41.071 1.00 36.63 88 LEU B C 1
ATOM 1998 O O . LEU B 1 88 ? 97.598 57.396 40.645 1.00 44.49 88 LEU B O 1
ATOM 2003 N N . LEU B 1 89 ? 98.864 55.836 41.590 1.00 34.12 89 LEU B N 1
ATOM 2004 C CA . LEU B 1 89 ? 99.978 56.740 41.756 1.00 33.94 89 LEU B CA 1
ATOM 2005 C C . LEU B 1 89 ? 101.257 56.044 41.345 1.00 34.71 89 LEU B C 1
ATOM 2006 O O . LEU B 1 89 ? 101.615 55.023 41.916 1.00 35.87 89 LEU B O 1
ATOM 2011 N N . LEU B 1 90 ? 101.945 56.587 40.347 1.00 36.34 90 LEU B N 1
ATOM 2012 C CA . LEU B 1 90 ? 103.194 55.992 39.898 1.00 36.40 90 LEU B CA 1
ATOM 2013 C C . LEU B 1 90 ? 104.295 56.334 40.882 1.00 36.73 90 LEU B C 1
ATOM 2014 O O . LEU B 1 90 ? 104.623 57.500 41.074 1.00 39.59 90 LEU B O 1
ATOM 2019 N N . GLN B 1 91 ? 104.879 55.319 41.496 1.00 33.94 91 GLN B N 1
ATOM 2020 C CA . GLN B 1 91 ? 105.928 55.554 42.456 1.00 36.82 91 GLN B CA 1
ATOM 2021 C C . GLN B 1 91 ? 107.262 55.184 41.862 1.00 38.69 91 GLN B C 1
ATOM 2022 O O . GLN B 1 91 ? 107.356 54.230 41.093 1.00 41.46 91 GLN B O 1
ATOM 2028 N N . ALA B 1 92 ? 108.289 55.969 42.178 1.00 41.08 92 ALA B N 1
ATOM 2029 C CA . ALA B 1 92 ? 109.639 55.698 41.681 1.00 42.66 92 ALA B CA 1
ATOM 2030 C C . ALA B 1 92 ? 110.638 55.635 42.828 1.00 45.05 92 ALA B C 1
ATOM 2031 O O . ALA B 1 92 ? 110.558 56.422 43.788 1.00 44.05 92 ALA B O 1
ATOM 2033 N N . SER B 1 93 ? 111.570 54.691 42.737 1.00 47.44 93 SER B N 1
ATOM 2034 C CA . SER B 1 93 ? 112.604 54.534 43.755 1.00 51.38 93 SER B CA 1
ATOM 2035 C C . SER B 1 93 ? 113.433 55.816 43.840 1.00 53.26 93 SER B C 1
ATOM 2036 O O . SER B 1 93 ? 114.018 56.123 44.877 1.00 53.56 93 SER B O 1
ATOM 2039 N N . ALA B 1 94 ? 113.453 56.558 42.733 1.00 55.15 94 ALA B N 1
ATOM 2040 C CA . ALA B 1 94 ? 114.187 57.804 42.607 1.00 53.51 94 ALA B CA 1
ATOM 2041 C C . ALA B 1 94 ? 113.806 58.434 41.274 1.00 53.36 94 ALA B C 1
ATOM 2042 O O . ALA B 1 94 ? 113.557 57.732 40.308 1.00 50.66 94 ALA B O 1
ATOM 2044 N N . GLU B 1 95 ? 113.714 59.762 41.250 1.00 57.08 95 GLU B N 1
ATOM 2045 C CA . GLU B 1 95 ? 113.344 60.509 40.047 1.00 60.83 95 GLU B CA 1
ATOM 2046 C C . GLU B 1 95 ? 114.561 60.937 39.218 1.00 63.59 95 GLU B C 1
ATOM 2047 O O . GLU B 1 95 ? 114.477 61.104 37.992 1.00 64.26 95 GLU B O 1
ATOM 2053 N N . VAL B 1 96 ? 115.682 61.164 39.892 1.00 65.93 96 VAL B N 1
ATOM 2054 C CA . VAL B 1 96 ? 116.900 61.535 39.189 1.00 68.73 96 VAL B CA 1
ATOM 2055 C C . VAL B 1 96 ? 117.853 60.404 39.481 1.00 70.36 96 VAL B C 1
ATOM 2056 O O . VAL B 1 96 ? 118.388 60.285 40.586 1.00 68.80 96 VAL B O 1
ATOM 2060 N N . VAL B 1 97 ? 118.010 59.536 38.496 1.00 73.71 97 VAL B N 1
ATOM 2061 C CA . VAL B 1 97 ? 118.877 58.391 38.655 1.00 77.91 97 VAL B CA 1
ATOM 2062 C C . VAL B 1 97 ? 120.186 58.593 37.937 1.00 78.88 97 VAL B C 1
ATOM 2063 O O . VAL B 1 97 ? 120.253 59.246 36.900 1.00 78.03 97 VAL B O 1
ATOM 2067 N N . MET B 1 98 ? 121.222 58.018 38.529 1.00 80.96 98 MET B N 1
ATOM 2068 C CA . MET B 1 98 ? 122.566 58.041 37.995 1.00 82.61 98 MET B CA 1
ATOM 2069 C C . MET B 1 98 ? 122.679 56.776 37.127 1.00 81.86 98 MET B C 1
ATOM 2070 O O . MET B 1 98 ? 122.058 55.761 37.413 1.00 80.55 98 MET B O 1
ATOM 2075 N N . GLU B 1 99 ? 123.434 56.859 36.041 1.00 83.50 99 GLU B N 1
ATOM 2076 C CA . GLU B 1 99 ? 123.611 55.742 35.108 1.00 84.56 99 GLU B CA 1
ATOM 2077 C C . GLU B 1 99 ? 124.266 54.529 35.758 1.00 82.49 99 GLU B C 1
ATOM 2078 O O . GLU B 1 99 ? 125.261 54.668 36.476 1.00 83.12 99 GLU B O 1
ATOM 2084 N N . GLY B 1 100 ? 123.690 53.348 35.543 1.00 79.67 100 GLY B N 1
ATOM 2085 C CA . GLY B 1 100 ? 124.294 52.157 36.109 1.00 78.00 100 GLY B CA 1
ATOM 2086 C C . GLY B 1 100 ? 123.604 51.591 37.327 1.00 77.17 100 GLY B C 1
ATOM 2087 O O . GLY B 1 100 ? 123.799 50.422 37.649 1.00 78.03 100 GLY B O 1
ATOM 2088 N N . GLN B 1 101 ? 122.834 52.415 38.033 1.00 75.90 101 GLN B N 1
ATOM 2089 C CA . GLN B 1 101 ? 122.115 51.940 39.210 1.00 73.62 101 GLN B CA 1
ATOM 2090 C C . GLN B 1 101 ? 120.669 51.539 38.865 1.00 70.63 101 GLN B C 1
ATOM 2091 O O . GLN B 1 101 ? 120.168 51.855 37.786 1.00 70.99 101 GLN B O 1
ATOM 2097 N N . PRO B 1 102 ? 120.007 50.776 39.752 1.00 66.94 102 PRO B N 1
ATOM 2098 C CA . PRO B 1 102 ? 118.634 50.341 39.505 1.00 63.65 102 PRO B CA 1
ATOM 2099 C C . PRO B 1 102 ? 117.561 51.419 39.664 1.00 59.87 102 PRO B C 1
ATOM 2100 O O . PRO B 1 102 ? 117.708 52.366 40.444 1.00 57.21 102 PRO B O 1
ATOM 2104 N N . LEU B 1 103 ? 116.477 51.243 38.914 1.00 54.08 103 LEU B N 1
ATOM 2105 C CA . LEU B 1 103 ? 115.341 52.141 38.943 1.00 51.30 103 LEU B CA 1
ATOM 2106 C C . LEU B 1 103 ? 114.094 51.269 39.150 1.00 50.30 103 LEU B C 1
ATOM 2107 O O . LEU B 1 103 ? 113.861 50.325 38.397 1.00 48.33 103 LEU B O 1
ATOM 2112 N N . PHE B 1 104 ? 113.306 51.577 40.174 1.00 47.97 104 PHE B N 1
ATOM 2113 C CA . PHE B 1 104 ? 112.107 50.807 40.463 1.00 48.14 104 PHE B CA 1
ATOM 2114 C C . PHE B 1 104 ? 110.840 51.638 40.349 1.00 46.41 104 PHE B C 1
ATOM 2115 O O . PHE B 1 104 ? 110.746 52.722 40.930 1.00 47.22 104 PHE B O 1
ATOM 2123 N N . LEU B 1 105 ? 109.869 51.138 39.592 1.00 41.80 105 LEU B N 1
ATOM 2124 C CA . LEU B 1 105 ? 108.611 51.841 39.422 1.00 38.74 105 LEU B CA 1
ATOM 2125 C C . LEU B 1 105 ? 107.491 50.945 39.896 1.00 38.69 105 LEU B C 1
ATOM 2126 O O . LEU B 1 105 ? 107.476 49.757 39.619 1.00 42.50 105 LEU B O 1
ATOM 2131 N N . ARG B 1 106 ? 106.506 51.546 40.540 1.00 36.92 106 ARG B N 1
ATOM 2132 C CA . ARG B 1 106 ? 105.397 50.813 41.107 1.00 35.49 106 ARG B CA 1
ATOM 2133 C C . ARG B 1 106 ? 104.093 51.546 40.818 1.00 34.98 106 ARG B C 1
ATOM 2134 O O . ARG B 1 106 ? 103.980 52.721 41.127 1.00 37.88 106 ARG B O 1
ATOM 2142 N N . CYS B 1 107 ? 103.131 50.876 40.186 1.00 35.23 107 CYS B N 1
ATOM 2143 C CA . CYS B 1 107 ? 101.841 51.495 39.863 1.00 33.44 107 CYS B CA 1
ATOM 2144 C C . CYS B 1 107 ? 100.899 51.267 41.045 1.00 34.44 107 CYS B C 1
ATOM 2145 O O . CYS B 1 107 ? 99.983 50.438 41.004 1.00 36.46 107 CYS B O 1
ATOM 2148 N N . HIS B 1 108 ? 101.128 52.055 42.093 1.00 34.71 108 HIS B N 1
ATOM 2149 C CA . HIS B 1 108 ? 100.407 51.983 43.360 1.00 36.08 108 HIS B CA 1
ATOM 2150 C C . HIS B 1 108 ? 98.930 52.383 43.387 1.00 37.29 108 HIS B C 1
ATOM 2151 O O . HIS B 1 108 ? 98.567 53.478 42.979 1.00 40.17 108 HIS B O 1
ATOM 2158 N N . GLY B 1 109 ? 98.086 51.504 43.925 1.00 39.30 109 GLY B N 1
ATOM 2159 C CA . GLY B 1 109 ? 96.649 51.764 43.995 1.00 38.65 109 GLY B CA 1
ATOM 2160 C C . GLY B 1 109 ? 96.135 52.317 45.319 1.00 40.51 109 GLY B C 1
ATOM 2161 O O . GLY B 1 109 ? 96.653 51.986 46.393 1.00 41.32 109 GLY B O 1
ATOM 2162 N N . TRP B 1 110 ? 95.067 53.114 45.237 1.00 40.66 110 TRP B N 1
ATOM 2163 C CA . TRP B 1 110 ? 94.423 53.748 46.394 1.00 39.39 110 TRP B CA 1
ATOM 2164 C C . TRP B 1 110 ? 94.047 52.735 47.450 1.00 37.64 110 TRP B C 1
ATOM 2165 O O . TRP B 1 110 ? 93.460 51.712 47.149 1.00 33.61 110 TRP B O 1
ATOM 2176 N N . ARG B 1 111 ? 94.370 53.057 48.699 1.00 39.84 111 ARG B N 1
ATOM 2177 C CA . ARG B 1 111 ? 94.100 52.194 49.849 1.00 42.91 111 ARG B CA 1
ATOM 2178 C C . ARG B 1 111 ? 94.544 50.769 49.576 1.00 42.55 111 ARG B C 1
ATOM 2179 O O . ARG B 1 111 ? 93.887 49.801 49.974 1.00 43.94 111 ARG B O 1
ATOM 2187 N N . ASN B 1 112 ? 95.635 50.654 48.831 1.00 42.12 112 ASN B N 1
ATOM 2188 C CA . ASN B 1 112 ? 96.218 49.374 48.495 1.00 42.25 112 ASN B CA 1
ATOM 2189 C C . ASN B 1 112 ? 95.322 48.407 47.782 1.00 42.93 112 ASN B C 1
ATOM 2190 O O . ASN B 1 112 ? 95.686 47.246 47.587 1.00 44.71 112 ASN B O 1
ATOM 2195 N N . TRP B 1 113 ? 94.159 48.900 47.375 1.00 42.14 113 TRP B N 1
ATOM 2196 C CA . TRP B 1 113 ? 93.198 48.113 46.640 1.00 41.82 113 TRP B CA 1
ATOM 2197 C C . TRP B 1 113 ? 93.843 47.513 45.397 1.00 42.85 113 TRP B C 1
ATOM 2198 O O . TRP B 1 113 ? 94.739 48.105 44.790 1.00 44.49 113 TRP B O 1
ATOM 2209 N N . ASP B 1 114 ? 93.416 46.305 45.057 1.00 44.23 114 ASP B N 1
ATOM 2210 C CA . ASP B 1 114 ? 93.948 45.578 43.916 1.00 44.22 114 ASP B CA 1
ATOM 2211 C C . ASP B 1 114 ? 93.824 46.321 42.591 1.00 43.39 114 ASP B C 1
ATOM 2212 O O . ASP B 1 114 ? 92.762 46.900 42.310 1.00 39.97 114 ASP B O 1
ATOM 2217 N N . VAL B 1 115 ? 94.912 46.313 41.806 1.00 41.29 115 VAL B N 1
ATOM 2218 C CA . VAL B 1 115 ? 94.933 46.903 40.467 1.00 43.38 115 VAL B CA 1
ATOM 2219 C C . VAL B 1 115 ? 95.170 45.765 39.450 1.00 46.01 115 VAL B C 1
ATOM 2220 O O . VAL B 1 115 ? 96.100 44.969 39.604 1.00 46.35 115 VAL B O 1
ATOM 2224 N N . TYR B 1 116 ? 94.327 45.666 38.428 1.00 48.86 116 TYR B N 1
ATOM 2225 C CA . TYR B 1 116 ? 94.518 44.633 37.402 1.00 50.22 116 TYR B CA 1
ATOM 2226 C C . TYR B 1 116 ? 94.763 45.305 36.059 1.00 49.82 116 TYR B C 1
ATOM 2227 O O . TYR B 1 116 ? 94.541 46.517 35.920 1.00 53.17 116 TYR B O 1
ATOM 2236 N N . LYS B 1 117 ? 95.211 44.530 35.071 1.00 47.04 117 LYS B N 1
ATOM 2237 C CA . LYS B 1 117 ? 95.466 45.064 33.727 1.00 48.00 117 LYS B CA 1
ATOM 2238 C C . LYS B 1 117 ? 96.380 46.285 33.841 1.00 45.51 117 LYS B C 1
ATOM 2239 O O . LYS B 1 117 ? 96.067 47.368 33.335 1.00 43.80 117 LYS B O 1
ATOM 2245 N N . VAL B 1 118 ? 97.471 46.130 34.568 1.00 43.76 118 VAL B N 1
ATOM 2246 C CA . VAL B 1 118 ? 98.403 47.225 34.738 1.00 47.71 118 VAL B CA 1
ATOM 2247 C C . VAL B 1 118 ? 99.293 47.394 33.527 1.00 48.25 118 VAL B C 1
ATOM 2248 O O . VAL B 1 118 ? 99.912 46.440 33.072 1.00 48.18 118 VAL B O 1
ATOM 2252 N N . ILE B 1 119 ? 99.345 48.613 33.002 1.00 49.73 119 ILE B N 1
ATOM 2253 C CA . ILE B 1 119 ? 100.210 48.918 31.873 1.00 46.54 119 ILE B CA 1
ATOM 2254 C C . ILE B 1 119 ? 101.075 50.112 32.246 1.00 44.76 119 ILE B C 1
ATOM 2255 O O . ILE B 1 119 ? 100.557 51.116 32.756 1.00 44.41 119 ILE B O 1
ATOM 2260 N N . TYR B 1 120 ? 102.381 49.993 32.023 1.00 42.57 120 TYR B N 1
ATOM 2261 C CA . TYR B 1 120 ? 103.306 51.095 32.291 1.00 44.28 120 TYR B CA 1
ATOM 2262 C C . TYR B 1 120 ? 103.677 51.733 30.970 1.00 46.50 120 TYR B C 1
ATOM 2263 O O . TYR B 1 120 ? 104.096 51.034 30.050 1.00 46.86 120 TYR B O 1
ATOM 2272 N N . TYR B 1 121 ? 103.554 53.052 30.884 1.00 48.89 121 TYR B N 1
ATOM 2273 C CA . TYR B 1 121 ? 103.911 53.778 29.662 1.00 51.47 121 TYR B CA 1
ATOM 2274 C C . TYR B 1 121 ? 105.122 54.685 29.876 1.00 52.78 121 TYR B C 1
ATOM 2275 O O . TYR B 1 121 ? 105.391 55.124 31.001 1.00 53.16 121 TYR B O 1
ATOM 2284 N N . LYS B 1 122 ? 105.848 54.945 28.787 1.00 56.32 122 LYS B N 1
ATOM 2285 C CA . LYS B 1 122 ? 107.004 55.845 28.788 1.00 58.34 122 LYS B CA 1
ATOM 2286 C C . LYS B 1 122 ? 106.917 56.678 27.520 1.00 60.60 122 LYS B C 1
ATOM 2287 O O . LYS B 1 122 ? 106.938 56.137 26.412 1.00 60.50 122 LYS B O 1
ATOM 2293 N N . ASP B 1 123 ? 106.789 57.991 27.686 1.00 62.60 123 ASP B N 1
ATOM 2294 C CA . ASP B 1 123 ? 106.689 58.910 26.554 1.00 63.78 123 ASP B CA 1
ATOM 2295 C C . ASP B 1 123 ? 105.532 58.537 25.638 1.00 62.59 123 ASP B C 1
ATOM 2296 O O . ASP B 1 123 ? 105.627 58.677 24.425 1.00 64.45 123 ASP B O 1
ATOM 2301 N N . GLY B 1 124 ? 104.452 58.039 26.220 1.00 61.91 124 GLY B N 1
ATOM 2302 C CA . GLY B 1 124 ? 103.295 57.674 25.429 1.00 64.21 124 GLY B CA 1
ATOM 2303 C C . GLY B 1 124 ? 103.274 56.243 24.942 1.00 64.94 124 GLY B C 1
ATOM 2304 O O . GLY B 1 124 ? 102.250 55.778 24.433 1.00 66.43 124 GLY B O 1
ATOM 2305 N N . GLU B 1 125 ? 104.385 55.531 25.098 1.00 65.54 125 GLU B N 1
ATOM 2306 C CA . GLU B 1 125 ? 104.437 54.140 24.654 1.00 69.12 125 GLU B CA 1
ATOM 2307 C C . GLU B 1 125 ? 104.269 53.121 25.770 1.00 64.43 125 GLU B C 1
ATOM 2308 O O . GLU B 1 125 ? 104.911 53.220 26.813 1.00 64.98 125 GLU B O 1
ATOM 2314 N N . ALA B 1 126 ? 103.428 52.124 25.523 1.00 57.50 126 ALA B N 1
ATOM 2315 C CA . ALA B 1 126 ? 103.179 51.065 26.479 1.00 51.94 126 ALA B CA 1
ATOM 2316 C C . ALA B 1 126 ? 104.410 50.166 26.568 1.00 52.73 126 ALA B C 1
ATOM 2317 O O . ALA B 1 126 ? 104.759 49.491 25.604 1.00 55.96 126 ALA B O 1
ATOM 2319 N N . LEU B 1 127 ? 105.068 50.162 27.723 1.00 53.12 127 LEU B N 1
ATOM 2320 C CA . LEU B 1 127 ? 106.256 49.345 27.928 1.00 55.43 127 LEU B CA 1
ATOM 2321 C C . LEU B 1 127 ? 105.969 47.895 28.318 1.00 58.12 127 LEU B C 1
ATOM 2322 O O . LEU B 1 127 ? 106.511 46.965 27.703 1.00 59.30 127 LEU B O 1
ATOM 2327 N N . LYS B 1 128 ? 105.146 47.707 29.352 1.00 58.60 128 LYS B N 1
ATOM 2328 C CA . LYS B 1 128 ? 104.791 46.375 29.832 1.00 59.14 128 LYS B CA 1
ATOM 2329 C C . LYS B 1 128 ? 103.347 46.266 30.296 1.00 58.80 128 LYS B C 1
ATOM 2330 O O . LYS B 1 128 ? 102.717 47.272 30.646 1.00 58.81 128 LYS B O 1
ATOM 2336 N N . TYR B 1 129 ? 102.848 45.034 30.323 1.00 58.52 129 TYR B N 1
ATOM 2337 C CA . TYR B 1 129 ? 101.495 44.744 30.767 1.00 59.03 129 TYR B CA 1
ATOM 2338 C C . TYR B 1 129 ? 101.526 43.512 31.662 1.00 60.28 129 TYR B C 1
ATOM 2339 O O . TYR B 1 129 ? 102.205 42.521 31.374 1.00 62.77 129 TYR B O 1
ATOM 2348 N N . TRP B 1 130 ? 100.787 43.575 32.754 1.00 59.37 130 TRP B N 1
ATOM 2349 C CA . TRP B 1 130 ? 100.734 42.463 33.661 1.00 58.56 130 TRP B CA 1
ATOM 2350 C C . TRP B 1 130 ? 99.297 42.368 34.098 1.00 59.02 130 TRP B C 1
ATOM 2351 O O . TRP B 1 130 ? 98.623 43.384 34.192 1.00 59.30 130 TRP B O 1
ATOM 2362 N N . TYR B 1 131 ? 98.796 41.153 34.292 1.00 60.88 131 TYR B N 1
ATOM 2363 C CA . TYR B 1 131 ? 97.418 41.008 34.737 1.00 62.14 131 TYR B CA 1
ATOM 2364 C C . TYR B 1 131 ? 97.353 41.417 36.209 1.00 61.14 131 TYR B C 1
ATOM 2365 O O . TYR B 1 131 ? 96.513 42.224 36.620 1.00 60.74 131 TYR B O 1
ATOM 2374 N N . GLU B 1 132 ? 98.226 40.796 36.991 1.00 59.66 132 GLU B N 1
ATOM 2375 C CA . GLU B 1 132 ? 98.349 41.057 38.406 1.00 59.93 132 GLU B CA 1
ATOM 2376 C C . GLU B 1 132 ? 99.295 42.237 38.469 1.00 59.75 132 GLU B C 1
ATOM 2377 O O . GLU B 1 132 ? 100.312 42.249 37.775 1.00 60.27 132 GLU B O 1
ATOM 2383 N N . ASN B 1 133 ? 98.969 43.226 39.294 1.00 60.16 133 ASN B N 1
ATOM 2384 C CA . ASN B 1 133 ? 99.830 44.383 39.441 1.00 58.24 133 ASN B CA 1
ATOM 2385 C C . ASN B 1 133 ? 101.209 43.839 39.780 1.00 55.81 133 ASN B C 1
ATOM 2386 O O . ASN B 1 133 ? 101.368 42.953 40.605 1.00 52.67 133 ASN B O 1
ATOM 2391 N N . HIS B 1 134 ? 102.196 44.332 39.068 1.00 55.49 134 HIS B N 1
ATOM 2392 C CA . HIS B 1 134 ? 103.555 43.891 39.243 1.00 56.26 134 HIS B CA 1
ATOM 2393 C C . HIS B 1 134 ? 104.395 45.136 39.041 1.00 53.87 134 HIS B C 1
ATOM 2394 O O . HIS B 1 134 ? 104.052 45.981 38.234 1.00 55.28 134 HIS B O 1
ATOM 2401 N N . ASN B 1 135 ? 105.436 45.298 39.836 1.00 53.21 135 ASN B N 1
ATOM 2402 C CA . ASN B 1 135 ? 106.330 46.447 39.731 1.00 55.24 135 ASN B CA 1
ATOM 2403 C C . ASN B 1 135 ? 107.192 46.306 38.482 1.00 54.69 135 ASN B C 1
ATOM 2404 O O . ASN B 1 135 ? 107.377 45.209 37.972 1.00 56.45 135 ASN B O 1
ATOM 2409 N N . ILE B 1 136 ? 107.692 47.417 37.964 1.00 54.02 136 ILE B N 1
ATOM 2410 C CA . ILE B 1 136 ? 108.557 47.364 36.799 1.00 55.80 136 ILE B CA 1
ATOM 2411 C C . ILE B 1 136 ? 109.935 47.712 37.325 1.00 54.48 136 ILE B C 1
ATOM 2412 O O . ILE B 1 136 ? 110.103 48.668 38.070 1.00 51.74 136 ILE B O 1
ATOM 2417 N N . SER B 1 137 ? 110.918 46.893 36.984 1.00 58.08 137 SER B N 1
ATOM 2418 C CA . SER B 1 137 ? 112.261 47.100 37.497 1.00 61.82 137 SER B CA 1
ATOM 2419 C C . SER B 1 137 ? 113.361 47.204 36.449 1.00 64.78 137 SER B C 1
ATOM 2420 O O . SER B 1 137 ? 113.630 46.247 35.725 1.00 69.34 137 SER B O 1
ATOM 2423 N N . ILE B 1 138 ? 114.013 48.364 36.407 1.00 64.61 138 ILE B N 1
ATOM 2424 C CA . ILE B 1 138 ? 115.104 48.636 35.477 1.00 64.61 138 ILE B CA 1
ATOM 2425 C C . ILE B 1 138 ? 116.433 48.379 36.190 1.00 66.81 138 ILE B C 1
ATOM 2426 O O . ILE B 1 138 ? 116.964 49.255 36.871 1.00 65.09 138 ILE B O 1
ATOM 2431 N N . THR B 1 139 ? 116.958 47.167 36.020 1.00 71.21 139 THR B N 1
ATOM 2432 C CA . THR B 1 139 ? 118.204 46.732 36.657 1.00 73.22 139 THR B CA 1
ATOM 2433 C C . THR B 1 139 ? 119.427 47.618 36.411 1.00 73.21 139 THR B C 1
ATOM 2434 O O . THR B 1 139 ? 120.146 47.952 37.356 1.00 72.27 139 THR B O 1
ATOM 2438 N N . ASN B 1 140 ? 119.669 47.988 35.153 1.00 74.59 140 ASN B N 1
ATOM 2439 C CA . ASN B 1 140 ? 120.805 48.844 34.803 1.00 73.49 140 ASN B CA 1
ATOM 2440 C C . ASN B 1 140 ? 120.279 50.079 34.084 1.00 73.40 140 ASN B C 1
ATOM 2441 O O . ASN B 1 140 ? 120.031 50.048 32.877 1.00 71.30 140 ASN B O 1
ATOM 2446 N N . ALA B 1 141 ? 120.120 51.168 34.833 1.00 74.18 141 ALA B N 1
ATOM 2447 C CA . ALA B 1 141 ? 119.599 52.414 34.277 1.00 75.56 141 ALA B CA 1
ATOM 2448 C C . ALA B 1 141 ? 120.453 52.988 33.153 1.00 76.44 141 ALA B C 1
ATOM 2449 O O . ALA B 1 141 ? 121.676 53.110 33.275 1.00 76.06 141 ALA B O 1
ATOM 2451 N N . THR B 1 142 ? 119.785 53.350 32.064 1.00 77.04 142 THR B N 1
ATOM 2452 C CA . THR B 1 142 ? 120.443 53.912 30.893 1.00 76.88 142 THR B CA 1
ATOM 2453 C C . THR B 1 142 ? 119.883 55.295 30.642 1.00 77.44 142 THR B C 1
ATOM 2454 O O . THR B 1 142 ? 118.754 55.583 31.027 1.00 76.90 142 THR B O 1
ATOM 2458 N N . VAL B 1 143 ? 120.669 56.149 29.996 1.00 79.19 143 VAL B N 1
ATOM 2459 C CA . VAL B 1 143 ? 120.222 57.504 29.685 1.00 81.42 143 VAL B CA 1
ATOM 2460 C C . VAL B 1 143 ? 118.964 57.424 28.822 1.00 80.15 143 VAL B C 1
ATOM 2461 O O . VAL B 1 143 ? 118.094 58.289 28.889 1.00 78.24 143 VAL B O 1
ATOM 2465 N N . GLU B 1 144 ? 118.865 56.349 28.047 1.00 81.27 144 GLU B N 1
ATOM 2466 C CA . GLU B 1 144 ? 117.714 56.122 27.179 1.00 83.42 144 GLU B CA 1
ATOM 2467 C C . GLU B 1 144 ? 116.459 55.948 28.026 1.00 79.78 144 GLU B C 1
ATOM 2468 O O . GLU B 1 144 ? 115.358 56.302 27.599 1.00 79.58 144 GLU B O 1
ATOM 2474 N N . ASP B 1 145 ? 116.643 55.412 29.230 1.00 74.85 145 ASP B N 1
ATOM 2475 C CA . ASP B 1 145 ? 115.545 55.177 30.159 1.00 70.01 145 ASP B CA 1
ATOM 2476 C C . ASP B 1 145 ? 114.905 56.435 30.714 1.00 66.60 145 ASP B C 1
ATOM 2477 O O . ASP B 1 145 ? 113.983 56.352 31.516 1.00 65.58 145 ASP B O 1
ATOM 2482 N N . SER B 1 146 ? 115.397 57.597 30.297 1.00 62.39 146 SER B N 1
ATOM 2483 C CA . SER B 1 146 ? 114.819 58.856 30.744 1.00 61.48 146 SER B CA 1
ATOM 2484 C C . SER B 1 146 ? 113.501 59.045 30.012 1.00 61.43 146 SER B C 1
ATOM 2485 O O . SER B 1 146 ? 113.232 58.381 29.008 1.00 61.90 146 SER B O 1
ATOM 2488 N N . GLY B 1 147 ? 112.665 59.931 30.526 1.00 62.16 147 GLY B N 1
ATOM 2489 C CA . GLY B 1 147 ? 111.386 60.166 29.886 1.00 65.70 147 GLY B CA 1
ATOM 2490 C C . GLY B 1 147 ? 110.281 60.289 30.908 1.00 65.77 147 GLY B C 1
ATOM 2491 O O . GLY B 1 147 ? 110.531 60.178 32.110 1.00 66.29 147 GLY B O 1
ATOM 2492 N N . THR B 1 148 ? 109.066 60.563 30.442 1.00 65.50 148 THR B N 1
ATOM 2493 C CA . THR B 1 148 ? 107.939 60.693 31.350 1.00 64.23 148 THR B CA 1
ATOM 2494 C C . THR B 1 148 ? 107.143 59.388 31.374 1.00 61.36 148 THR B C 1
ATOM 2495 O O . THR B 1 148 ? 106.660 58.913 30.340 1.00 60.45 148 THR B O 1
ATOM 2499 N N . TYR B 1 149 ? 107.067 58.790 32.559 1.00 56.11 149 TYR B N 1
ATOM 2500 C CA . TYR B 1 149 ? 106.361 57.539 32.748 1.00 51.38 149 TYR B CA 1
ATOM 2501 C C . TYR B 1 149 ? 105.016 57.750 33.418 1.00 49.76 149 TYR B C 1
ATOM 2502 O O . TYR B 1 149 ? 104.788 58.770 34.074 1.00 45.69 149 TYR B O 1
ATOM 2511 N N . TYR B 1 150 ? 104.134 56.769 33.240 1.00 47.42 150 TYR B N 1
ATOM 2512 C CA . TYR B 1 150 ? 102.816 56.754 33.861 1.00 45.52 150 TYR B CA 1
ATOM 2513 C C . TYR B 1 150 ? 102.234 55.363 33.664 1.00 43.69 150 TYR B C 1
ATOM 2514 O O . TYR B 1 150 ? 102.791 54.568 32.911 1.00 45.33 150 TYR B O 1
ATOM 2523 N N . CYS B 1 151 ? 101.173 55.034 34.393 1.00 40.70 151 CYS B N 1
ATOM 2524 C CA . CYS B 1 151 ? 100.557 53.713 34.283 1.00 38.38 151 CYS B CA 1
ATOM 2525 C C . CYS B 1 151 ? 99.063 53.822 34.307 1.00 36.38 151 CYS B C 1
ATOM 2526 O O . CYS B 1 151 ? 98.518 54.853 34.673 1.00 36.71 151 CYS B O 1
ATOM 2529 N N . THR B 1 152 ? 98.406 52.749 33.896 1.00 34.56 152 THR B N 1
ATOM 2530 C CA . THR B 1 152 ? 96.947 52.685 33.888 1.00 39.56 152 THR B CA 1
ATOM 2531 C C . THR B 1 152 ? 96.613 51.325 34.474 1.00 40.80 152 THR B C 1
ATOM 2532 O O . THR B 1 152 ? 97.436 50.403 34.420 1.00 44.01 152 THR B O 1
ATOM 2536 N N . GLY B 1 153 ? 95.413 51.194 35.021 1.00 39.40 153 GLY B N 1
ATOM 2537 C CA . GLY B 1 153 ? 95.023 49.935 35.613 1.00 37.48 153 GLY B CA 1
ATOM 2538 C C . GLY B 1 153 ? 93.549 49.935 35.941 1.00 39.02 153 GLY B C 1
ATOM 2539 O O . GLY B 1 153 ? 92.843 50.911 35.692 1.00 38.59 153 GLY B O 1
ATOM 2540 N N . LYS B 1 154 ? 93.082 48.780 36.409 1.00 40.20 154 LYS B N 1
ATOM 2541 C CA . LYS B 1 154 ? 91.692 48.534 36.794 1.00 42.39 154 LYS B CA 1
ATOM 2542 C C . LYS B 1 154 ? 91.580 48.379 38.312 1.00 41.86 154 LYS B C 1
ATOM 2543 O O . LYS B 1 154 ? 92.316 47.590 38.910 1.00 41.37 154 LYS B O 1
ATOM 2549 N N . VAL B 1 155 ? 90.684 49.148 38.932 1.00 40.16 155 VAL B N 1
ATOM 2550 C CA . VAL B 1 155 ? 90.454 49.095 40.391 1.00 39.21 155 VAL B CA 1
ATOM 2551 C C . VAL B 1 155 ? 88.953 49.067 40.568 1.00 40.72 155 VAL B C 1
ATOM 2552 O O . VAL B 1 155 ? 88.271 49.977 40.113 1.00 42.02 155 VAL B O 1
ATOM 2556 N N . TRP B 1 156 ? 88.441 48.073 41.289 1.00 42.73 156 TRP B N 1
ATOM 2557 C CA . TRP B 1 156 ? 86.992 47.927 41.449 1.00 41.73 156 TRP B CA 1
ATOM 2558 C C . TRP B 1 156 ? 86.390 47.955 40.035 1.00 43.64 156 TRP B C 1
ATOM 2559 O O . TRP B 1 156 ? 85.561 48.830 39.733 1.00 43.96 156 TRP B O 1
ATOM 2570 N N . GLN B 1 157 ? 86.914 47.084 39.151 1.00 45.60 157 GLN B N 1
ATOM 2571 C CA . GLN B 1 157 ? 86.455 46.932 37.747 1.00 48.12 157 GLN B CA 1
ATOM 2572 C C . GLN B 1 157 ? 86.546 48.171 36.842 1.00 48.67 157 GLN B C 1
ATOM 2573 O O . GLN B 1 157 ? 86.193 48.107 35.659 1.00 49.52 157 GLN B O 1
ATOM 2579 N N . LEU B 1 158 ? 86.936 49.305 37.407 1.00 48.21 158 LEU B N 1
ATOM 2580 C CA . LEU B 1 158 ? 87.037 50.523 36.637 1.00 50.94 158 LEU B CA 1
ATOM 2581 C C . LEU B 1 158 ? 88.444 50.784 36.124 1.00 52.07 158 LEU B C 1
ATOM 2582 O O . LEU B 1 158 ? 89.410 50.178 36.595 1.00 50.87 158 LEU B O 1
ATOM 2587 N N . ASP B 1 159 ? 88.540 51.640 35.108 1.00 54.23 159 ASP B N 1
ATOM 2588 C CA . ASP B 1 159 ? 89.827 52.003 34.538 1.00 55.18 159 ASP B CA 1
ATOM 2589 C C . ASP B 1 159 ? 90.199 53.364 35.072 1.00 53.92 159 ASP B C 1
ATOM 2590 O O . ASP B 1 159 ? 89.326 54.211 35.303 1.00 53.78 159 ASP B O 1
ATOM 2595 N N . TYR B 1 160 ? 91.499 53.544 35.293 1.00 51.64 160 TYR B N 1
ATOM 2596 C CA . TYR B 1 160 ? 92.074 54.771 35.831 1.00 48.37 160 TYR B CA 1
ATOM 2597 C C . TYR B 1 160 ? 93.485 54.975 35.298 1.00 48.82 160 TYR B C 1
ATOM 2598 O O . TYR B 1 160 ? 94.172 54.017 34.942 1.00 47.33 160 TYR B O 1
ATOM 2607 N N . GLU B 1 161 ? 93.896 56.236 35.206 1.00 49.13 161 GLU B N 1
ATOM 2608 C CA . GLU B 1 161 ? 95.226 56.568 34.730 1.00 51.67 161 GLU B CA 1
ATOM 2609 C C . GLU B 1 161 ? 95.932 57.334 35.827 1.00 51.85 161 GLU B C 1
ATOM 2610 O O . GLU B 1 161 ? 95.293 58.007 36.631 1.00 54.33 161 GLU B O 1
ATOM 2616 N N . SER B 1 162 ? 97.249 57.219 35.880 1.00 52.65 162 SER B N 1
ATOM 2617 C CA . SER B 1 162 ? 98.014 57.909 36.904 1.00 53.12 162 SER B CA 1
ATOM 2618 C C . SER B 1 162 ? 98.633 59.163 36.343 1.00 54.40 162 SER B C 1
ATOM 2619 O O . SER B 1 162 ? 98.846 59.274 35.144 1.00 52.89 162 SER B O 1
ATOM 2622 N N . GLU B 1 163 ? 98.924 60.110 37.221 1.00 57.39 163 GLU B N 1
ATOM 2623 C CA . GLU B 1 163 ? 99.567 61.345 36.819 1.00 58.20 163 GLU B CA 1
ATOM 2624 C C . GLU B 1 163 ? 100.935 60.959 36.302 1.00 54.25 163 GLU B C 1
ATOM 2625 O O . GLU B 1 163 ? 101.536 60.003 36.779 1.00 53.29 163 GLU B O 1
ATOM 2631 N N . PRO B 1 164 ? 101.425 61.663 35.284 1.00 51.42 164 PRO B N 1
ATOM 2632 C CA . PRO B 1 164 ? 102.743 61.356 34.730 1.00 50.56 164 PRO B CA 1
ATOM 2633 C C . PRO B 1 164 ? 103.867 61.783 35.661 1.00 49.23 164 PRO B C 1
ATOM 2634 O O . PRO B 1 164 ? 103.678 62.644 36.513 1.00 51.11 164 PRO B O 1
ATOM 2638 N N . LEU B 1 165 ? 105.028 61.165 35.499 1.00 48.19 165 LEU B N 1
ATOM 2639 C CA . LEU B 1 165 ? 106.180 61.465 36.326 1.00 52.78 165 LEU B CA 1
ATOM 2640 C C . LEU B 1 165 ? 107.442 61.492 35.483 1.00 56.02 165 LEU B C 1
ATOM 2641 O O . LEU B 1 165 ? 107.750 60.529 34.783 1.00 56.72 165 LEU B O 1
ATOM 2646 N N . ASN B 1 166 ? 108.173 62.598 35.563 1.00 61.16 166 ASN B N 1
ATOM 2647 C CA . ASN B 1 166 ? 109.408 62.756 34.812 1.00 64.78 166 ASN B CA 1
ATOM 2648 C C . ASN B 1 166 ? 110.539 62.051 35.522 1.00 64.57 166 ASN B C 1
ATOM 2649 O O . ASN B 1 166 ? 110.786 62.297 36.703 1.00 63.23 166 ASN B O 1
ATOM 2654 N N . ILE B 1 167 ? 111.218 61.170 34.796 1.00 63.91 167 ILE B N 1
ATOM 2655 C CA . ILE B 1 167 ? 112.351 60.432 35.339 1.00 64.44 167 ILE B CA 1
ATOM 2656 C C . ILE B 1 167 ? 113.553 60.680 34.452 1.00 65.99 167 ILE B C 1
ATOM 2657 O O . ILE B 1 167 ? 113.479 60.518 33.229 1.00 65.71 167 ILE B O 1
ATOM 2662 N N . THR B 1 168 ? 114.656 61.093 35.069 1.00 67.67 168 THR B N 1
ATOM 2663 C CA . THR B 1 168 ? 115.868 61.392 34.320 1.00 69.79 168 THR B CA 1
ATOM 2664 C C . THR B 1 168 ? 117.050 60.557 34.768 1.00 69.89 168 THR B C 1
ATOM 2665 O O . THR B 1 168 ? 117.328 60.446 35.957 1.00 66.20 168 THR B O 1
ATOM 2669 N N . VAL B 1 169 ? 117.737 59.973 33.794 1.00 75.13 169 VAL B N 1
ATOM 2670 C CA . VAL B 1 169 ? 118.909 59.146 34.041 1.00 80.89 169 VAL B CA 1
ATOM 2671 C C . VAL B 1 169 ? 120.130 59.859 33.474 1.00 87.02 169 VAL B C 1
ATOM 2672 O O . VAL B 1 169 ? 120.291 59.944 32.257 1.00 90.99 169 VAL B O 1
ATOM 2676 N N . ILE B 1 170 ? 120.975 60.385 34.359 1.00 93.35 170 ILE B N 1
ATOM 2677 C CA . ILE B 1 170 ? 122.199 61.096 33.968 1.00 96.85 170 ILE B CA 1
ATOM 2678 C C . ILE B 1 170 ? 123.397 60.153 33.994 1.00 97.68 170 ILE B C 1
ATOM 2679 O O . ILE B 1 170 ? 123.232 58.954 34.195 1.00 98.86 170 ILE B O 1
ATOM 2684 N N . LYS B 1 171 ? 124.596 60.683 33.767 1.00 100.09 171 LYS B N 1
ATOM 2685 C CA . LYS B 1 171 ? 125.789 59.845 33.813 1.00 103.95 171 LYS B CA 1
ATOM 2686 C C . LYS B 1 171 ? 126.439 59.845 35.202 1.00 104.58 171 LYS B C 1
ATOM 2687 O O . LYS B 1 171 ? 125.991 60.539 36.119 1.00 105.84 171 LYS B O 1
ATOM 2693 N N . LYS C 1 4 ? 159.821 45.133 59.957 1.00 111.18 4 LYS C N 1
ATOM 2694 C CA . LYS C 1 4 ? 158.485 44.954 60.531 1.00 110.66 4 LYS C CA 1
ATOM 2695 C C . LYS C 1 4 ? 157.627 44.014 59.681 1.00 109.80 4 LYS C C 1
ATOM 2696 O O . LYS C 1 4 ? 157.410 44.256 58.487 1.00 109.58 4 LYS C O 1
ATOM 2702 N N . PRO C 1 5 ? 157.153 42.910 60.283 1.00 108.27 5 PRO C N 1
ATOM 2703 C CA . PRO C 1 5 ? 156.317 41.924 59.591 1.00 107.95 5 PRO C CA 1
ATOM 2704 C C . PRO C 1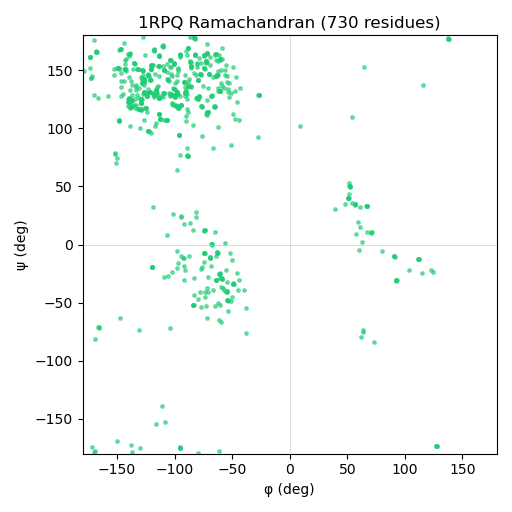 5 ? 154.856 42.363 59.519 1.00 107.36 5 PRO C C 1
ATOM 2705 O O . PRO C 1 5 ? 154.409 43.200 60.302 1.00 108.06 5 PRO C O 1
ATOM 2709 N N . LYS C 1 6 ? 154.135 41.836 58.540 1.00 106.34 6 LYS C N 1
ATOM 2710 C CA . LYS C 1 6 ? 152.729 42.163 58.362 1.00 106.29 6 LYS C CA 1
ATOM 2711 C C . LYS C 1 6 ? 151.892 40.927 58.044 1.00 103.55 6 LYS C C 1
ATOM 2712 O O . LYS C 1 6 ? 152.215 40.158 57.137 1.00 104.85 6 LYS C O 1
ATOM 2718 N N . VAL C 1 7 ? 150.813 40.742 58.799 1.00 98.60 7 VAL C N 1
ATOM 2719 C CA . VAL C 1 7 ? 149.930 39.597 58.602 1.00 92.43 7 VAL C CA 1
ATOM 2720 C C . VAL C 1 7 ? 148.974 39.823 57.431 1.00 89.99 7 VAL C C 1
ATOM 2721 O O . VAL C 1 7 ? 148.490 40.937 57.210 1.00 88.31 7 VAL C O 1
ATOM 2725 N N . SER C 1 8 ? 148.731 38.757 56.676 1.00 86.24 8 SER C N 1
ATOM 2726 C CA . SER C 1 8 ? 147.835 38.801 55.529 1.00 83.98 8 SER C CA 1
ATOM 2727 C C . SER C 1 8 ? 146.876 37.617 55.603 1.00 81.80 8 SER C C 1
ATOM 2728 O O . SER C 1 8 ? 147.213 36.561 56.149 1.00 80.16 8 SER C O 1
ATOM 2731 N N . LEU C 1 9 ? 145.683 37.794 55.044 1.00 79.17 9 LEU C N 1
ATOM 2732 C CA . LEU C 1 9 ? 144.676 36.741 55.075 1.00 76.01 9 LEU C CA 1
ATOM 2733 C C . LEU C 1 9 ? 144.440 36.112 53.717 1.00 71.50 9 LEU C C 1
ATOM 2734 O O . LEU C 1 9 ? 144.572 36.763 52.687 1.00 71.97 9 LEU C O 1
ATOM 2739 N N . ASN C 1 10 ? 144.073 34.840 53.727 1.00 65.41 10 ASN C N 1
ATOM 2740 C CA . ASN C 1 10 ? 143.779 34.130 52.503 1.00 61.47 10 ASN C CA 1
ATOM 2741 C C . ASN C 1 10 ? 142.711 33.072 52.747 1.00 58.01 10 ASN C C 1
ATOM 2742 O O . ASN C 1 10 ? 142.958 32.069 53.426 1.00 52.31 10 ASN C O 1
ATOM 2747 N N . PRO C 1 11 ? 141.482 33.321 52.262 1.00 55.63 11 PRO C N 1
ATOM 2748 C CA . PRO C 1 11 ? 141.035 34.512 51.521 1.00 55.42 11 PRO C CA 1
ATOM 2749 C C . PRO C 1 11 ? 141.203 35.787 52.362 1.00 54.70 11 PRO C C 1
ATOM 2750 O O . PRO C 1 11 ? 141.201 35.724 53.585 1.00 56.72 11 PRO C O 1
ATOM 2754 N N . PRO C 1 12 ? 141.256 36.965 51.721 1.00 54.29 12 PRO C N 1
ATOM 2755 C CA . PRO C 1 12 ? 141.425 38.290 52.347 1.00 55.01 12 PRO C CA 1
ATOM 2756 C C . PRO C 1 12 ? 140.330 38.762 53.309 1.00 56.41 12 PRO C C 1
ATOM 2757 O O . PRO C 1 12 ? 140.471 39.812 53.946 1.00 57.57 12 PRO C O 1
ATOM 2761 N N . TRP C 1 13 ? 139.238 38.012 53.396 1.00 56.04 13 TRP C N 1
ATOM 2762 C CA . TRP C 1 13 ? 138.111 38.405 54.223 1.00 56.02 13 TRP C CA 1
ATOM 2763 C C . TRP C 1 13 ? 138.316 38.294 55.734 1.00 56.18 13 TRP C C 1
ATOM 2764 O O . TRP C 1 13 ? 138.423 37.190 56.263 1.00 57.18 13 TRP C O 1
ATOM 2775 N N . ASN C 1 14 ? 138.366 39.432 56.429 1.00 55.15 14 ASN C N 1
ATOM 2776 C CA . ASN C 1 14 ? 138.509 39.399 57.883 1.00 53.58 14 ASN C CA 1
ATOM 2777 C C . ASN C 1 14 ? 137.181 39.033 58.552 1.00 51.85 14 ASN C C 1
ATOM 2778 O O . ASN C 1 14 ? 137.172 38.649 59.728 1.00 52.46 14 ASN C O 1
ATOM 2783 N N . ARG C 1 15 ? 136.069 39.189 57.818 1.00 47.71 15 ARG C N 1
ATOM 2784 C CA . ARG C 1 15 ? 134.750 38.789 58.312 1.00 43.83 15 ARG C CA 1
ATOM 2785 C C . ARG C 1 15 ? 134.416 37.477 57.594 1.00 40.80 15 ARG C C 1
ATOM 2786 O O . ARG C 1 15 ? 134.541 37.385 56.374 1.00 41.73 15 ARG C O 1
ATOM 2794 N N . ILE C 1 16 ? 134.049 36.451 58.355 1.00 37.87 16 ILE C N 1
ATOM 2795 C CA . ILE C 1 16 ? 133.732 35.154 57.769 1.00 40.27 16 ILE C CA 1
ATOM 2796 C C . ILE C 1 16 ? 132.642 34.436 58.556 1.00 40.32 16 ILE C C 1
ATOM 2797 O O . ILE C 1 16 ? 132.316 34.834 59.680 1.00 39.97 16 ILE C O 1
ATOM 2802 N N . PHE C 1 17 ? 132.114 33.360 57.978 1.00 40.03 17 PHE C N 1
ATOM 2803 C CA . PHE C 1 17 ? 131.062 32.587 58.614 1.00 44.24 17 PHE C CA 1
ATOM 2804 C C . PHE C 1 17 ? 131.574 31.510 59.566 1.00 45.74 17 PHE C C 1
ATOM 2805 O O . PHE C 1 17 ? 132.691 31.015 59.445 1.00 43.74 17 PHE C O 1
ATOM 2813 N N . LYS C 1 18 ? 130.710 31.127 60.498 1.00 48.80 18 LYS C N 1
ATOM 2814 C CA . LYS C 1 18 ? 131.033 30.097 61.452 1.00 49.39 18 LYS C CA 1
ATOM 2815 C C . LYS C 1 18 ? 131.196 28.833 60.639 1.00 49.36 18 LYS C C 1
ATOM 2816 O O . LYS C 1 18 ? 130.294 28.434 59.908 1.00 53.08 18 LYS C O 1
ATOM 2822 N N . GLY C 1 19 ? 132.380 28.256 60.678 1.00 49.22 19 GLY C N 1
ATOM 2823 C CA . GLY C 1 19 ? 132.582 27.015 59.961 1.00 52.01 19 GLY C CA 1
ATOM 2824 C C . GLY C 1 19 ? 133.499 27.137 58.778 1.00 52.65 19 GLY C C 1
ATOM 2825 O O . GLY C 1 19 ? 133.938 26.123 58.227 1.00 52.07 19 GLY C O 1
ATOM 2826 N N . GLU C 1 20 ? 133.800 28.371 58.383 1.00 53.37 20 GLU C N 1
ATOM 2827 C CA . GLU C 1 20 ? 134.675 28.578 57.240 1.00 54.72 20 GLU C CA 1
ATOM 2828 C C . GLU C 1 20 ? 136.133 28.478 57.641 1.00 58.20 20 GLU C C 1
ATOM 2829 O O . GLU C 1 20 ? 136.456 28.240 58.805 1.00 57.82 20 GLU C O 1
ATOM 2835 N N . ASN C 1 21 ? 137.013 28.602 56.657 1.00 64.14 21 ASN C N 1
ATOM 2836 C CA . ASN C 1 21 ? 138.446 28.487 56.892 1.00 66.77 21 ASN C CA 1
ATOM 2837 C C . ASN C 1 21 ? 139.175 29.727 56.435 1.00 65.88 21 ASN C C 1
ATOM 2838 O O . ASN C 1 21 ? 138.777 30.367 55.471 1.00 67.25 21 ASN C O 1
ATOM 2843 N N . VAL C 1 22 ? 140.231 30.074 57.154 1.00 65.44 22 VAL C N 1
ATOM 2844 C CA . VAL C 1 22 ? 141.049 31.223 56.812 1.00 65.08 22 VAL C CA 1
ATOM 2845 C C . VAL C 1 22 ? 142.469 30.931 57.266 1.00 66.73 22 VAL C C 1
ATOM 2846 O O . VAL C 1 22 ? 142.694 30.154 58.206 1.00 65.46 22 VAL C O 1
ATOM 2850 N N . THR C 1 23 ? 143.426 31.533 56.564 1.00 68.40 23 THR C N 1
ATOM 2851 C CA . THR C 1 23 ? 144.835 31.335 56.853 1.00 68.11 23 THR C CA 1
ATOM 2852 C C . THR C 1 23 ? 145.576 32.661 56.940 1.00 68.82 23 THR C C 1
ATOM 2853 O O . THR C 1 23 ? 145.652 33.414 55.968 1.00 66.78 23 THR C O 1
ATOM 2857 N N . LEU C 1 24 ? 146.101 32.950 58.124 1.00 70.91 24 LEU C N 1
ATOM 2858 C CA . LEU C 1 24 ? 146.841 34.182 58.341 1.00 74.96 24 LEU C CA 1
ATOM 2859 C C . LEU C 1 24 ? 148.299 33.889 58.051 1.00 78.07 24 LEU C C 1
ATOM 2860 O O . LEU C 1 24 ? 148.855 32.903 58.538 1.00 75.57 24 LEU C O 1
ATOM 2865 N N . THR C 1 25 ? 148.910 34.746 57.243 1.00 84.00 25 THR C N 1
ATOM 2866 C CA . THR C 1 25 ? 150.306 34.584 56.864 1.00 87.80 25 THR C CA 1
ATOM 2867 C C . THR C 1 25 ? 151.145 35.742 57.382 1.00 89.03 25 THR C C 1
ATOM 2868 O O . THR C 1 25 ? 150.768 36.908 57.269 1.00 88.37 25 THR C O 1
ATOM 2872 N N . CYS C 1 26 ? 152.273 35.402 57.984 1.00 92.39 26 CYS C N 1
ATOM 2873 C CA . CYS C 1 26 ? 153.189 36.396 58.514 1.00 96.40 26 CYS C CA 1
ATOM 2874 C C . CYS C 1 26 ? 154.167 36.756 57.398 1.00 98.02 26 CYS C C 1
ATOM 2875 O O . CYS C 1 26 ? 154.792 35.869 56.806 1.00 99.48 26 CYS C O 1
ATOM 2878 N N . ASN C 1 27 ? 154.253 38.052 57.096 1.00 99.57 27 ASN C N 1
ATOM 2879 C CA . ASN C 1 27 ? 155.123 38.588 56.046 1.00 100.28 27 ASN C CA 1
ATOM 2880 C C . ASN C 1 27 ? 156.514 37.956 56.069 1.00 100.05 27 ASN C C 1
ATOM 2881 O O . ASN C 1 27 ? 157.120 37.804 57.137 1.00 101.51 27 ASN C O 1
ATOM 2886 N N . GLY C 1 28 ? 157.000 37.583 54.884 0.50 97.61 28 GLY C N 1
ATOM 2887 C CA . GLY C 1 28 ? 158.313 36.971 54.749 0.50 92.71 28 GLY C CA 1
ATOM 2888 C C . GLY C 1 28 ? 159.039 37.532 53.540 0.50 89.95 28 GLY C C 1
ATOM 2889 O O . GLY C 1 28 ? 158.419 37.751 52.494 0.50 88.90 28 GLY C O 1
ATOM 2890 N N . ASN C 1 29 ? 160.347 37.758 53.680 0.50 86.69 29 ASN C N 1
ATOM 2891 C CA . ASN C 1 29 ? 161.172 38.323 52.605 0.50 82.04 29 ASN C CA 1
ATOM 2892 C C . ASN C 1 29 ? 162.682 38.247 52.883 0.50 79.10 29 ASN C C 1
ATOM 2893 O O . ASN C 1 29 ? 163.367 37.347 52.395 0.50 77.32 29 ASN C O 1
ATOM 2898 N N . ASN C 1 30 ? 163.167 39.203 53.677 0.50 74.34 30 ASN C N 1
ATOM 2899 C CA . ASN C 1 30 ? 164.569 39.361 54.092 0.50 70.37 30 ASN C CA 1
ATOM 2900 C C . ASN C 1 30 ? 165.347 38.078 54.394 0.50 67.68 30 ASN C C 1
ATOM 2901 O O . ASN C 1 30 ? 166.206 37.673 53.613 0.50 66.35 30 ASN C O 1
ATOM 2906 N N . PHE C 1 31 ? 165.083 37.481 55.555 0.50 65.37 31 PHE C N 1
ATOM 2907 C CA . PHE C 1 31 ? 165.777 36.267 55.943 0.50 63.08 31 PHE C CA 1
ATOM 2908 C C . PHE C 1 31 ? 164.868 35.254 56.607 0.50 62.55 31 PHE C C 1
ATOM 2909 O O . PHE C 1 31 ? 164.435 34.295 55.971 0.50 60.88 31 PHE C O 1
ATOM 2917 N N . VAL C 1 34 ? 164.432 32.031 57.513 0.50 102.60 34 VAL C N 1
ATOM 2918 C CA . VAL C 1 34 ? 163.803 31.004 58.333 0.50 103.54 34 VAL C CA 1
ATOM 2919 C C . VAL C 1 34 ? 164.401 31.024 59.734 0.50 103.69 34 VAL C C 1
ATOM 2920 O O . VAL C 1 34 ? 165.619 31.126 59.899 0.50 104.13 34 VAL C O 1
ATOM 2924 N N . SER C 1 35 ? 163.530 30.917 60.734 0.50 104.22 35 SER C N 1
ATOM 2925 C CA . SER C 1 35 ? 163.918 30.920 62.145 0.50 104.60 35 SER C CA 1
ATOM 2926 C C . SER C 1 35 ? 162.752 30.463 63.024 0.50 104.31 35 SER C C 1
ATOM 2927 O O . SER C 1 35 ? 162.773 29.357 63.571 0.50 103.59 35 SER C O 1
ATOM 2930 N N . SER C 1 36 ? 161.739 31.318 63.140 0.50 104.15 36 SER C N 1
ATOM 2931 C CA . SER C 1 36 ? 160.550 31.034 63.938 0.50 104.77 36 SER C CA 1
ATOM 2932 C C . SER C 1 36 ? 159.526 32.145 63.736 0.50 105.26 36 SER C C 1
ATOM 2933 O O . SER C 1 36 ? 159.867 33.245 63.292 0.50 105.08 36 SER C O 1
ATOM 2936 N N . THR C 1 37 ? 158.274 31.853 64.074 1.00 105.98 37 THR C N 1
ATOM 2937 C CA . THR C 1 37 ? 157.197 32.826 63.947 1.00 105.16 37 THR C CA 1
ATOM 2938 C C . THR C 1 37 ? 156.274 32.713 65.158 1.00 105.07 37 THR C C 1
ATOM 2939 O O . THR C 1 37 ? 155.757 31.635 65.457 1.00 104.73 37 THR C O 1
ATOM 2943 N N . LYS C 1 38 ? 156.105 33.821 65.872 1.00 103.94 38 LYS C N 1
ATOM 2944 C CA . LYS C 1 38 ? 155.247 33.850 67.051 1.00 103.21 38 LYS C CA 1
ATOM 2945 C C . LYS C 1 38 ? 153.864 34.406 66.720 1.00 101.14 38 LYS C C 1
ATOM 2946 O O . LYS C 1 38 ? 153.743 35.462 66.099 1.00 100.99 38 LYS C O 1
ATOM 2952 N N . TRP C 1 39 ? 152.826 33.693 67.149 1.00 97.65 39 TRP C N 1
ATOM 2953 C CA . TRP C 1 39 ? 151.446 34.106 66.903 1.00 93.68 39 TRP C CA 1
ATOM 2954 C C . TRP C 1 39 ? 150.705 34.487 68.183 1.00 92.66 39 TRP C C 1
ATOM 2955 O O . TRP C 1 39 ? 150.622 33.692 69.118 1.00 92.38 39 TRP C O 1
ATOM 2966 N N . PHE C 1 40 ? 150.141 35.692 68.200 1.00 90.70 40 PHE C N 1
ATOM 2967 C CA . PHE C 1 40 ? 149.395 36.183 69.357 1.00 87.92 40 PHE C CA 1
ATOM 2968 C C . PHE C 1 40 ? 147.898 36.362 69.068 1.00 86.13 40 PHE C C 1
ATOM 2969 O O . PHE C 1 40 ? 147.509 37.233 68.284 1.00 86.02 40 PHE C O 1
ATOM 2977 N N . HIS C 1 41 ? 147.067 35.533 69.701 1.00 81.09 41 HIS C N 1
ATOM 2978 C CA . HIS C 1 41 ? 145.614 35.609 69.532 1.00 76.03 41 HIS C CA 1
ATOM 2979 C C . HIS C 1 41 ? 144.985 36.202 70.789 1.00 73.21 41 HIS C C 1
ATOM 2980 O O . HIS C 1 41 ? 144.890 35.536 71.815 1.00 68.45 41 HIS C O 1
ATOM 2987 N N . ASN C 1 42 ? 144.528 37.446 70.681 1.00 71.92 42 ASN C N 1
ATOM 2988 C CA . ASN C 1 42 ? 143.917 38.163 71.796 1.00 73.33 42 ASN C CA 1
ATOM 2989 C C . ASN C 1 42 ? 144.946 38.434 72.896 1.00 75.76 42 ASN C C 1
ATOM 2990 O O . ASN C 1 42 ? 144.614 38.447 74.079 1.00 79.17 42 ASN C O 1
ATOM 2995 N N . GLY C 1 43 ? 146.195 38.646 72.494 1.00 79.10 43 GLY C N 1
ATOM 2996 C CA . GLY C 1 43 ? 147.250 38.916 73.454 1.00 81.94 43 GLY C CA 1
ATOM 2997 C C . GLY C 1 43 ? 147.996 37.673 73.897 1.00 83.71 43 GLY C C 1
ATOM 2998 O O . GLY C 1 43 ? 149.176 37.751 74.226 1.00 83.58 43 GLY C O 1
ATOM 2999 N N . SER C 1 44 ? 147.311 36.533 73.914 1.00 85.63 44 SER C N 1
ATOM 3000 C CA . SER C 1 44 ? 147.919 35.264 74.320 1.00 89.48 44 SER C CA 1
ATOM 3001 C C . SER C 1 44 ? 148.777 34.667 73.210 1.00 89.72 44 SER C C 1
ATOM 3002 O O . SER C 1 44 ? 148.461 34.811 72.033 1.00 91.18 44 SER C O 1
ATOM 3005 N N . LEU C 1 45 ? 149.855 33.987 73.588 1.00 91.19 45 LEU C N 1
ATOM 3006 C CA . LEU C 1 45 ? 150.737 33.360 72.612 1.00 93.67 45 LEU C CA 1
ATOM 3007 C C . LEU C 1 45 ? 150.140 32.031 72.161 1.00 94.25 45 LEU C C 1
ATOM 3008 O O . LEU C 1 45 ? 149.810 31.186 72.988 1.00 94.89 45 LEU C O 1
ATOM 3013 N N . SER C 1 46 ? 149.995 31.858 70.849 1.00 94.79 46 SER C N 1
ATOM 3014 C CA . SER C 1 46 ? 149.440 30.632 70.294 1.00 97.04 46 SER C CA 1
ATOM 3015 C C . SER C 1 46 ? 150.526 29.590 70.109 1.00 98.36 46 SER C C 1
ATOM 3016 O O . SER C 1 46 ? 151.690 29.925 69.903 1.00 98.61 46 SER C O 1
ATOM 3019 N N . GLU C 1 47 ? 150.126 28.326 70.141 1.00 101.21 47 GLU C N 1
ATOM 3020 C CA . GLU C 1 47 ? 151.054 27.218 69.989 1.00 106.12 47 GLU C CA 1
ATOM 3021 C C . GLU C 1 47 ? 151.550 27.022 68.560 1.00 106.95 47 GLU C C 1
ATOM 3022 O O . GLU C 1 47 ? 152.167 26.004 68.250 1.00 106.27 47 GLU C O 1
ATOM 3028 N N . GLU C 1 48 ? 151.292 27.999 67.694 1.00 109.45 48 GLU C N 1
ATOM 3029 C CA . GLU C 1 48 ? 151.728 27.912 66.304 1.00 111.90 48 GLU C CA 1
ATOM 3030 C C . GLU C 1 48 ? 153.105 28.543 66.117 1.00 112.81 48 GLU C C 1
ATOM 3031 O O . GLU C 1 48 ? 153.405 29.593 66.694 1.00 112.20 48 GLU C O 1
ATOM 3037 N N . THR C 1 49 ? 153.928 27.894 65.294 1.00 114.24 49 THR C N 1
ATOM 3038 C CA . THR C 1 49 ? 155.291 28.348 65.015 1.00 114.11 49 THR C CA 1
ATOM 3039 C C . THR C 1 49 ? 155.583 28.678 63.542 1.00 114.55 49 THR C C 1
ATOM 3040 O O . THR C 1 49 ? 156.555 29.381 63.246 1.00 114.91 49 THR C O 1
ATOM 3044 N N . ASN C 1 50 ? 154.755 28.166 62.629 1.00 113.68 50 ASN C N 1
ATOM 3045 C CA . ASN C 1 50 ? 154.915 28.421 61.193 1.00 112.71 50 ASN C CA 1
ATOM 3046 C C . ASN C 1 50 ? 154.545 29.860 60.835 1.00 112.50 50 ASN C C 1
ATOM 3047 O O . ASN C 1 50 ? 153.893 30.554 61.615 1.00 112.99 50 ASN C O 1
ATOM 3052 N N . SER C 1 51 ? 154.946 30.302 59.645 1.00 111.95 51 SER C N 1
ATOM 3053 C CA . SER C 1 51 ? 154.639 31.659 59.196 1.00 109.63 51 SER C CA 1
ATOM 3054 C C . SER C 1 51 ? 153.170 31.782 58.800 1.00 107.48 51 SER C C 1
ATOM 3055 O O . SER C 1 51 ? 152.686 32.881 58.526 1.00 106.24 51 SER C O 1
ATOM 3058 N N . SER C 1 52 ? 152.472 30.648 58.778 1.00 104.05 52 SER C N 1
ATOM 3059 C CA . SER C 1 52 ? 151.060 30.609 58.421 1.00 99.60 52 SER C CA 1
ATOM 3060 C C . SER C 1 52 ? 150.213 29.859 59.443 1.00 96.87 52 SER C C 1
ATOM 3061 O O . SER C 1 52 ? 150.388 28.652 59.649 1.00 95.05 52 SER C O 1
ATOM 3064 N N . LEU C 1 53 ? 149.303 30.594 60.080 1.00 91.59 53 LEU C N 1
ATOM 3065 C CA . LEU C 1 53 ? 148.391 30.040 61.073 1.00 86.67 53 LEU C CA 1
ATOM 3066 C C . LEU C 1 53 ? 147.087 29.664 60.369 1.00 84.86 53 LEU C C 1
ATOM 3067 O O . LEU C 1 53 ? 146.431 30.515 59.765 1.00 84.13 53 LEU C O 1
ATOM 3072 N N . ASN C 1 54 ? 146.727 28.385 60.432 1.00 82.40 54 ASN C N 1
ATOM 3073 C CA . ASN C 1 54 ? 145.514 27.890 59.787 1.00 81.61 54 ASN C CA 1
ATOM 3074 C C . ASN C 1 54 ? 144.291 27.775 60.691 1.00 79.09 54 ASN C C 1
ATOM 3075 O O . ASN C 1 54 ? 144.291 27.005 61.656 1.00 80.30 54 ASN C O 1
ATOM 3080 N N . ILE C 1 55 ? 143.240 28.521 60.360 1.00 72.50 55 ILE C N 1
ATOM 3081 C CA . ILE C 1 55 ? 141.999 28.454 61.117 1.00 64.44 55 ILE C CA 1
ATOM 3082 C C . ILE C 1 55 ? 141.062 27.564 60.312 1.00 62.31 55 ILE C C 1
ATOM 3083 O O . ILE C 1 55 ? 140.895 27.758 59.110 1.00 59.03 55 ILE C O 1
ATOM 3088 N N . VAL C 1 56 ? 140.510 26.551 60.972 1.00 60.99 56 VAL C N 1
ATOM 3089 C CA . VAL C 1 56 ? 139.605 25.598 60.337 1.00 64.18 56 VAL C CA 1
ATOM 3090 C C . VAL C 1 56 ? 138.304 25.494 61.116 1.00 66.05 56 VAL C C 1
ATOM 3091 O O . VAL C 1 56 ? 138.318 25.509 62.349 1.00 70.01 56 VAL C O 1
ATOM 3095 N N . ASN C 1 57 ? 137.191 25.363 60.399 1.00 67.13 57 ASN C N 1
ATOM 3096 C CA . ASN C 1 57 ? 135.866 25.268 61.014 1.00 68.25 57 ASN C CA 1
ATOM 3097 C C . ASN C 1 57 ? 135.632 26.388 62.013 1.00 67.18 57 ASN C C 1
ATOM 3098 O O . ASN C 1 57 ? 135.021 26.175 63.059 1.00 66.85 57 ASN C O 1
ATOM 3103 N N . ALA C 1 58 ? 136.092 27.583 61.648 1.00 65.27 58 ALA C N 1
ATOM 3104 C CA . ALA C 1 58 ? 135.990 28.782 62.467 1.00 66.26 58 ALA C CA 1
ATOM 3105 C C . ALA C 1 58 ? 134.830 28.817 63.448 1.00 68.69 58 ALA C C 1
ATOM 3106 O O . ALA C 1 58 ? 133.682 28.544 63.095 1.00 71.02 58 ALA C O 1
ATOM 3108 N N . LYS C 1 59 ? 135.164 29.109 64.698 1.00 70.41 59 LYS C N 1
ATOM 3109 C CA . LYS C 1 59 ? 134.197 29.207 65.775 1.00 70.71 59 LYS C CA 1
ATOM 3110 C C . LYS C 1 59 ? 134.195 30.668 66.177 1.00 67.55 59 LYS C C 1
ATOM 3111 O O . LYS C 1 59 ? 135.113 31.401 65.830 1.00 65.28 59 LYS C O 1
ATOM 3117 N N . PHE C 1 60 ? 133.162 31.102 66.886 1.00 65.43 60 PHE C N 1
ATOM 3118 C CA . PHE C 1 60 ? 133.098 32.494 67.317 1.00 64.07 60 PHE C CA 1
ATOM 3119 C C . PHE C 1 60 ? 134.366 32.821 68.085 1.00 63.95 60 PHE C C 1
ATOM 3120 O O . PHE C 1 60 ? 134.978 33.861 67.870 1.00 61.00 60 PHE C O 1
ATOM 3128 N N . GLU C 1 61 ? 134.793 31.860 68.903 1.00 66.18 61 GLU C N 1
ATOM 3129 C CA . GLU C 1 61 ? 135.998 31.949 69.724 1.00 67.28 61 GLU C CA 1
ATOM 3130 C C . GLU C 1 61 ? 137.213 32.410 68.913 1.00 63.82 61 GLU C C 1
ATOM 3131 O O . GLU C 1 61 ? 138.056 33.145 69.425 1.00 64.65 61 GLU C O 1
ATOM 3137 N N . ASP C 1 62 ? 137.276 32.011 67.641 1.00 58.43 62 ASP C N 1
ATOM 3138 C CA . ASP C 1 62 ? 138.388 32.373 66.761 1.00 52.17 62 ASP C CA 1
ATOM 3139 C C . ASP C 1 62 ? 138.451 33.831 66.388 1.00 48.54 62 ASP C C 1
ATOM 3140 O O . ASP C 1 62 ? 139.449 34.283 65.840 1.00 46.96 62 ASP C O 1
ATOM 3145 N N . SER C 1 63 ? 137.390 34.565 66.696 1.00 45.98 63 SER C N 1
ATOM 3146 C CA . SER C 1 63 ? 137.346 35.991 66.411 1.00 52.09 63 SER C CA 1
ATOM 3147 C C . SER C 1 63 ? 138.418 36.671 67.247 1.00 54.38 63 SER C C 1
ATOM 3148 O O . SER C 1 63 ? 138.946 36.071 68.183 1.00 55.12 63 SER C O 1
ATOM 3151 N N . GLY C 1 64 ? 138.761 37.909 66.907 1.00 59.33 64 GLY C N 1
ATOM 3152 C CA . GLY C 1 64 ? 139.754 38.608 67.701 1.00 62.44 64 GLY C CA 1
ATOM 3153 C C . GLY C 1 64 ? 140.936 39.205 66.978 1.00 64.01 64 GLY C C 1
ATOM 3154 O O . GLY C 1 64 ? 141.011 39.210 65.751 1.00 63.84 64 GLY C O 1
ATOM 3155 N N . GLU C 1 65 ? 141.870 39.705 67.774 1.00 65.88 65 GLU C N 1
ATOM 3156 C CA . GLU C 1 65 ? 143.088 40.327 67.285 1.00 67.48 65 GLU C CA 1
ATOM 3157 C C . GLU C 1 65 ? 144.194 39.288 67.073 1.00 66.31 65 GLU C C 1
ATOM 3158 O O . GLU C 1 65 ? 144.376 38.398 67.900 1.00 66.19 65 GLU C O 1
ATOM 3164 N N . TYR C 1 66 ? 144.906 39.389 65.951 1.00 64.51 66 TYR C N 1
ATOM 3165 C CA . TYR C 1 66 ? 146.005 38.473 65.641 1.00 62.69 66 TYR C CA 1
ATOM 3166 C C . TYR C 1 66 ? 147.263 39.244 65.282 1.00 67.58 66 TYR C C 1
ATOM 3167 O O . TYR C 1 66 ? 147.197 40.272 64.606 1.00 68.75 66 TYR C O 1
ATOM 3176 N N . LYS C 1 67 ? 148.401 38.757 65.772 1.00 74.36 67 LYS C N 1
ATOM 3177 C CA . LYS C 1 67 ? 149.701 39.375 65.524 1.00 82.25 67 LYS C CA 1
ATOM 3178 C C . LYS C 1 67 ? 150.750 38.290 65.371 1.00 86.11 67 LYS C C 1
ATOM 3179 O O . LYS C 1 67 ? 150.644 37.226 65.982 1.00 84.44 67 LYS C O 1
ATOM 3185 N N . CYS C 1 68 ? 151.784 38.581 64.585 1.00 93.14 68 CYS C N 1
ATOM 3186 C CA . CYS C 1 68 ? 152.882 37.641 64.386 1.00 98.40 68 CYS C CA 1
ATOM 3187 C C . CYS C 1 68 ? 154.201 38.349 64.664 1.00 100.53 68 CYS C C 1
ATOM 3188 O O . CYS C 1 68 ? 154.317 39.560 64.478 1.00 100.04 68 CYS C O 1
ATOM 3191 N N . GLN C 1 69 ? 155.183 37.588 65.134 1.00 104.86 69 GLN C N 1
ATOM 3192 C CA . GLN C 1 69 ? 156.491 38.140 65.464 1.00 109.72 69 GLN C CA 1
ATOM 3193 C C . GLN C 1 69 ? 157.619 37.275 64.907 1.00 110.70 69 GLN C C 1
ATOM 3194 O O . GLN C 1 69 ? 157.588 36.045 65.005 1.00 110.97 69 GLN C O 1
ATOM 3200 N N . HIS C 1 70 ? 158.629 37.930 64.348 1.00 111.03 70 HIS C N 1
ATOM 3201 C CA . HIS C 1 70 ? 159.772 37.221 63.801 1.00 110.97 70 HIS C CA 1
ATOM 3202 C C . HIS C 1 70 ? 160.951 37.540 64.722 1.00 111.99 70 HIS C C 1
ATOM 3203 O O . HIS C 1 70 ? 160.801 37.552 65.949 1.00 111.88 70 HIS C O 1
ATOM 3210 N N . GLN C 1 71 ? 162.120 37.770 64.130 0.00 111.29 71 GLN C N 1
ATOM 3211 C CA . GLN C 1 71 ? 163.322 38.118 64.880 0.00 111.38 71 GLN C CA 1
ATOM 3212 C C . GLN C 1 71 ? 163.625 39.598 64.661 0.00 111.20 71 GLN C C 1
ATOM 3213 O O . GLN C 1 71 ? 164.673 40.099 65.073 0.00 111.06 71 GLN C O 1
ATOM 3219 N N . GLN C 1 72 ? 162.692 40.288 64.009 0.00 110.96 72 GLN C N 1
ATOM 3220 C CA . GLN C 1 72 ? 162.824 41.711 63.712 0.00 111.03 72 GLN C CA 1
ATOM 3221 C C . GLN C 1 72 ? 162.436 42.582 64.907 0.00 111.13 72 GLN C C 1
ATOM 3222 O O . GLN C 1 72 ? 162.082 43.751 64.744 0.00 110.90 72 GLN C O 1
ATOM 3228 N N . VAL C 1 73 ? 162.522 42.001 66.104 0.00 111.65 73 VAL C N 1
ATOM 3229 C CA . VAL C 1 73 ? 162.195 42.677 67.362 0.00 112.03 73 VAL C CA 1
ATOM 3230 C C . VAL C 1 73 ? 160.724 43.083 67.459 0.00 112.39 73 VAL C C 1
ATOM 3231 O O . VAL C 1 73 ? 159.950 42.461 68.189 0.00 112.65 73 VAL C O 1
ATOM 3235 N N . ASN C 1 74 ? 160.348 44.122 66.717 0.00 112.92 74 ASN C N 1
ATOM 3236 C CA . ASN C 1 74 ? 158.978 44.627 66.710 0.00 112.93 74 ASN C CA 1
ATOM 3237 C C . ASN C 1 74 ? 157.964 43.603 66.198 0.00 111.87 74 ASN C C 1
ATOM 3238 O O . ASN C 1 74 ? 158.289 42.736 65.382 0.00 111.64 74 ASN C O 1
ATOM 3243 N N . GLU C 1 75 ? 156.745 43.697 66.720 1.00 109.72 75 GLU C N 1
ATOM 3244 C CA . GLU C 1 75 ? 155.650 42.813 66.329 1.00 107.95 75 GLU C CA 1
ATOM 3245 C C . GLU C 1 75 ? 154.936 43.423 65.129 1.00 107.38 75 GLU C C 1
ATOM 3246 O O . GLU C 1 75 ? 155.171 44.582 64.775 1.00 107.07 75 GLU C O 1
ATOM 3252 N N . SER C 1 76 ? 154.056 42.640 64.516 1.00 105.90 76 SER C N 1
ATOM 3253 C CA . SER C 1 76 ? 153.295 43.088 63.359 1.00 104.63 76 SER C CA 1
ATOM 3254 C C . SER C 1 76 ? 152.091 43.902 63.799 1.00 104.13 76 SER C C 1
ATOM 3255 O O . SER C 1 76 ? 151.707 43.873 64.968 1.00 101.84 76 SER C O 1
ATOM 3258 N N . GLU C 1 77 ? 151.508 44.648 62.867 1.00 105.53 77 GLU C N 1
ATOM 3259 C CA . GLU C 1 77 ? 150.319 45.426 63.183 1.00 107.11 77 GLU C CA 1
ATOM 3260 C C . GLU C 1 77 ? 149.166 44.446 63.392 1.00 104.67 77 GLU C C 1
ATOM 3261 O O . GLU C 1 77 ? 149.131 43.373 62.782 1.00 105.89 77 GLU C O 1
ATOM 3267 N N . PRO C 1 78 ? 148.234 44.780 64.295 1.00 100.80 78 PRO C N 1
ATOM 3268 C CA . PRO C 1 78 ? 147.086 43.918 64.581 1.00 96.06 78 PRO C CA 1
ATOM 3269 C C . PRO C 1 78 ? 146.170 43.717 63.379 1.00 92.60 78 PRO C C 1
ATOM 3270 O O . PRO C 1 78 ? 145.997 44.613 62.543 1.00 91.17 78 PRO C O 1
ATOM 3274 N N . VAL C 1 79 ? 145.605 42.520 63.301 1.00 87.25 79 VAL C N 1
ATOM 3275 C CA . VAL C 1 79 ? 144.676 42.158 62.248 1.00 84.03 79 VAL C CA 1
ATOM 3276 C C . VAL C 1 79 ? 143.477 41.578 62.984 1.00 81.58 79 VAL C C 1
ATOM 3277 O O . VAL C 1 79 ? 143.625 40.634 63.763 1.00 81.70 79 VAL C O 1
ATOM 3281 N N . TYR C 1 80 ? 142.305 42.169 62.774 1.00 79.55 80 TYR C N 1
ATOM 3282 C CA . TYR C 1 80 ? 141.096 41.711 63.449 1.00 78.13 80 TYR C CA 1
ATOM 3283 C C . TYR C 1 80 ? 140.233 40.810 62.584 1.00 73.65 80 TYR C C 1
ATOM 3284 O O . TYR C 1 80 ? 139.929 41.130 61.445 1.00 74.44 80 TYR C O 1
ATOM 3293 N N . LEU C 1 81 ? 139.867 39.662 63.135 1.00 67.68 81 LEU C N 1
ATOM 3294 C CA . LEU C 1 81 ? 139.053 38.671 62.444 1.00 62.86 81 LEU C CA 1
ATOM 3295 C C . LEU C 1 81 ? 137.728 38.504 63.168 1.00 61.46 81 LEU C C 1
ATOM 3296 O O . LEU C 1 81 ? 137.708 38.313 64.377 1.00 63.31 81 LEU C O 1
ATOM 3301 N N . GLU C 1 82 ? 136.620 38.560 62.438 1.00 58.18 82 GLU C N 1
ATOM 3302 C CA . GLU C 1 82 ? 135.318 38.411 63.074 1.00 56.50 82 GLU C CA 1
ATOM 3303 C C . GLU C 1 82 ? 134.467 37.286 62.467 1.00 52.58 82 GLU C C 1
ATOM 3304 O O . GLU C 1 82 ? 134.299 37.200 61.245 1.00 52.14 82 GLU C O 1
ATOM 3310 N N . VAL C 1 83 ? 133.946 36.414 63.327 1.00 46.22 83 VAL C N 1
ATOM 3311 C CA . VAL C 1 83 ? 133.145 35.279 62.883 1.00 41.78 83 VAL C CA 1
ATOM 3312 C C . VAL C 1 83 ? 131.647 35.501 63.059 1.00 42.70 83 VAL C C 1
ATOM 3313 O O . VAL C 1 83 ? 131.169 35.679 64.176 1.00 47.99 83 VAL C O 1
ATOM 3317 N N . PHE C 1 84 ? 130.902 35.432 61.962 1.00 41.10 84 PHE C N 1
ATOM 3318 C CA . PHE C 1 84 ? 129.460 35.650 62.006 1.00 38.75 84 PHE C CA 1
ATOM 3319 C C . PHE C 1 84 ? 128.672 34.381 61.738 1.00 40.26 84 PHE C C 1
ATOM 3320 O O . PHE C 1 84 ? 129.232 33.349 61.343 1.00 37.14 84 PHE C O 1
ATOM 3328 N N . SER C 1 85 ? 127.362 34.472 61.960 1.00 41.57 85 SER C N 1
ATOM 3329 C CA . SER C 1 85 ? 126.469 33.361 61.691 1.00 44.47 85 SER C CA 1
ATOM 3330 C C . SER C 1 85 ? 125.106 33.908 61.326 1.00 45.16 85 SER C C 1
ATOM 3331 O O . SER C 1 85 ? 124.169 33.852 62.123 1.00 48.69 85 SER C O 1
ATOM 3334 N N . ASP C 1 86 ? 125.032 34.430 60.100 1.00 46.55 86 ASP C N 1
ATOM 3335 C CA . ASP C 1 86 ? 123.832 35.023 59.519 1.00 47.71 86 ASP C CA 1
ATOM 3336 C C . ASP C 1 86 ? 123.625 34.384 58.112 1.00 44.45 86 ASP C C 1
ATOM 3337 O O . ASP C 1 86 ? 124.329 33.422 57.762 1.00 42.69 86 ASP C O 1
ATOM 3342 N N . TRP C 1 87 ? 122.633 34.848 57.341 1.00 40.37 87 TRP C N 1
ATOM 3343 C CA . TRP C 1 87 ? 122.404 34.304 55.991 1.00 37.77 87 TRP C CA 1
ATOM 3344 C C . TRP C 1 87 ? 123.319 34.965 54.993 1.00 36.81 87 TRP C C 1
ATOM 3345 O O . TRP C 1 87 ? 123.836 34.311 54.096 1.00 38.33 87 TRP C O 1
ATOM 3356 N N . LEU C 1 88 ? 123.453 36.280 55.102 1.00 36.68 88 LEU C N 1
ATOM 3357 C CA . LEU C 1 88 ? 124.340 37.017 54.211 1.00 37.33 88 LEU C CA 1
ATOM 3358 C C . LEU C 1 88 ? 125.343 37.772 55.059 1.00 37.98 88 LEU C C 1
ATOM 3359 O O . LEU C 1 88 ? 125.043 38.226 56.155 1.00 42.43 88 LEU C O 1
ATOM 3364 N N . LEU C 1 89 ? 126.540 37.915 54.528 1.00 37.18 89 LEU C N 1
ATOM 3365 C CA . LEU C 1 89 ? 127.593 38.598 55.226 1.00 34.44 89 LEU C CA 1
ATOM 3366 C C . LEU C 1 89 ? 128.367 39.429 54.234 1.00 34.04 89 LEU C C 1
ATOM 3367 O O . LEU C 1 89 ? 128.932 38.891 53.290 1.00 27.86 89 LEU C O 1
ATOM 3372 N N . LEU C 1 90 ? 128.393 40.740 54.445 1.00 36.96 90 LEU C N 1
ATOM 3373 C CA . LEU C 1 90 ? 129.123 41.618 53.553 1.00 40.63 90 LEU C CA 1
ATOM 3374 C C . LEU C 1 90 ? 130.596 41.505 53.858 1.00 40.29 90 LEU C C 1
ATOM 3375 O O . LEU C 1 90 ? 131.028 41.821 54.957 1.00 41.81 90 LEU C O 1
ATOM 3380 N N . GLN C 1 91 ? 131.372 41.070 52.878 1.00 39.69 91 GLN C N 1
ATOM 3381 C CA . GLN C 1 91 ? 132.803 40.926 53.070 1.00 38.55 91 GLN C CA 1
ATOM 3382 C C . GLN C 1 91 ? 133.542 42.027 52.354 1.00 40.57 91 GLN C C 1
ATOM 3383 O O . GLN C 1 91 ? 133.124 42.455 51.284 1.00 42.87 91 GLN C O 1
ATOM 3389 N N . ALA C 1 92 ? 134.602 42.533 52.976 1.00 45.76 92 ALA C N 1
ATOM 3390 C CA . ALA C 1 92 ? 135.411 43.596 52.369 1.00 48.87 92 ALA C CA 1
ATOM 3391 C C . ALA C 1 92 ? 136.878 43.197 52.330 1.00 52.17 92 ALA C C 1
ATOM 3392 O O . ALA C 1 92 ? 137.394 42.569 53.272 1.00 53.68 92 ALA C O 1
ATOM 3394 N N . SER C 1 93 ? 137.541 43.535 51.228 1.00 54.04 93 SER C N 1
ATOM 3395 C CA . SER C 1 93 ? 138.960 43.234 51.058 1.00 57.42 93 SER C CA 1
ATOM 3396 C C . SER C 1 93 ? 139.756 43.949 52.149 1.00 59.61 93 SER C C 1
ATOM 3397 O O . SER C 1 93 ? 140.848 43.510 52.517 1.00 61.88 93 SER C O 1
ATOM 3400 N N . ALA C 1 94 ? 139.180 45.038 52.662 1.00 59.64 94 ALA C N 1
ATOM 3401 C CA . ALA C 1 94 ? 139.782 45.853 53.715 1.00 59.84 94 ALA C CA 1
ATOM 3402 C C . ALA C 1 94 ? 138.750 46.900 54.140 1.00 59.31 94 ALA C C 1
ATOM 3403 O O . ALA C 1 94 ? 137.957 47.325 53.327 1.00 60.08 94 ALA C O 1
ATOM 3405 N N . GLU C 1 95 ? 138.777 47.387 55.373 1.00 61.56 95 GLU C N 1
ATOM 3406 C CA . GLU C 1 95 ? 137.770 48.380 55.766 1.00 65.63 95 GLU C CA 1
ATOM 3407 C C . GLU C 1 95 ? 138.320 49.797 55.788 1.00 69.43 95 GLU C C 1
ATOM 3408 O O . GLU C 1 95 ? 137.558 50.776 55.730 1.00 69.31 95 GLU C O 1
ATOM 3414 N N . VAL C 1 96 ? 139.645 49.890 55.940 1.00 73.31 96 VAL C N 1
ATOM 3415 C CA . VAL C 1 96 ? 140.374 51.164 55.940 1.00 74.48 96 VAL C CA 1
ATOM 3416 C C . VAL C 1 96 ? 141.289 51.077 54.711 1.00 76.36 96 VAL C C 1
ATOM 3417 O O . VAL C 1 96 ? 142.281 50.334 54.699 1.00 75.52 96 VAL C O 1
ATOM 3421 N N . VAL C 1 97 ? 140.904 51.803 53.662 1.00 78.08 97 VAL C N 1
ATOM 3422 C CA . VAL C 1 97 ? 141.606 51.774 52.381 1.00 82.20 97 VAL C CA 1
ATOM 3423 C C . VAL C 1 97 ? 142.303 53.066 51.945 1.00 84.89 97 VAL C C 1
ATOM 3424 O O . VAL C 1 97 ? 141.715 54.160 51.978 1.00 83.68 97 VAL C O 1
ATOM 3428 N N . MET C 1 98 ? 143.527 52.895 51.440 1.00 89.19 98 MET C N 1
ATOM 3429 C CA . MET C 1 98 ? 144.369 53.993 50.954 1.00 92.24 98 MET C CA 1
ATOM 3430 C C . MET C 1 98 ? 143.831 54.564 49.632 1.00 92.12 98 MET C C 1
ATOM 3431 O O . MET C 1 98 ? 143.652 53.832 48.649 1.00 90.55 98 MET C O 1
ATOM 3436 N N . GLU C 1 99 ? 143.578 55.875 49.633 1.00 90.93 99 GLU C N 1
ATOM 3437 C CA . GLU C 1 99 ? 143.077 56.612 48.468 1.00 91.14 99 GLU C CA 1
ATOM 3438 C C . GLU C 1 99 ? 143.910 56.238 47.243 1.00 89.86 99 GLU C C 1
ATOM 3439 O O . GLU C 1 99 ? 145.082 56.614 47.143 1.00 92.11 99 GLU C O 1
ATOM 3445 N N . GLY C 1 100 ? 143.323 55.471 46.329 1.00 86.39 100 GLY C N 1
ATOM 3446 C CA . GLY C 1 100 ? 144.075 55.065 45.159 1.00 82.97 100 GLY C CA 1
ATOM 3447 C C . GLY C 1 100 ? 144.167 53.567 44.972 1.00 82.08 100 GLY C C 1
ATOM 3448 O O . GLY C 1 100 ? 144.441 53.108 43.859 1.00 83.13 100 GLY C O 1
ATOM 3449 N N . GLN C 1 101 ? 143.986 52.800 46.047 1.00 79.90 101 GLN C N 1
ATOM 3450 C CA . GLN C 1 101 ? 144.040 51.341 45.933 1.00 79.95 101 GLN C CA 1
ATOM 3451 C C . GLN C 1 101 ? 142.636 50.735 45.755 1.00 77.42 101 GLN C C 1
ATOM 3452 O O . GLN C 1 101 ? 141.624 51.415 45.956 1.00 75.76 101 GLN C O 1
ATOM 3458 N N . PRO C 1 102 ? 142.560 49.471 45.301 1.00 74.86 102 PRO C N 1
ATOM 3459 C CA . PRO C 1 102 ? 141.266 48.816 45.099 1.00 72.35 102 PRO C CA 1
ATOM 3460 C C . PRO C 1 102 ? 140.532 48.385 46.374 1.00 69.58 102 PRO C C 1
ATOM 3461 O O . PRO C 1 102 ? 141.147 48.083 47.402 1.00 67.80 102 PRO C O 1
ATOM 3465 N N . LEU C 1 103 ? 139.206 48.360 46.274 1.00 65.01 103 LEU C N 1
ATOM 3466 C CA . LEU C 1 103 ? 138.330 47.952 47.360 1.00 61.43 103 LEU C CA 1
ATOM 3467 C C . LEU C 1 103 ? 137.383 46.891 46.796 1.00 58.68 103 LEU C C 1
ATOM 3468 O O . LEU C 1 103 ? 136.720 47.125 45.790 1.00 56.89 103 LEU C O 1
ATOM 3473 N N . PHE C 1 104 ? 137.339 45.725 47.429 1.00 56.78 104 PHE C N 1
ATOM 3474 C CA . PHE C 1 104 ? 136.475 44.653 46.962 1.00 56.78 104 PHE C CA 1
ATOM 3475 C C . PHE C 1 104 ? 135.413 44.275 47.992 1.00 54.84 104 PHE C C 1
ATOM 3476 O O . PHE C 1 104 ? 135.721 44.035 49.167 1.00 55.00 104 PHE C O 1
ATOM 3484 N N . LEU C 1 105 ? 134.160 44.235 47.554 1.00 49.17 105 LEU C N 1
ATOM 3485 C CA . LEU C 1 105 ? 133.067 43.870 48.436 1.00 46.73 105 LEU C CA 1
ATOM 3486 C C . LEU C 1 105 ? 132.368 42.652 47.871 1.00 45.45 105 LEU C C 1
ATOM 3487 O O . LEU C 1 105 ? 132.134 42.560 46.671 1.00 48.55 105 LEU C O 1
ATOM 3492 N N . ARG C 1 106 ? 131.955 41.758 48.753 1.00 41.32 106 ARG C N 1
ATOM 3493 C CA . ARG C 1 106 ? 131.332 40.517 48.350 1.00 39.87 106 ARG C CA 1
ATOM 3494 C C . ARG C 1 106 ? 130.141 40.231 49.255 1.00 39.93 106 ARG C C 1
ATOM 3495 O O . ARG C 1 106 ? 130.285 40.215 50.469 1.00 43.86 106 ARG C O 1
ATOM 3503 N N . CYS C 1 107 ? 128.955 40.062 48.678 1.00 39.89 107 CYS C N 1
ATOM 3504 C CA . CYS C 1 107 ? 127.747 39.777 49.465 1.00 38.91 107 CYS C CA 1
ATOM 3505 C C . CYS C 1 107 ? 127.637 38.260 49.637 1.00 40.17 107 CYS C C 1
ATOM 3506 O O . CYS C 1 107 ? 126.832 37.591 48.994 1.00 43.25 107 CYS C O 1
ATOM 3509 N N . HIS C 1 108 ? 128.465 37.745 50.538 1.00 41.42 108 HIS C N 1
ATOM 3510 C CA . HIS C 1 108 ? 128.590 36.319 50.836 1.00 40.93 108 HIS C CA 1
ATOM 3511 C C . HIS C 1 108 ? 127.411 35.600 51.513 1.00 40.11 108 HIS C C 1
ATOM 3512 O O . HIS C 1 108 ? 126.940 36.010 52.573 1.00 40.14 108 HIS C O 1
ATOM 3519 N N . GLY C 1 109 ? 126.987 34.485 50.915 1.00 39.18 109 GLY C N 1
ATOM 3520 C CA . GLY C 1 109 ? 125.867 33.714 51.445 1.00 38.86 109 GLY C CA 1
ATOM 3521 C C . GLY C 1 109 ? 126.233 32.523 52.318 1.00 37.39 109 GLY C C 1
ATOM 3522 O O . GLY C 1 109 ? 127.235 31.858 52.090 1.00 35.25 109 GLY C O 1
ATOM 3523 N N . TRP C 1 110 ? 125.343 32.167 53.235 1.00 37.66 110 TRP C N 1
ATOM 3524 C CA . TRP C 1 110 ? 125.593 31.073 54.166 1.00 40.18 110 TRP C CA 1
ATOM 3525 C C . TRP C 1 110 ? 125.995 29.798 53.467 1.00 39.58 110 TRP C C 1
ATOM 3526 O O . TRP C 1 110 ? 125.301 29.348 52.567 1.00 38.55 110 TRP C O 1
ATOM 3537 N N . ARG C 1 111 ? 127.119 29.225 53.893 1.00 40.55 111 ARG C N 1
ATOM 3538 C CA . ARG C 1 111 ? 127.628 27.984 53.309 1.00 42.82 111 ARG C CA 1
ATOM 3539 C C . ARG C 1 111 ? 127.916 28.102 51.815 1.00 43.32 111 ARG C C 1
ATOM 3540 O O . ARG C 1 111 ? 127.949 27.088 51.098 1.00 44.58 111 ARG C O 1
ATOM 3548 N N . ASN C 1 112 ? 128.068 29.340 51.348 1.00 42.13 112 ASN C N 1
ATOM 3549 C CA . ASN C 1 112 ? 128.334 29.642 49.947 1.00 44.12 112 ASN C CA 1
ATOM 3550 C C . ASN C 1 112 ? 127.125 29.376 49.052 1.00 44.79 112 ASN C C 1
ATOM 3551 O O . ASN C 1 112 ? 127.235 29.373 47.819 1.00 44.89 112 ASN C O 1
ATOM 3556 N N . TRP C 1 113 ? 125.976 29.145 49.683 1.00 45.42 113 TRP C N 1
ATOM 3557 C CA . TRP C 1 113 ? 124.733 28.928 48.964 1.00 44.28 113 TRP C CA 1
ATOM 3558 C C . TRP C 1 113 ? 124.501 30.123 48.039 1.00 45.22 113 TRP C C 1
ATOM 3559 O O . TRP C 1 113 ? 124.989 31.225 48.288 1.00 45.86 113 TRP C O 1
ATOM 3570 N N . ASP C 1 114 ? 123.757 29.885 46.968 1.00 45.56 114 ASP C N 1
ATOM 3571 C CA . ASP C 1 114 ? 123.465 30.904 45.974 1.00 43.39 114 ASP C CA 1
ATOM 3572 C C . ASP C 1 114 ? 122.524 31.978 46.440 1.00 41.57 114 ASP C C 1
ATOM 3573 O O . ASP C 1 114 ? 121.447 31.719 46.968 1.00 40.41 114 ASP C O 1
ATOM 3578 N N . VAL C 1 115 ? 122.913 33.192 46.123 1.00 38.62 115 VAL C N 1
ATOM 3579 C CA . VAL C 1 115 ? 122.165 34.396 46.445 1.00 38.43 115 VAL C CA 1
ATOM 3580 C C . VAL C 1 115 ? 121.714 35.045 45.123 1.00 38.38 115 VAL C C 1
ATOM 3581 O O . VAL C 1 115 ? 122.515 35.215 44.199 1.00 41.72 115 VAL C O 1
ATOM 3585 N N . TYR C 1 116 ? 120.438 35.382 45.007 1.00 39.23 116 TYR C N 1
ATOM 3586 C CA . TYR C 1 116 ? 119.957 36.035 43.791 1.00 43.21 116 TYR C CA 1
ATOM 3587 C C . TYR C 1 116 ? 119.430 37.411 44.149 1.00 42.89 116 TYR C C 1
ATOM 3588 O O . TYR C 1 116 ? 119.243 37.715 45.332 1.00 40.62 116 TYR C O 1
ATOM 3597 N N . LYS C 1 117 ? 119.180 38.240 43.135 1.00 44.19 117 LYS C N 1
ATOM 3598 C CA . LYS C 1 117 ? 118.668 39.599 43.358 1.00 46.31 117 LYS C CA 1
ATOM 3599 C C . LYS C 1 117 ? 119.555 40.316 44.379 1.00 45.24 117 LYS C C 1
ATOM 3600 O O . LYS C 1 117 ? 119.067 40.827 45.387 1.00 46.70 117 LYS C O 1
ATOM 3606 N N . VAL C 1 118 ? 120.860 40.291 44.157 1.00 44.15 118 VAL C N 1
ATOM 3607 C CA . VAL C 1 118 ? 121.784 40.937 45.073 1.00 43.64 118 VAL C CA 1
ATOM 3608 C C . VAL C 1 118 ? 121.828 42.433 44.857 1.00 42.91 118 VAL C C 1
ATOM 3609 O O . VAL C 1 118 ? 122.006 42.895 43.735 1.00 44.72 118 VAL C O 1
ATOM 3613 N N . ILE C 1 119 ? 121.636 43.191 45.929 1.00 41.65 119 ILE C N 1
ATOM 3614 C CA . ILE C 1 119 ? 121.716 44.641 45.843 1.00 42.54 119 ILE C CA 1
ATOM 3615 C C . ILE C 1 119 ? 122.697 45.127 46.894 1.00 43.29 119 ILE C C 1
ATOM 3616 O O . ILE C 1 119 ? 122.610 44.700 48.059 1.00 43.69 119 ILE C O 1
ATOM 3621 N N . TYR C 1 120 ? 123.643 45.979 46.488 1.00 41.89 120 TYR C N 1
ATOM 3622 C CA . TYR C 1 120 ? 124.617 46.542 47.423 1.00 43.04 120 TYR C CA 1
ATOM 3623 C C . TYR C 1 120 ? 124.206 47.961 47.730 1.00 44.17 120 TYR C C 1
ATOM 3624 O O . TYR C 1 120 ? 123.989 48.745 46.816 1.00 43.32 120 TYR C O 1
ATOM 3633 N N . TYR C 1 121 ? 124.126 48.303 49.008 1.00 48.49 121 TYR C N 1
ATOM 3634 C CA . TYR C 1 121 ? 123.767 49.664 49.413 1.00 52.86 121 TYR C CA 1
ATOM 3635 C C . TYR C 1 121 ? 124.928 50.378 50.103 1.00 55.49 121 TYR C C 1
ATOM 3636 O O . TYR C 1 121 ? 125.807 49.742 50.699 1.00 58.60 121 TYR C O 1
ATOM 3645 N N . LYS C 1 122 ? 124.912 51.706 50.019 1.00 57.74 122 LYS C N 1
ATOM 3646 C CA . LYS C 1 122 ? 125.911 52.555 50.672 1.00 61.92 122 LYS C CA 1
ATOM 3647 C C . LYS C 1 122 ? 125.169 53.738 51.264 1.00 63.54 122 LYS C C 1
ATOM 3648 O O . LYS C 1 122 ? 124.540 54.508 50.539 1.00 63.51 122 LYS C O 1
ATOM 3654 N N . ASP C 1 123 ? 125.235 53.874 52.582 1.00 65.49 123 ASP C N 1
ATOM 3655 C CA . ASP C 1 123 ? 124.562 54.967 53.282 1.00 68.27 123 ASP C CA 1
ATOM 3656 C C . ASP C 1 123 ? 123.071 54.984 52.984 1.00 67.74 123 ASP C C 1
ATOM 3657 O O . ASP C 1 123 ? 122.467 56.053 52.889 1.00 68.64 123 ASP C O 1
ATOM 3662 N N . GLY C 1 124 ? 122.486 53.800 52.814 1.00 68.08 124 GLY C N 1
ATOM 3663 C CA . GLY C 1 124 ? 121.064 53.718 52.536 1.00 68.67 124 GLY C CA 1
ATOM 3664 C C . GLY C 1 124 ? 120.688 53.740 51.067 1.00 69.56 124 GLY C C 1
ATOM 3665 O O . GLY C 1 124 ? 119.532 53.494 50.726 1.00 69.68 124 GLY C O 1
ATOM 3666 N N . GLU C 1 125 ? 121.648 54.025 50.194 1.00 70.73 125 GLU C N 1
ATOM 3667 C CA . GLU C 1 125 ? 121.366 54.057 48.762 1.00 72.40 125 GLU C CA 1
ATOM 3668 C C . GLU C 1 125 ? 121.809 52.810 48.015 1.00 69.53 125 GLU C C 1
ATOM 3669 O O . GLU C 1 125 ? 122.933 52.328 48.193 1.00 69.45 125 GLU C O 1
ATOM 3675 N N . ALA C 1 126 ? 120.923 52.313 47.159 1.00 64.34 126 ALA C N 1
ATOM 3676 C CA . ALA C 1 126 ? 121.203 51.139 46.358 1.00 61.27 126 ALA C CA 1
ATOM 3677 C C . ALA C 1 126 ? 122.223 51.493 45.275 1.00 59.29 126 ALA C C 1
ATOM 3678 O O . ALA C 1 126 ? 121.922 52.278 44.385 1.00 60.32 126 ALA C O 1
ATOM 3680 N N . LEU C 1 127 ? 123.416 50.907 45.351 1.00 57.27 127 LEU C N 1
ATOM 3681 C CA . LEU C 1 127 ? 124.469 51.175 44.382 1.00 58.46 127 LEU C CA 1
ATOM 3682 C C . LEU C 1 127 ? 124.371 50.339 43.110 1.00 60.82 127 LEU C C 1
ATOM 3683 O O . LEU C 1 127 ? 124.417 50.886 41.998 1.00 61.22 127 LEU C O 1
ATOM 3688 N N . LYS C 1 128 ? 124.269 49.017 43.271 1.00 61.64 128 LYS C N 1
ATOM 3689 C CA . LYS C 1 128 ? 124.174 48.093 42.137 1.00 60.66 128 LYS C CA 1
ATOM 3690 C C . LYS C 1 128 ? 123.210 46.932 42.405 1.00 59.16 128 LYS C C 1
ATOM 3691 O O . LYS C 1 128 ? 122.990 46.564 43.557 1.00 59.32 128 LYS C O 1
ATOM 3697 N N . TYR C 1 129 ? 122.562 46.422 41.351 1.00 57.84 129 TYR C N 1
ATOM 3698 C CA . TYR C 1 129 ? 121.595 45.314 41.438 1.00 55.69 129 TYR C CA 1
ATOM 3699 C C . TYR C 1 129 ? 121.918 44.246 40.399 1.00 56.34 129 TYR C C 1
ATOM 3700 O O . TYR C 1 129 ? 122.126 44.558 39.242 1.00 58.54 129 TYR C O 1
ATOM 3709 N N . TRP C 1 130 ? 121.902 42.980 40.801 1.00 57.59 130 TRP C N 1
ATOM 3710 C CA . TRP C 1 130 ? 122.185 41.867 39.889 1.00 59.43 130 TRP C CA 1
ATOM 3711 C C . TRP C 1 130 ? 121.356 40.637 40.199 1.00 59.58 130 TRP C C 1
ATOM 3712 O O . TRP C 1 130 ? 121.371 40.160 41.322 1.00 58.98 130 TRP C O 1
ATOM 3723 N N . TYR C 1 131 ? 120.700 40.072 39.193 1.00 61.00 131 TYR C N 1
ATOM 3724 C CA . TYR C 1 131 ? 119.893 38.877 39.411 1.00 62.57 131 TYR C CA 1
ATOM 3725 C C . TYR C 1 131 ? 120.764 37.738 39.938 1.00 61.64 131 TYR C C 1
ATOM 3726 O O . TYR C 1 131 ? 120.319 36.958 40.764 1.00 61.98 131 TYR C O 1
ATOM 3735 N N . GLU C 1 132 ? 121.997 37.664 39.446 1.00 61.82 132 GLU C N 1
ATOM 3736 C CA . GLU C 1 132 ? 122.983 36.648 39.831 1.00 61.65 132 GLU C CA 1
ATOM 3737 C C . GLU C 1 132 ? 123.871 37.286 40.883 1.00 60.14 132 GLU C C 1
ATOM 3738 O O . GLU C 1 132 ? 124.073 38.490 40.827 1.00 61.87 132 GLU C O 1
ATOM 3744 N N . ASN C 1 133 ? 124.445 36.521 41.809 1.00 57.84 133 ASN C N 1
ATOM 3745 C CA . ASN C 1 133 ? 125.314 37.172 42.787 1.00 60.02 133 ASN C CA 1
ATOM 3746 C C . ASN C 1 133 ? 126.440 37.757 41.969 1.00 58.53 133 ASN C C 1
ATOM 3747 O O . ASN C 1 133 ? 126.677 37.296 40.862 1.00 57.97 133 ASN C O 1
ATOM 3752 N N . HIS C 1 134 ? 127.121 38.769 42.497 1.00 59.72 134 HIS C N 1
ATOM 3753 C CA . HIS C 1 134 ? 128.177 39.449 41.751 1.00 62.78 134 HIS C CA 1
ATOM 3754 C C . HIS C 1 134 ? 128.968 40.306 42.736 1.00 60.66 134 HIS C C 1
ATOM 3755 O O . HIS C 1 134 ? 128.352 41.096 43.447 1.00 59.98 134 HIS C O 1
ATOM 3762 N N . ASN C 1 135 ? 130.300 40.154 42.814 1.00 60.35 135 ASN C N 1
ATOM 3763 C CA . ASN C 1 135 ? 131.083 41.000 43.728 1.00 61.08 135 ASN C CA 1
ATOM 3764 C C . ASN C 1 135 ? 131.072 42.437 43.196 1.00 61.03 135 ASN C C 1
ATOM 3765 O O . ASN C 1 135 ? 130.852 42.669 42.002 1.00 60.79 135 ASN C O 1
ATOM 3770 N N . ILE C 1 136 ? 131.257 43.406 44.078 1.00 59.20 136 ILE C N 1
ATOM 3771 C CA . ILE C 1 136 ? 131.294 44.789 43.642 1.00 61.23 136 ILE C CA 1
ATOM 3772 C C . ILE C 1 136 ? 132.741 45.192 43.817 1.00 62.66 136 ILE C C 1
ATOM 3773 O O . ILE C 1 136 ? 133.346 44.920 44.844 1.00 63.14 136 ILE C O 1
ATOM 3778 N N . SER C 1 137 ? 133.315 45.783 42.781 1.00 66.03 137 SER C N 1
ATOM 3779 C CA . SER C 1 137 ? 134.720 46.153 42.816 1.00 67.31 137 SER C CA 1
ATOM 3780 C C . SER C 1 137 ? 135.033 47.617 42.518 1.00 68.21 137 SER C C 1
ATOM 3781 O O . SER C 1 137 ? 134.787 48.103 41.413 1.00 68.81 137 SER C O 1
ATOM 3784 N N . ILE C 1 138 ? 135.604 48.301 43.509 1.00 69.89 138 ILE C N 1
ATOM 3785 C CA . ILE C 1 138 ? 135.982 49.708 43.395 1.00 71.99 138 ILE C CA 1
ATOM 3786 C C . ILE C 1 138 ? 137.465 49.784 43.030 1.00 74.81 138 ILE C C 1
ATOM 3787 O O . ILE C 1 138 ? 138.337 49.752 43.903 1.00 73.92 138 ILE C O 1
ATOM 3792 N N . THR C 1 139 ? 137.733 49.885 41.729 1.00 80.29 139 THR C N 1
ATOM 3793 C CA . THR C 1 139 ? 139.099 49.942 41.187 1.00 81.87 139 THR C CA 1
ATOM 3794 C C . THR C 1 139 ? 140.012 51.028 41.771 1.00 80.17 139 THR C C 1
ATOM 3795 O O . THR C 1 139 ? 141.152 50.739 42.135 1.00 78.01 139 THR C O 1
ATOM 3799 N N . ASN C 1 140 ? 139.517 52.263 41.846 1.00 79.04 140 ASN C N 1
ATOM 3800 C CA . ASN C 1 140 ? 140.292 53.369 42.395 1.00 78.31 140 ASN C CA 1
ATOM 3801 C C . ASN C 1 140 ? 139.514 53.975 43.560 1.00 78.87 140 ASN C C 1
ATOM 3802 O O . ASN C 1 140 ? 138.618 54.804 43.360 1.00 77.73 140 ASN C O 1
ATOM 3807 N N . ALA C 1 141 ? 139.874 53.572 44.776 1.00 78.26 141 ALA C N 1
ATOM 3808 C CA . ALA C 1 141 ? 139.197 54.059 45.976 1.00 80.63 141 ALA C CA 1
ATOM 3809 C C . ALA C 1 141 ? 139.287 55.570 46.162 1.00 81.59 141 ALA C C 1
ATOM 3810 O O . ALA C 1 141 ? 140.365 56.165 46.064 1.00 84.25 141 ALA C O 1
ATOM 3812 N N . THR C 1 142 ? 138.141 56.178 46.443 1.00 81.27 142 THR C N 1
ATOM 3813 C CA . THR C 1 142 ? 138.044 57.614 46.647 1.00 80.35 142 THR C CA 1
ATOM 3814 C C . THR C 1 142 ? 137.516 57.870 48.042 1.00 80.84 142 THR C C 1
ATOM 3815 O O . THR C 1 142 ? 136.826 57.031 48.603 1.00 80.57 142 THR C O 1
ATOM 3819 N N . VAL C 1 143 ? 137.842 59.030 48.601 1.00 82.99 143 VAL C N 1
ATOM 3820 C CA . VAL C 1 143 ? 137.372 59.386 49.936 1.00 84.81 143 VAL C CA 1
ATOM 3821 C C . VAL C 1 143 ? 135.844 59.384 49.936 1.00 84.12 143 VAL C C 1
ATOM 3822 O O . VAL C 1 143 ? 135.212 59.093 50.954 1.00 83.79 143 VAL C O 1
ATOM 3826 N N . GLU C 1 144 ? 135.263 59.676 48.775 1.00 83.82 144 GLU C N 1
ATOM 3827 C CA . GLU C 1 144 ? 133.813 59.692 48.619 1.00 85.86 144 GLU C CA 1
ATOM 3828 C C . GLU C 1 144 ? 133.252 58.287 48.840 1.00 82.01 144 GLU C C 1
ATOM 3829 O O . GLU C 1 144 ? 132.121 58.122 49.313 1.00 81.81 144 GLU C O 1
ATOM 3835 N N . ASP C 1 145 ? 134.058 57.281 48.501 1.00 76.24 145 ASP C N 1
ATOM 3836 C CA . ASP C 1 145 ? 133.669 55.886 48.655 1.00 70.41 145 ASP C CA 1
ATOM 3837 C C . ASP C 1 145 ? 133.526 55.419 50.093 1.00 68.34 145 ASP C C 1
ATOM 3838 O O . ASP C 1 145 ? 133.225 54.258 50.338 1.00 67.42 145 ASP C O 1
ATOM 3843 N N . SER C 1 146 ? 133.760 56.316 51.045 1.00 68.17 146 SER C N 1
ATOM 3844 C CA . SER C 1 146 ? 133.613 55.972 52.458 1.00 67.09 146 SER C CA 1
ATOM 3845 C C . SER C 1 146 ? 132.120 55.897 52.758 1.00 66.76 146 SER C C 1
ATOM 3846 O O . SER C 1 146 ? 131.293 56.389 51.980 1.00 67.26 146 SER C O 1
ATOM 3849 N N . GLY C 1 147 ? 131.773 55.268 53.870 1.00 65.74 147 GLY C N 1
ATOM 3850 C CA . GLY C 1 147 ? 130.371 55.153 54.222 1.00 65.27 147 GLY C CA 1
ATOM 3851 C C . GLY C 1 147 ? 130.050 53.764 54.726 1.00 64.85 147 GLY C C 1
ATOM 3852 O O . GLY C 1 147 ? 130.930 52.889 54.765 1.00 64.30 147 GLY C O 1
ATOM 3853 N N . THR C 1 148 ? 128.805 53.557 55.142 1.00 63.07 148 THR C N 1
ATOM 3854 C CA . THR C 1 148 ? 128.410 52.251 55.639 1.00 63.43 148 THR C CA 1
ATOM 3855 C C . THR C 1 148 ? 127.699 51.469 54.535 1.00 60.87 148 THR C C 1
ATOM 3856 O O . THR C 1 148 ? 126.690 51.916 53.976 1.00 60.37 148 THR C O 1
ATOM 3860 N N . TYR C 1 149 ? 128.278 50.324 54.190 1.00 55.94 149 TYR C N 1
ATOM 3861 C CA . TYR C 1 149 ? 127.734 49.469 53.153 1.00 51.69 149 TYR C CA 1
ATOM 3862 C C . TYR C 1 149 ? 127.025 48.264 53.740 1.00 51.45 149 TYR C C 1
ATOM 3863 O O . TYR C 1 149 ? 127.257 47.884 54.888 1.00 49.45 149 TYR C O 1
ATOM 3872 N N . TYR C 1 150 ? 126.144 47.683 52.927 1.00 49.42 150 TYR C N 1
ATOM 3873 C CA . TYR C 1 150 ? 125.410 46.466 53.264 1.00 46.76 150 TYR C CA 1
ATOM 3874 C C . TYR C 1 150 ? 124.739 45.959 51.993 1.00 43.43 150 TYR C C 1
ATOM 3875 O O . TYR C 1 150 ? 124.706 46.665 50.992 1.00 42.79 150 TYR C O 1
ATOM 3884 N N . CYS C 1 151 ? 124.273 44.715 52.006 1.00 39.78 151 CYS C N 1
ATOM 3885 C CA . CYS C 1 151 ? 123.635 44.135 50.823 1.00 37.38 151 CYS C CA 1
ATOM 3886 C C . CYS C 1 151 ? 122.429 43.345 51.235 1.00 38.98 151 CYS C C 1
ATOM 3887 O O . CYS C 1 151 ? 122.248 43.038 52.412 1.00 41.21 151 CYS C O 1
ATOM 3890 N N . THR C 1 152 ? 121.592 43.037 50.252 1.00 38.17 152 THR C N 1
ATOM 3891 C CA . THR C 1 152 ? 120.391 42.235 50.457 1.00 37.53 152 THR C CA 1
ATOM 3892 C C . THR C 1 152 ? 120.377 41.238 49.311 1.00 39.60 152 THR C C 1
ATOM 3893 O O . THR C 1 152 ? 120.966 41.487 48.251 1.00 43.26 152 THR C O 1
ATOM 3897 N N . GLY C 1 153 ? 119.696 40.122 49.506 1.00 40.38 153 GLY C N 1
ATOM 3898 C CA . GLY C 1 153 ? 119.643 39.121 48.461 1.00 36.34 153 GLY C CA 1
ATOM 3899 C C . GLY C 1 153 ? 118.653 38.059 48.853 1.00 36.10 153 GLY C C 1
ATOM 3900 O O . GLY C 1 153 ? 117.976 38.157 49.869 1.00 32.00 153 GLY C O 1
ATOM 3901 N N . LYS C 1 154 ? 118.567 37.014 48.066 1.00 37.48 154 LYS C N 1
ATOM 3902 C CA . LYS C 1 154 ? 117.648 35.982 48.434 1.00 38.22 154 LYS C CA 1
ATOM 3903 C C . LYS C 1 154 ? 118.400 34.691 48.455 1.00 36.49 154 LYS C C 1
ATOM 3904 O O . LYS C 1 154 ? 119.351 34.516 47.691 1.00 36.65 154 LYS C O 1
ATOM 3910 N N . VAL C 1 155 ? 118.130 33.895 49.479 1.00 32.99 155 VAL C N 1
ATOM 3911 C CA . VAL C 1 155 ? 118.724 32.586 49.554 1.00 31.95 155 VAL C CA 1
ATOM 3912 C C . VAL C 1 155 ? 117.532 31.667 49.751 1.00 33.80 155 VAL C C 1
ATOM 3913 O O . VAL C 1 155 ? 116.628 31.958 50.540 1.00 34.64 155 VAL C O 1
ATOM 3917 N N . TRP C 1 156 ? 117.469 30.629 48.925 1.00 33.43 156 TRP C N 1
ATOM 3918 C CA . TRP C 1 156 ? 116.366 29.698 48.970 1.00 34.32 156 TRP C CA 1
ATOM 3919 C C . TRP C 1 156 ? 115.014 30.406 48.908 1.00 37.22 156 TRP C C 1
ATOM 3920 O O . TRP C 1 156 ? 114.094 30.068 49.642 1.00 40.20 156 TRP C O 1
ATOM 3931 N N . GLN C 1 157 ? 114.919 31.394 48.013 1.00 40.37 157 GLN C N 1
ATOM 3932 C CA . GLN C 1 157 ? 113.707 32.176 47.756 1.00 44.15 157 GLN C CA 1
ATOM 3933 C C . GLN C 1 157 ? 113.247 33.069 48.882 1.00 45.02 157 GLN C C 1
ATOM 3934 O O . GLN C 1 157 ? 112.152 33.630 48.830 1.00 47.35 157 GLN C O 1
ATOM 3940 N N . LEU C 1 158 ? 114.078 33.227 49.894 1.00 43.79 158 LEU C N 1
ATOM 3941 C CA . LEU C 1 158 ? 113.696 34.069 51.007 1.00 46.48 158 LEU C CA 1
ATOM 3942 C C . LEU C 1 158 ? 114.603 35.263 51.015 1.00 46.47 158 LEU C C 1
ATOM 3943 O O . LEU C 1 158 ? 115.779 35.148 50.685 1.00 45.72 158 LEU C O 1
ATOM 3948 N N . ASP C 1 159 ? 114.047 36.403 51.400 1.00 49.24 159 ASP C N 1
ATOM 3949 C CA . ASP C 1 159 ? 114.782 37.651 51.452 1.00 51.03 159 ASP C CA 1
ATOM 3950 C C . ASP C 1 159 ? 115.599 37.757 52.707 1.00 49.56 159 ASP C C 1
ATOM 3951 O O . ASP C 1 159 ? 115.190 37.288 53.754 1.00 48.12 159 ASP C O 1
ATOM 3956 N N . TYR C 1 160 ? 116.756 38.390 52.599 1.00 49.10 160 TYR C N 1
ATOM 3957 C CA . TYR C 1 160 ? 117.620 38.581 53.749 1.00 48.51 160 TYR C CA 1
ATOM 3958 C C . TYR C 1 160 ? 118.479 39.826 53.580 1.00 50.29 160 TYR C C 1
ATOM 3959 O O . TYR C 1 160 ? 118.793 40.236 52.462 1.00 49.24 160 TYR C O 1
ATOM 3968 N N . GLU C 1 161 ? 118.833 40.442 54.703 1.00 50.94 161 GLU C N 1
ATOM 3969 C CA . GLU C 1 161 ? 119.671 41.628 54.688 1.00 52.86 161 GLU C CA 1
ATOM 3970 C C . GLU C 1 161 ? 120.918 41.322 55.488 1.00 52.74 161 GLU C C 1
ATOM 3971 O O . GLU C 1 161 ? 120.885 40.487 56.391 1.00 54.83 161 GLU C O 1
ATOM 3977 N N . SER C 1 162 ? 122.025 41.962 55.135 1.00 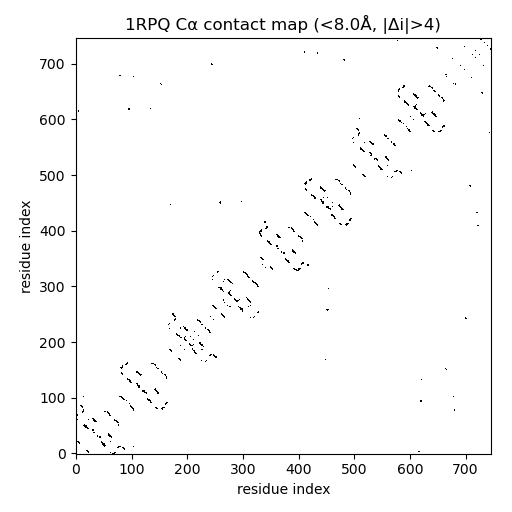51.76 162 SER C N 1
ATOM 3978 C CA . SER C 1 162 ? 123.273 41.728 55.838 1.00 52.62 162 SER C CA 1
ATOM 3979 C C . SER C 1 162 ? 123.534 42.834 56.831 1.00 52.74 162 SER C C 1
ATOM 3980 O O . SER C 1 162 ? 123.037 43.943 56.678 1.00 51.97 162 SER C O 1
ATOM 3983 N N . GLU C 1 163 ? 124.320 42.523 57.852 1.00 55.03 163 GLU C N 1
ATOM 3984 C CA . GLU C 1 163 ? 124.685 43.507 58.848 1.00 57.09 163 GLU C CA 1
ATOM 3985 C C . GLU C 1 163 ? 125.493 44.568 58.117 1.00 54.40 163 GLU C C 1
ATOM 3986 O O . GLU C 1 163 ? 126.210 44.261 57.163 1.00 50.56 163 GLU C O 1
ATOM 3992 N N . PRO C 1 164 ? 125.352 45.837 58.519 1.00 52.48 164 PRO C N 1
ATOM 3993 C CA . PRO C 1 164 ? 126.100 46.911 57.872 1.00 52.93 164 PRO C CA 1
ATOM 3994 C C . PRO C 1 164 ? 127.576 46.870 58.244 1.00 54.88 164 PRO C C 1
ATOM 3995 O O . PRO C 1 164 ? 127.954 46.301 59.269 1.00 57.30 164 PRO C O 1
ATOM 3999 N N . LEU C 1 165 ? 128.404 47.468 57.394 1.00 55.58 165 LEU C N 1
ATOM 4000 C CA . LEU C 1 165 ? 129.843 47.506 57.610 1.00 57.35 165 LEU C CA 1
ATOM 4001 C C . LEU C 1 165 ? 130.399 48.867 57.250 1.00 59.16 165 LEU C C 1
ATOM 4002 O O . LEU C 1 165 ? 130.204 49.343 56.135 1.00 57.12 165 LEU C O 1
ATOM 4007 N N . ASN C 1 166 ? 131.097 49.484 58.198 1.00 64.46 166 ASN C N 1
ATOM 4008 C CA . ASN C 1 166 ? 131.696 50.794 57.983 1.00 67.72 166 ASN C CA 1
ATOM 4009 C C . ASN C 1 166 ? 132.993 50.648 57.213 1.00 66.79 166 ASN C C 1
ATOM 4010 O O . ASN C 1 166 ? 133.880 49.887 57.610 1.00 64.73 166 ASN C O 1
ATOM 4015 N N . ILE C 1 167 ? 133.086 51.367 56.101 1.00 65.70 167 ILE C N 1
ATOM 4016 C CA . ILE C 1 167 ? 134.281 51.355 55.275 1.00 67.71 167 ILE C CA 1
ATOM 4017 C C . ILE C 1 167 ? 134.778 52.781 55.123 1.00 70.37 167 ILE C C 1
ATOM 4018 O O . ILE C 1 167 ? 134.014 53.675 54.747 1.00 70.68 167 ILE C O 1
ATOM 4023 N N . THR C 1 168 ? 136.056 52.989 55.431 1.00 73.75 168 THR C N 1
ATOM 4024 C CA . THR C 1 168 ? 136.642 54.320 55.352 1.00 76.48 168 THR C CA 1
ATOM 4025 C C . THR C 1 168 ? 137.820 54.382 54.402 1.00 77.73 168 THR C C 1
ATOM 4026 O O . THR C 1 168 ? 138.722 53.544 54.458 1.00 76.27 168 THR C O 1
ATOM 4030 N N . VAL C 1 169 ? 137.793 55.383 53.526 1.00 80.40 169 VAL C N 1
ATOM 4031 C CA . VAL C 1 169 ? 138.857 55.607 52.554 1.00 84.94 169 VAL C CA 1
ATOM 4032 C C . VAL C 1 169 ? 139.576 56.903 52.907 1.00 90.29 169 VAL C C 1
ATOM 4033 O O . VAL C 1 169 ? 139.016 57.987 52.738 1.00 92.15 169 VAL C O 1
ATOM 4037 N N . ILE C 1 170 ? 140.801 56.782 53.418 1.00 97.21 170 ILE C N 1
ATOM 4038 C CA . ILE C 1 170 ? 141.622 57.939 53.803 1.00 101.73 170 ILE C CA 1
ATOM 4039 C C . ILE C 1 170 ? 142.571 58.318 52.667 1.00 103.51 170 ILE C C 1
ATOM 4040 O O . ILE C 1 170 ? 142.490 57.756 51.576 1.00 102.59 170 ILE C O 1
ATOM 4045 N N . LYS C 1 171 ? 143.456 59.281 52.911 1.00 107.23 171 LYS C N 1
ATOM 4046 C CA . LYS C 1 171 ? 144.419 59.674 51.884 1.00 110.12 171 LYS C CA 1
ATOM 4047 C C . LYS C 1 171 ? 145.738 58.907 52.015 1.00 110.38 171 LYS C C 1
ATOM 4048 O O . LYS C 1 171 ? 145.925 58.105 52.936 1.00 110.91 171 LYS C O 1
ATOM 4054 N N . LYS D 1 4 ? 48.395 27.742 68.415 1.00 111.86 4 LYS D N 1
ATOM 4055 C CA . LYS D 1 4 ? 47.556 28.466 67.463 1.00 111.84 4 LYS D CA 1
ATOM 4056 C C . LYS D 1 4 ? 48.322 29.676 66.900 1.00 111.29 4 LYS D C 1
ATOM 4057 O O . LYS D 1 4 ? 48.489 29.795 65.680 1.00 110.77 4 LYS D O 1
ATOM 4063 N N . PRO D 1 5 ? 48.806 30.584 67.774 1.00 110.57 5 PRO D N 1
ATOM 4064 C CA . PRO D 1 5 ? 49.542 31.733 67.238 1.00 109.88 5 PRO D CA 1
ATOM 4065 C C . PRO D 1 5 ? 50.985 31.358 66.907 1.00 109.30 5 PRO D C 1
ATOM 4066 O O . PRO D 1 5 ? 51.534 30.409 67.476 1.00 109.45 5 PRO D O 1
ATOM 4070 N N . LYS D 1 6 ? 51.584 32.067 65.954 1.00 108.19 6 LYS D N 1
ATOM 4071 C CA . LYS D 1 6 ? 52.964 31.792 65.572 1.00 107.04 6 LYS D CA 1
ATOM 4072 C C . LYS D 1 6 ? 53.716 33.045 65.145 1.00 103.60 6 LYS D C 1
ATOM 4073 O O . LYS D 1 6 ? 53.251 33.801 64.294 1.00 101.93 6 LYS D O 1
ATOM 4079 N N . VAL D 1 7 ? 54.883 33.260 65.748 1.00 98.91 7 VAL D N 1
ATOM 4080 C CA . VAL D 1 7 ? 55.703 34.427 65.438 1.00 93.55 7 VAL D CA 1
ATOM 4081 C C . VAL D 1 7 ? 56.497 34.224 64.151 1.00 92.38 7 VAL D C 1
ATOM 4082 O O . VAL D 1 7 ? 56.976 33.121 63.866 1.00 92.33 7 VAL D O 1
ATOM 4086 N N . SER D 1 8 ? 56.607 35.294 63.370 1.00 88.65 8 SER D N 1
ATOM 4087 C CA . SER D 1 8 ? 57.341 35.269 62.112 1.00 86.37 8 SER D CA 1
ATOM 4088 C C . SER D 1 8 ? 58.268 36.474 62.053 1.00 83.42 8 SER D C 1
ATOM 4089 O O . SER D 1 8 ? 57.978 37.521 62.640 1.00 81.85 8 SER D O 1
ATOM 4092 N N . LEU D 1 9 ? 59.381 36.327 61.340 1.00 79.00 9 LEU D N 1
ATOM 4093 C CA . LEU D 1 9 ? 60.354 37.408 61.237 1.00 74.24 9 LEU D CA 1
ATOM 4094 C C . LEU D 1 9 ? 60.389 38.030 59.856 1.00 69.99 9 LEU D C 1
ATOM 4095 O O . LEU D 1 9 ? 60.136 37.365 58.856 1.00 67.87 9 LEU D O 1
ATOM 4100 N N . ASN D 1 10 ? 60.718 39.313 59.814 1.00 65.05 10 ASN D N 1
ATOM 4101 C CA . ASN D 1 10 ? 60.827 40.030 58.562 1.00 62.10 10 ASN D CA 1
ATOM 4102 C C . ASN D 1 10 ? 61.891 41.114 58.655 1.00 57.83 10 ASN D C 1
ATOM 4103 O O . ASN D 1 10 ? 61.713 42.114 59.353 1.00 52.21 10 ASN D O 1
ATOM 4108 N N . PRO D 1 11 ? 63.047 40.893 58.012 1.00 55.47 11 PRO D N 1
ATOM 4109 C CA . PRO D 1 11 ? 63.422 39.716 57.220 1.00 55.15 11 PRO D CA 1
ATOM 4110 C C . PRO D 1 11 ? 63.405 38.445 58.079 1.00 54.79 11 PRO D C 1
ATOM 4111 O O . PRO D 1 11 ? 63.574 38.514 59.291 1.00 53.61 11 PRO D O 1
ATOM 4115 N N . PRO D 1 12 ? 63.303 37.263 57.449 1.00 56.55 12 PRO D N 1
ATOM 4116 C CA . PRO D 1 12 ? 63.256 35.935 58.093 1.00 57.50 12 PRO D CA 1
ATOM 4117 C C . PRO D 1 12 ? 64.482 35.491 58.901 1.00 57.46 12 PRO D C 1
ATOM 4118 O O . PRO D 1 12 ? 64.456 34.434 59.545 1.00 57.85 12 PRO D O 1
ATOM 4122 N N . TRP D 1 13 ? 65.554 36.269 58.842 1.00 54.30 13 TRP D N 1
ATOM 4123 C CA . TRP D 1 13 ? 66.791 35.910 59.509 1.00 51.66 13 TRP D CA 1
ATOM 4124 C C . TRP D 1 13 ? 66.794 36.029 61.029 1.00 50.30 13 TRP D C 1
ATOM 4125 O O . TRP D 1 13 ? 66.727 37.130 61.568 1.00 47.07 13 TRP D O 1
ATOM 4136 N N . ASN D 1 14 ? 66.885 34.900 61.719 1.00 48.44 14 ASN D N 1
ATOM 4137 C CA . ASN D 1 14 ? 66.925 34.928 63.167 1.00 46.99 14 ASN D CA 1
ATOM 4138 C C . ASN D 1 14 ? 68.305 35.350 63.650 1.00 46.24 14 ASN D C 1
ATOM 4139 O O . ASN D 1 14 ? 68.454 35.790 64.794 1.00 46.69 14 ASN D O 1
ATOM 4144 N N . ARG D 1 15 ? 69.318 35.194 62.788 1.00 44.35 15 ARG D N 1
ATOM 4145 C CA . ARG D 1 15 ? 70.679 35.636 63.107 1.00 40.78 15 ARG D CA 1
ATOM 4146 C C . ARG D 1 15 ? 70.874 36.955 62.343 1.00 38.08 15 ARG D C 1
ATOM 4147 O O . ARG D 1 15 ? 70.566 37.041 61.153 1.00 39.63 15 ARG D O 1
ATOM 4155 N N . ILE D 1 16 ? 71.320 37.992 63.040 1.00 32.79 16 ILE D N 1
ATOM 4156 C CA . ILE D 1 16 ? 71.518 39.292 62.425 1.00 31.67 16 ILE D CA 1
ATOM 4157 C C . ILE D 1 16 ? 72.686 40.040 63.064 1.00 33.85 16 ILE D C 1
ATOM 4158 O O . ILE D 1 16 ? 73.169 39.671 64.130 1.00 33.54 16 ILE D O 1
ATOM 4163 N N . PHE D 1 17 ? 73.105 41.123 62.422 1.00 37.82 17 PHE D N 1
ATOM 4164 C CA . PHE D 1 17 ? 74.214 41.925 62.913 1.00 42.26 17 PHE D CA 1
ATOM 4165 C C . PHE D 1 17 ? 73.809 42.987 63.919 1.00 41.99 17 PHE D C 1
ATOM 4166 O O . PHE D 1 17 ? 72.669 43.451 63.950 1.00 43.17 17 PHE D O 1
ATOM 4174 N N . LYS D 1 18 ? 74.782 43.403 64.714 1.00 43.02 18 LYS D N 1
ATOM 4175 C CA . LYS D 1 18 ? 74.559 44.431 65.704 1.00 45.57 18 LYS D CA 1
ATOM 4176 C C . LYS D 1 18 ? 74.259 45.695 64.926 1.00 45.92 18 LYS D C 1
ATOM 4177 O O . LYS D 1 18 ? 75.046 46.112 64.088 1.00 48.66 18 LYS D O 1
ATOM 4183 N N . GLY D 1 19 ? 73.076 46.247 65.122 1.00 47.23 19 GLY D N 1
ATOM 4184 C CA . GLY D 1 19 ? 72.746 47.476 64.437 1.00 47.89 19 GLY D CA 1
ATOM 4185 C C . GLY D 1 19 ? 71.680 47.314 63.388 1.00 49.70 19 GLY D C 1
ATOM 4186 O O . GLY D 1 19 ? 71.147 48.314 62.898 1.00 51.36 19 GLY D O 1
ATOM 4187 N N . GLU D 1 20 ? 71.361 46.071 63.040 1.00 49.29 20 GLU D N 1
ATOM 4188 C CA . GLU D 1 20 ? 70.340 45.834 62.035 1.00 52.02 20 GLU D CA 1
ATOM 4189 C C . GLU D 1 20 ? 68.939 45.899 62.623 1.00 53.16 20 GLU D C 1
ATOM 4190 O O . GLU D 1 20 ? 68.766 46.131 63.818 1.00 52.44 20 GLU D O 1
ATOM 4196 N N . ASN D 1 21 ? 67.941 45.753 61.764 1.00 57.04 21 ASN D N 1
ATOM 4197 C CA . ASN D 1 21 ? 66.559 45.829 62.188 1.00 61.96 21 ASN D CA 1
ATOM 4198 C C . ASN D 1 21 ? 65.806 44.569 61.844 1.00 62.65 21 ASN D C 1
ATOM 4199 O O . ASN D 1 21 ? 66.078 43.936 60.829 1.00 65.53 21 ASN D O 1
ATOM 4204 N N . VAL D 1 22 ? 64.870 44.194 62.706 1.00 62.84 22 VAL D N 1
ATOM 4205 C CA . VAL D 1 22 ? 64.039 43.022 62.474 1.00 61.55 22 VAL D CA 1
ATOM 4206 C C . VAL D 1 22 ? 62.681 43.282 63.106 1.00 61.73 22 VAL D C 1
ATOM 4207 O O . VAL D 1 22 ? 62.563 44.070 64.055 1.00 58.82 22 VAL D O 1
ATOM 4211 N N . THR D 1 23 ? 61.656 42.645 62.541 1.00 62.98 23 THR D N 1
ATOM 4212 C CA . THR D 1 23 ? 60.295 42.812 63.014 1.00 65.33 23 THR D CA 1
ATOM 4213 C C . THR D 1 23 ? 59.616 41.470 63.203 1.00 67.25 23 THR D C 1
ATOM 4214 O O . THR D 1 23 ? 59.442 40.712 62.247 1.00 66.11 23 THR D O 1
ATOM 4218 N N . LEU D 1 24 ? 59.262 41.169 64.451 1.00 70.21 24 LEU D N 1
ATOM 4219 C CA . LEU D 1 24 ? 58.587 39.920 64.764 1.00 73.85 24 LEU D CA 1
ATOM 4220 C C . LEU D 1 24 ? 57.089 40.171 64.671 1.00 77.65 24 LEU D C 1
ATOM 4221 O O . LEU D 1 24 ? 56.576 41.144 65.222 1.00 75.86 24 LEU D O 1
ATOM 4226 N N . THR D 1 25 ? 56.397 39.297 63.954 1.00 82.21 25 THR D N 1
ATOM 4227 C CA . THR D 1 25 ? 54.964 39.426 63.768 1.00 85.54 25 THR D CA 1
ATOM 4228 C C . THR D 1 25 ? 54.234 38.253 64.392 1.00 87.70 25 THR D C 1
ATOM 4229 O O . THR D 1 25 ? 54.622 37.095 64.227 1.00 87.68 25 THR D O 1
ATOM 4233 N N . CYS D 1 26 ? 53.185 38.570 65.136 1.00 90.88 26 CYS D N 1
ATOM 4234 C CA . CYS D 1 26 ? 52.380 37.558 65.786 1.00 95.22 26 CYS D CA 1
ATOM 4235 C C . CYS D 1 26 ? 51.266 37.147 64.844 1.00 96.70 26 CYS D C 1
ATOM 4236 O O . CYS D 1 26 ? 50.547 38.001 64.300 1.00 96.77 26 CYS D O 1
ATOM 4239 N N . ASN D 1 27 ? 51.131 35.820 64.760 1.00 98.80 27 ASN D N 1
ATOM 4240 C CA . ASN D 1 27 ? 50.158 35.058 63.979 1.00 100.02 27 ASN D CA 1
ATOM 4241 C C . ASN D 1 27 ? 49.303 35.829 62.988 1.00 98.60 27 ASN D C 1
ATOM 4242 O O . ASN D 1 27 ? 48.309 36.455 63.370 1.00 100.30 27 ASN D O 1
ATOM 4247 N N . GLY D 1 28 ? 49.670 35.734 61.711 0.50 95.49 28 GLY D N 1
ATOM 4248 C CA . GLY D 1 28 ? 48.935 36.416 60.662 0.50 90.64 28 GLY D CA 1
ATOM 4249 C C . GLY D 1 28 ? 47.493 35.955 60.527 0.50 88.17 28 GLY D C 1
ATOM 4250 O O . GLY D 1 28 ? 47.219 34.889 59.969 0.50 86.50 28 GLY D O 1
ATOM 4251 N N . ASN D 1 29 ? 46.576 36.750 61.075 0.50 85.69 29 ASN D N 1
ATOM 4252 C CA . ASN D 1 29 ? 45.145 36.464 61.014 0.50 82.42 29 ASN D CA 1
ATOM 4253 C C . ASN D 1 29 ? 44.389 37.700 60.536 0.50 80.93 29 ASN D C 1
ATOM 4254 O O . ASN D 1 29 ? 44.138 38.636 61.301 0.50 79.00 29 ASN D O 1
ATOM 4259 N N . ASN D 1 30 ? 44.043 37.685 59.250 0.50 78.45 30 ASN D N 1
ATOM 4260 C CA . ASN D 1 30 ? 43.334 38.784 58.600 0.50 76.12 30 ASN D CA 1
ATOM 4261 C C . ASN D 1 30 ? 41.827 38.759 58.856 0.50 73.64 30 ASN D C 1
ATOM 4262 O O . ASN D 1 30 ? 41.044 39.226 58.020 0.50 73.47 30 ASN D O 1
ATOM 4267 N N . PHE D 1 31 ? 41.419 38.192 59.992 0.50 69.30 31 PHE D N 1
ATOM 4268 C CA . PHE D 1 31 ? 40.002 38.127 60.353 0.50 65.24 31 PHE D CA 1
ATOM 4269 C C . PHE D 1 31 ? 39.611 39.391 61.130 0.50 62.88 31 PHE D C 1
ATOM 4270 O O . PHE D 1 31 ? 40.106 39.624 62.238 0.50 60.50 31 PHE D O 1
ATOM 4278 N N . PHE D 1 32 ? 38.742 40.201 60.518 0.50 60.54 32 PHE D N 1
ATOM 4279 C CA . PHE D 1 32 ? 38.255 41.467 61.084 0.50 59.32 32 PHE D CA 1
ATOM 4280 C C . PHE D 1 32 ? 37.708 41.336 62.511 0.50 60.46 32 PHE D C 1
ATOM 4281 O O . PHE D 1 32 ? 37.672 42.313 63.267 0.50 61.22 32 PHE D O 1
ATOM 4289 N N . VAL D 1 34 ? 40.989 41.628 66.266 0.50 100.40 34 VAL D N 1
ATOM 4290 C CA . VAL D 1 34 ? 41.722 42.634 67.029 0.50 101.29 34 VAL D CA 1
ATOM 4291 C C . VAL D 1 34 ? 41.296 42.639 68.499 0.50 101.92 34 VAL D C 1
ATOM 4292 O O . VAL D 1 34 ? 40.106 42.560 68.814 0.50 102.47 34 VAL D O 1
ATOM 4296 N N . SER D 1 35 ? 42.287 42.752 69.382 0.50 102.95 35 SER D N 1
ATOM 4297 C CA . SER D 1 35 ? 42.092 42.753 70.833 0.50 103.61 35 SER D CA 1
ATOM 4298 C C . SER D 1 35 ? 43.355 43.243 71.547 0.50 103.45 35 SER D C 1
ATOM 4299 O O . SER D 1 35 ? 43.379 44.348 72.093 0.50 104.08 35 SER D O 1
ATOM 4302 N N . SER D 1 36 ? 44.398 42.414 71.527 0.50 102.58 36 SER D N 1
ATOM 4303 C CA . SER D 1 36 ? 45.675 42.733 72.157 0.50 102.07 36 SER D CA 1
ATOM 4304 C C . SER D 1 36 ? 46.689 41.648 71.820 0.50 102.49 36 SER D C 1
ATOM 4305 O O . SER D 1 36 ? 46.319 40.538 71.427 0.50 101.33 36 SER D O 1
ATOM 4308 N N . THR D 1 37 ? 47.967 41.975 71.988 1.00 103.98 37 THR D N 1
ATOM 4309 C CA . THR D 1 37 ? 49.042 41.030 71.718 1.00 104.78 37 THR D CA 1
ATOM 4310 C C . THR D 1 37 ? 50.115 41.170 72.791 1.00 104.38 37 THR D C 1
ATOM 4311 O O . THR D 1 37 ? 50.640 42.262 73.015 1.00 105.15 37 THR D O 1
ATOM 4315 N N . LYS D 1 38 ? 50.412 40.068 73.472 1.00 102.97 38 LYS D N 1
ATOM 4316 C CA . LYS D 1 38 ? 51.423 40.065 74.524 1.00 101.92 38 LYS D CA 1
ATOM 4317 C C . LYS D 1 38 ? 52.763 39.548 74.007 1.00 98.92 38 LYS D C 1
ATOM 4318 O O . LYS D 1 38 ? 52.826 38.500 73.368 1.00 96.93 38 LYS D O 1
ATOM 4324 N N . TRP D 1 39 ? 53.830 40.285 74.298 1.00 95.16 39 TRP D N 1
ATOM 4325 C CA . TRP D 1 39 ? 55.174 39.911 73.868 1.00 91.63 39 TRP D CA 1
ATOM 4326 C C . TRP D 1 39 ? 56.090 39.556 75.036 1.00 90.38 39 TRP D C 1
ATOM 4327 O O . TRP D 1 39 ? 56.273 40.355 75.951 1.00 89.71 39 TRP D O 1
ATOM 4338 N N . PHE D 1 40 ? 56.687 38.369 74.978 1.00 88.60 40 PHE D N 1
ATOM 4339 C CA . PHE D 1 40 ? 57.593 37.902 76.022 1.00 86.46 40 PHE D CA 1
ATOM 4340 C C . PHE D 1 40 ? 59.043 37.759 75.538 1.00 83.71 40 PHE D C 1
ATOM 4341 O O . PHE D 1 40 ? 59.350 36.899 74.715 1.00 83.68 40 PHE D O 1
ATOM 4349 N N . HIS D 1 41 ? 59.927 38.611 76.049 1.00 79.53 41 HIS D N 1
ATOM 4350 C CA . HIS D 1 41 ? 61.340 38.572 75.688 1.00 77.33 41 HIS D CA 1
ATOM 4351 C C . HIS D 1 41 ? 62.147 38.003 76.849 1.00 76.07 41 HIS D C 1
ATOM 4352 O O . HIS D 1 41 ? 62.367 38.680 77.848 1.00 75.55 41 HIS D O 1
ATOM 4359 N N . ASN D 1 42 ? 62.614 36.770 76.685 1.00 76.54 42 ASN D N 1
ATOM 4360 C CA . ASN D 1 42 ? 63.394 36.074 77.705 1.00 78.23 42 ASN D CA 1
ATOM 4361 C C . ASN D 1 42 ? 62.535 35.780 78.931 1.00 80.29 42 ASN D C 1
ATOM 4362 O O . ASN D 1 42 ? 63.030 35.782 80.064 1.00 82.85 42 ASN D O 1
ATOM 4367 N N . GLY D 1 43 ? 61.248 35.531 78.698 1.00 81.74 43 GLY D N 1
ATOM 4368 C CA . GLY D 1 43 ? 60.333 35.239 79.786 1.00 82.72 43 GLY D CA 1
ATOM 4369 C C . GLY D 1 43 ? 59.618 36.464 80.322 1.00 82.88 43 GLY D C 1
ATOM 4370 O O . GLY D 1 43 ? 58.492 36.354 80.795 1.00 81.21 43 GLY D O 1
ATOM 4371 N N . SER D 1 44 ? 60.271 37.624 80.257 1.00 85.29 44 SER D N 1
ATOM 4372 C CA . SER D 1 44 ? 59.694 38.881 80.744 1.00 87.78 44 SER D CA 1
ATOM 4373 C C . SER D 1 44 ? 58.682 39.446 79.758 1.00 88.87 44 SER D C 1
ATOM 4374 O O . SER D 1 44 ? 58.836 39.299 78.552 1.00 91.82 44 SER D O 1
ATOM 4377 N N . LEU D 1 45 ? 57.649 40.102 80.274 1.00 91.95 45 LEU D N 1
ATOM 4378 C CA . LEU D 1 45 ? 56.626 40.703 79.426 1.00 94.16 45 LEU D CA 1
ATOM 4379 C C . LEU D 1 45 ? 57.118 42.046 78.903 1.00 95.08 45 LEU D C 1
ATOM 4380 O O . LEU D 1 45 ? 57.532 42.906 79.677 1.00 94.11 45 LEU D O 1
ATOM 4385 N N . SER D 1 46 ? 57.080 42.215 77.585 1.00 97.05 46 SER D N 1
ATOM 4386 C CA . SER D 1 46 ? 57.521 43.453 76.955 1.00 98.78 46 SER D CA 1
ATOM 4387 C C . SER D 1 46 ? 56.394 44.464 76.913 1.00 98.93 46 SER D C 1
ATOM 4388 O O . SER D 1 46 ? 55.224 44.099 76.860 1.00 96.92 46 SER D O 1
ATOM 4391 N N . GLU D 1 47 ? 56.764 45.738 76.892 1.00 101.75 47 GLU D N 1
ATOM 4392 C CA . GLU D 1 47 ? 55.796 46.821 76.866 1.00 105.94 47 GLU D CA 1
ATOM 4393 C C . GLU D 1 47 ? 55.109 46.999 75.519 1.00 106.40 47 GLU D C 1
ATOM 4394 O O . GLU D 1 47 ? 54.431 48.002 75.293 1.00 106.67 47 GLU D O 1
ATOM 4400 N N . GLU D 1 48 ? 55.271 46.024 74.629 1.00 108.41 48 GLU D N 1
ATOM 4401 C CA . GLU D 1 48 ? 54.651 46.094 73.309 1.00 111.06 48 GLU D CA 1
ATOM 4402 C C . GLU D 1 48 ? 53.280 45.429 73.307 1.00 111.40 48 GLU D C 1
ATOM 4403 O O . GLU D 1 48 ? 53.090 44.374 73.917 1.00 110.95 48 GLU D O 1
ATOM 4409 N N . THR D 1 49 ? 52.336 46.053 72.603 1.00 112.39 49 THR D N 1
ATOM 4410 C CA . THR D 1 49 ? 50.958 45.564 72.511 1.00 111.91 49 THR D CA 1
ATOM 4411 C C . THR D 1 49 ? 50.476 45.219 71.092 1.00 111.17 49 THR D C 1
ATOM 4412 O O . THR D 1 49 ? 49.494 44.489 70.932 1.00 110.30 49 THR D O 1
ATOM 4416 N N . ASN D 1 50 ? 51.160 45.747 70.074 1.00 109.60 50 ASN D N 1
ATOM 4417 C CA . ASN D 1 50 ? 50.815 45.482 68.673 1.00 107.69 50 ASN D CA 1
ATOM 4418 C C . ASN D 1 50 ? 51.173 44.055 68.268 1.00 106.62 50 ASN D C 1
ATOM 4419 O O . ASN D 1 50 ? 51.944 43.383 68.953 1.00 106.79 50 ASN D O 1
ATOM 4424 N N . SER D 1 51 ? 50.625 43.600 67.143 1.00 105.04 51 SER D N 1
ATOM 4425 C CA . SER D 1 51 ? 50.904 42.249 66.658 1.00 104.54 51 SER D CA 1
ATOM 4426 C C . SER D 1 51 ? 52.309 42.161 66.064 1.00 103.14 51 SER D C 1
ATOM 4427 O O . SER D 1 51 ? 52.781 41.071 65.727 1.00 103.25 51 SER D O 1
ATOM 4430 N N . SER D 1 52 ? 52.969 43.313 65.950 1.00 98.97 52 SER D N 1
ATOM 4431 C CA . SER D 1 52 ? 54.320 43.385 65.407 1.00 94.93 52 SER D CA 1
ATOM 4432 C C . SER D 1 52 ? 55.276 44.161 66.306 1.00 92.74 52 SER D C 1
ATOM 4433 O O . SER D 1 52 ? 55.100 45.363 66.534 1.00 91.37 52 SER D O 1
ATOM 4436 N N . LEU D 1 53 ? 56.285 43.456 66.814 1.00 88.89 53 LEU D N 1
ATOM 4437 C CA . LEU D 1 53 ? 57.307 44.035 67.677 1.00 84.30 53 LEU D CA 1
ATOM 4438 C C . LEU D 1 53 ? 58.493 44.442 66.805 1.00 81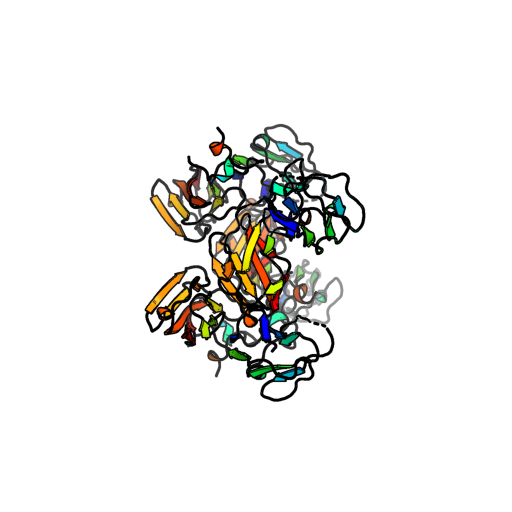.38 53 LEU D C 1
ATOM 4439 O O . LEU D 1 53 ? 59.084 43.606 66.125 1.00 81.41 53 LEU D O 1
ATOM 4444 N N . ASN D 1 54 ? 58.823 45.729 66.815 1.00 78.08 54 ASN D N 1
ATOM 4445 C CA . ASN D 1 54 ? 59.927 46.255 66.013 1.00 75.83 54 ASN D CA 1
ATOM 4446 C C . ASN D 1 54 ? 61.260 46.410 66.741 1.00 73.66 54 ASN D C 1
ATOM 4447 O O . ASN D 1 54 ? 61.380 47.196 67.685 1.00 74.06 54 ASN D O 1
ATOM 4452 N N . ILE D 1 55 ? 62.272 45.681 66.279 1.00 68.46 55 ILE D N 1
ATOM 4453 C CA . ILE D 1 55 ? 63.606 45.784 66.860 1.00 60.95 55 ILE D CA 1
ATOM 4454 C C . ILE D 1 55 ? 64.409 46.689 65.937 1.00 59.59 55 ILE D C 1
ATOM 4455 O O . ILE D 1 55 ? 64.426 46.486 64.724 1.00 58.01 55 ILE D O 1
ATOM 4460 N N . VAL D 1 56 ? 65.009 47.724 66.513 1.00 59.39 56 VAL D N 1
ATOM 4461 C CA . VAL D 1 56 ? 65.793 48.700 65.763 1.00 62.74 56 VAL D CA 1
ATOM 4462 C C . VAL D 1 56 ? 67.187 48.845 66.359 1.00 64.00 56 VAL D C 1
ATOM 4463 O O . VAL D 1 56 ? 67.343 48.850 67.582 1.00 66.11 56 VAL D O 1
ATOM 4467 N N . ASN D 1 57 ? 68.189 48.996 65.496 1.00 65.85 57 ASN D N 1
ATOM 4468 C CA . ASN D 1 57 ? 69.578 49.129 65.927 1.00 67.31 57 ASN D CA 1
ATOM 4469 C C . ASN D 1 57 ? 69.975 48.021 66.885 1.00 65.43 57 ASN D C 1
ATOM 4470 O O . ASN D 1 57 ? 70.715 48.253 67.838 1.00 64.35 57 ASN D O 1
ATOM 4475 N N . ALA D 1 58 ? 69.505 46.813 66.583 1.00 63.44 58 ALA D N 1
ATOM 4476 C CA . ALA D 1 58 ? 69.749 45.619 67.384 1.00 63.01 58 ALA D CA 1
ATOM 4477 C C . ALA D 1 58 ? 71.031 45.619 68.199 1.00 64.30 58 ALA D C 1
ATOM 4478 O O . ALA D 1 58 ? 72.110 45.917 67.699 1.00 64.62 58 ALA D O 1
ATOM 4480 N N . LYS D 1 59 ? 70.875 45.326 69.483 1.00 67.49 59 LYS D N 1
ATOM 4481 C CA . LYS D 1 59 ? 71.980 45.258 70.423 1.00 68.96 59 LYS D CA 1
ATOM 4482 C C . LYS D 1 59 ? 72.072 43.799 70.827 1.00 66.51 59 LYS D C 1
ATOM 4483 O O . LYS D 1 59 ? 71.132 43.038 70.608 1.00 65.78 59 LYS D O 1
ATOM 4489 N N . PHE D 1 60 ? 73.203 43.397 71.392 1.00 64.67 60 PHE D N 1
ATOM 4490 C CA . PHE D 1 60 ? 73.362 42.011 71.808 1.00 65.68 60 PHE D CA 1
ATOM 4491 C C . PHE D 1 60 ? 72.222 41.648 72.735 1.00 66.11 60 PHE D C 1
ATOM 4492 O O . PHE D 1 60 ? 71.624 40.585 72.610 1.00 65.49 60 PHE D O 1
ATOM 4500 N N . GLU D 1 61 ? 71.883 42.597 73.604 1.00 68.84 61 GLU D N 1
ATOM 4501 C CA . GLU D 1 61 ? 70.799 42.479 74.581 1.00 69.52 61 GLU D CA 1
ATOM 4502 C C . GLU D 1 61 ? 69.493 41.984 73.940 1.00 65.20 61 GLU D C 1
ATOM 4503 O O . GLU D 1 61 ? 68.751 41.228 74.555 1.00 65.53 61 GLU D O 1
ATOM 4509 N N . ASP D 1 62 ? 69.246 42.377 72.689 1.00 60.83 62 ASP D N 1
ATOM 4510 C CA . ASP D 1 62 ? 68.036 41.984 71.968 1.00 54.40 62 ASP D CA 1
ATOM 4511 C C . ASP D 1 62 ? 67.961 40.524 71.604 1.00 51.22 62 ASP D C 1
ATOM 4512 O O . ASP D 1 62 ? 66.907 40.050 71.188 1.00 47.95 62 ASP D O 1
ATOM 4517 N N . SER D 1 63 ? 69.072 39.814 71.776 1.00 48.31 63 SER D N 1
ATOM 4518 C CA . SER D 1 63 ? 69.125 38.387 71.486 1.00 51.50 63 SER D CA 1
ATOM 4519 C C . SER D 1 63 ? 68.202 37.684 72.458 1.00 53.15 63 SER D C 1
ATOM 4520 O O . SER D 1 63 ? 67.808 38.268 73.453 1.00 56.07 63 SER D O 1
ATOM 4523 N N . GLY D 1 64 ? 67.833 36.445 72.169 1.00 54.96 64 GLY D N 1
ATOM 4524 C CA . GLY D 1 64 ? 66.979 35.731 73.089 1.00 57.78 64 GLY D CA 1
ATOM 4525 C C . GLY D 1 64 ? 65.733 35.103 72.526 1.00 61.79 64 GLY D C 1
ATOM 4526 O O . GLY D 1 64 ? 65.501 35.088 71.319 1.00 62.56 64 GLY D O 1
ATOM 4527 N N . GLU D 1 65 ? 64.921 34.585 73.441 1.00 66.40 65 GLU D N 1
ATOM 4528 C CA . GLU D 1 65 ? 63.664 33.920 73.119 1.00 68.30 65 GLU D CA 1
ATOM 4529 C C . GLU D 1 65 ? 62.517 34.923 73.058 1.00 65.67 65 GLU D C 1
ATOM 4530 O O . GLU D 1 65 ? 62.430 35.814 73.895 1.00 64.55 65 GLU D O 1
ATOM 4536 N N . TYR D 1 66 ? 61.668 34.801 72.041 1.00 63.33 66 TYR D N 1
ATOM 4537 C CA . TYR D 1 66 ? 60.512 35.686 71.886 1.00 61.94 66 TYR D CA 1
ATOM 4538 C C . TYR D 1 66 ? 59.234 34.878 71.694 1.00 67.42 66 TYR D C 1
ATOM 4539 O O . TYR D 1 66 ? 59.231 33.853 71.011 1.00 68.60 66 TYR D O 1
ATOM 4548 N N . LYS D 1 67 ? 58.160 35.333 72.335 1.00 74.10 67 LYS D N 1
ATOM 4549 C CA . LYS D 1 67 ? 56.853 34.681 72.263 1.00 79.52 67 LYS D CA 1
ATOM 4550 C C . LYS D 1 67 ? 55.765 35.739 72.250 1.00 82.22 67 LYS D C 1
ATOM 4551 O O . LYS D 1 67 ? 55.926 36.808 72.840 1.00 81.44 67 LYS D O 1
ATOM 4557 N N . CYS D 1 68 ? 54.644 35.419 71.612 1.00 87.38 68 CYS D N 1
ATOM 4558 C CA . CYS D 1 68 ? 53.508 36.329 71.568 1.00 94.00 68 CYS D CA 1
ATOM 4559 C C . CYS D 1 68 ? 52.254 35.589 72.022 1.00 97.32 68 CYS D C 1
ATOM 4560 O O . CYS D 1 68 ? 52.142 34.374 71.853 1.00 97.23 68 CYS D O 1
ATOM 4563 N N . GLN D 1 69 ? 51.325 36.326 72.620 1.00 102.02 69 GLN D N 1
ATOM 4564 C CA . GLN D 1 69 ? 50.085 35.742 73.124 1.00 106.75 69 GLN D CA 1
ATOM 4565 C C . GLN D 1 69 ? 48.875 36.581 72.706 1.00 107.31 69 GLN D C 1
ATOM 4566 O O . GLN D 1 69 ? 48.891 37.810 72.811 1.00 106.98 69 GLN D O 1
ATOM 4572 N N . HIS D 1 70 ? 47.839 35.917 72.201 1.00 107.90 70 HIS D N 1
ATOM 4573 C CA . HIS D 1 70 ? 46.627 36.608 71.766 1.00 109.80 70 HIS D CA 1
ATOM 4574 C C . HIS D 1 70 ? 45.489 36.427 72.772 1.00 111.16 70 HIS D C 1
ATOM 4575 O O . HIS D 1 70 ? 45.091 37.371 73.464 1.00 110.73 70 HIS D O 1
ATOM 4582 N N . GLN D 1 71 ? 44.950 35.213 72.819 1.00 113.08 71 GLN D N 1
ATOM 4583 C CA . GLN D 1 71 ? 43.865 34.871 73.730 1.00 113.92 71 GLN D CA 1
ATOM 4584 C C . GLN D 1 71 ? 44.464 34.035 74.851 1.00 113.33 71 GLN D C 1
ATOM 4585 O O . GLN D 1 71 ? 45.350 33.207 74.609 1.00 112.50 71 GLN D O 1
ATOM 4591 N N . GLN D 1 72 ? 44.004 34.271 76.076 1.00 113.46 72 GLN D N 1
ATOM 4592 C CA . GLN D 1 72 ? 44.485 33.517 77.229 1.00 114.20 72 GLN D CA 1
ATOM 4593 C C . GLN D 1 72 ? 44.028 32.061 77.095 1.00 114.66 72 GLN D C 1
ATOM 4594 O O . GLN D 1 72 ? 42.975 31.676 77.608 1.00 115.40 72 GLN D O 1
ATOM 4600 N N . VAL D 1 73 ? 44.787 31.283 76.334 1.00 115.66 73 VAL D N 1
ATOM 4601 C CA . VAL D 1 73 ? 44.512 29.863 76.117 1.00 116.71 73 VAL D CA 1
ATOM 4602 C C . VAL D 1 73 ? 45.897 29.251 75.955 1.00 116.68 73 VAL D C 1
ATOM 4603 O O . VAL D 1 73 ? 46.317 28.425 76.776 1.00 115.86 73 VAL D O 1
ATOM 4607 N N . ASN D 1 74 ? 46.607 29.674 74.908 1.00 116.02 74 ASN D N 1
ATOM 4608 C CA . ASN D 1 74 ? 47.966 29.195 74.689 1.00 115.59 74 ASN D CA 1
ATOM 4609 C C . ASN D 1 74 ? 48.872 30.245 74.047 1.00 113.98 74 ASN D C 1
ATOM 4610 O O . ASN D 1 74 ? 48.415 31.103 73.285 1.00 113.04 74 ASN D O 1
ATOM 4615 N N . GLU D 1 75 ? 50.154 30.185 74.401 1.00 111.85 75 GLU D N 1
ATOM 4616 C CA . GLU D 1 75 ? 51.158 31.098 73.868 1.00 109.24 75 GLU D CA 1
ATOM 4617 C C . GLU D 1 75 ? 51.716 30.501 72.583 1.00 108.61 75 GLU D C 1
ATOM 4618 O O . GLU D 1 75 ? 51.466 29.334 72.266 1.00 108.87 75 GLU D O 1
ATOM 4624 N N . SER D 1 76 ? 52.483 31.305 71.854 1.00 107.20 76 SER D N 1
ATOM 4625 C CA . SER D 1 76 ? 53.098 30.870 70.605 1.00 105.27 76 SER D CA 1
ATOM 4626 C C . SER D 1 76 ? 54.378 30.090 70.880 1.00 104.51 76 SER D C 1
ATOM 4627 O O . SER D 1 76 ? 54.920 30.135 71.989 1.00 104.64 76 SER D O 1
ATOM 4630 N N . GLU D 1 77 ? 54.850 29.353 69.880 1.00 103.42 77 GLU D N 1
ATOM 4631 C CA . GLU D 1 77 ? 56.088 28.608 70.036 1.00 103.32 77 GLU D CA 1
ATOM 4632 C C . GLU D 1 77 ? 57.230 29.620 70.088 1.00 100.45 77 GLU D C 1
ATOM 4633 O O . GLU D 1 77 ? 57.152 30.690 69.484 1.00 100.47 77 GLU D O 1
ATOM 4639 N N . PRO D 1 78 ? 58.285 29.316 70.854 1.00 97.16 78 PRO D N 1
ATOM 4640 C CA . PRO D 1 78 ? 59.437 30.208 70.984 1.00 93.45 78 PRO D CA 1
ATOM 4641 C C . PRO D 1 78 ? 60.179 30.428 69.669 1.00 90.34 78 PRO D C 1
ATOM 4642 O O . PRO D 1 78 ? 60.258 29.535 68.817 1.00 89.70 78 PRO D O 1
ATOM 4646 N N . VAL D 1 79 ? 60.698 31.639 69.514 1.00 84.79 79 VAL D N 1
ATOM 4647 C CA . VAL D 1 79 ? 61.467 32.023 68.345 1.00 81.71 79 VAL D CA 1
ATOM 4648 C C . VAL D 1 79 ? 62.736 32.636 68.914 1.00 80.42 79 VAL D C 1
ATOM 4649 O O . VAL D 1 79 ? 62.672 33.574 69.710 1.00 80.42 79 VAL D O 1
ATOM 4653 N N . TYR D 1 80 ? 63.884 32.075 68.547 1.00 78.15 80 TYR D N 1
ATOM 4654 C CA . TYR D 1 80 ? 65.158 32.566 69.053 1.00 76.43 80 TYR D CA 1
ATOM 4655 C C . TYR D 1 80 ? 65.873 33.490 68.078 1.00 72.75 80 TYR D C 1
ATOM 4656 O O . TYR D 1 80 ? 66.025 33.174 66.908 1.00 73.65 80 TYR D O 1
ATOM 4665 N N . LEU D 1 81 ? 66.287 34.647 68.577 1.00 66.80 81 LEU D N 1
ATOM 4666 C CA . LEU D 1 81 ? 66.970 35.653 67.784 1.00 60.48 81 LEU D CA 1
ATOM 4667 C C . LEU D 1 81 ? 68.372 35.854 68.321 1.00 59.34 81 LEU D C 1
ATOM 4668 O O . LEU D 1 81 ? 68.549 36.049 69.512 1.00 59.49 81 LEU D O 1
ATOM 4673 N N . GLU D 1 82 ? 69.373 35.828 67.446 1.00 57.91 82 GLU D N 1
ATOM 4674 C CA . GLU D 1 82 ? 70.747 36.016 67.898 1.00 55.88 82 GLU D CA 1
ATOM 4675 C C . GLU D 1 82 ? 71.472 37.162 67.181 1.00 50.74 82 GLU D C 1
ATOM 4676 O O . GLU D 1 82 ? 71.471 37.246 65.959 1.00 49.86 82 GLU D O 1
ATOM 4682 N N . VAL D 1 83 ? 72.076 38.051 67.960 1.00 44.74 83 VAL D N 1
ATOM 4683 C CA . VAL D 1 83 ? 72.783 39.202 67.420 1.00 43.34 83 VAL D CA 1
ATOM 4684 C C . VAL D 1 83 ? 74.303 39.023 67.395 1.00 45.76 83 VAL D C 1
ATOM 4685 O O . VAL D 1 83 ? 74.932 38.881 68.454 1.00 49.64 83 VAL D O 1
ATOM 4689 N N . PHE D 1 84 ? 74.894 39.098 66.199 1.00 42.00 84 PHE D N 1
ATOM 4690 C CA . PHE D 1 84 ? 76.331 38.927 66.044 1.00 37.04 84 PHE D CA 1
ATOM 4691 C C . PHE D 1 84 ? 77.037 40.208 65.680 1.00 37.33 84 PHE D C 1
ATOM 4692 O O . PHE D 1 84 ? 76.400 41.218 65.378 1.00 35.74 84 PHE D O 1
ATOM 4700 N N . SER D 1 85 ? 78.365 40.156 65.722 1.00 40.03 85 SER D N 1
ATOM 4701 C CA . SER D 1 85 ? 79.191 41.294 65.344 1.00 45.72 85 SER D CA 1
ATOM 4702 C C . SER D 1 85 ? 80.517 40.785 64.796 1.00 46.54 85 SER D C 1
ATOM 4703 O O . SER D 1 85 ? 81.561 40.894 65.447 1.00 45.47 85 SER D O 1
ATOM 4706 N N . ASP D 1 86 ? 80.429 40.192 63.605 1.00 48.48 86 ASP D N 1
ATOM 4707 C CA . ASP D 1 86 ? 81.550 39.596 62.893 1.00 47.31 86 ASP D CA 1
ATOM 4708 C C . ASP D 1 86 ? 81.546 40.218 61.481 1.00 45.43 86 ASP D C 1
ATOM 4709 O O . ASP D 1 86 ? 80.699 41.060 61.184 1.00 43.26 86 ASP D O 1
ATOM 4714 N N . TRP D 1 87 ? 82.508 39.841 60.635 1.00 44.38 87 TRP D N 1
ATOM 4715 C CA . TRP D 1 87 ? 82.591 40.347 59.245 1.00 39.83 87 TRP D CA 1
ATOM 4716 C C . TRP D 1 87 ? 81.582 39.654 58.332 1.00 37.64 87 TRP D C 1
ATOM 4717 O O . TRP D 1 87 ? 80.965 40.285 57.465 1.00 34.58 87 TRP D O 1
ATOM 4728 N N . LEU D 1 88 ? 81.432 38.349 58.514 1.00 35.53 88 LEU D N 1
ATOM 4729 C CA . LEU D 1 88 ? 80.476 37.620 57.707 1.00 38.60 88 LEU D CA 1
ATOM 4730 C C . LEU D 1 88 ? 79.568 36.821 58.617 1.00 39.63 88 LEU D C 1
ATOM 4731 O O . LEU D 1 88 ? 80.029 36.276 59.614 1.00 44.78 88 LEU D O 1
ATOM 4736 N N . LEU D 1 89 ? 78.287 36.731 58.267 1.00 36.53 89 LEU D N 1
ATOM 4737 C CA . LEU D 1 89 ? 77.346 36.006 59.086 1.00 33.81 89 LEU D CA 1
ATOM 4738 C C . LEU D 1 89 ? 76.470 35.141 58.215 1.00 35.45 89 LEU D C 1
ATOM 4739 O O . LEU D 1 89 ? 75.780 35.660 57.339 1.00 34.50 89 LEU D O 1
ATOM 4744 N N . LEU D 1 90 ? 76.503 33.828 58.434 1.00 37.09 90 LEU D N 1
ATOM 4745 C CA . LEU D 1 90 ? 75.686 32.926 57.636 1.00 39.20 90 LEU D CA 1
ATOM 4746 C C . LEU D 1 90 ? 74.257 32.998 58.127 1.00 40.08 90 LEU D C 1
ATOM 4747 O O . LEU D 1 90 ? 73.982 32.679 59.277 1.00 44.06 90 LEU D O 1
ATOM 4752 N N . GLN D 1 91 ? 73.343 33.403 57.257 1.00 37.24 91 GLN D N 1
ATOM 4753 C CA . GLN D 1 91 ? 71.960 33.518 57.652 1.00 36.50 91 GLN D CA 1
ATOM 4754 C C . GLN D 1 91 ? 71.168 32.395 57.043 1.00 39.69 91 GLN D C 1
ATOM 4755 O O . GLN D 1 91 ? 71.460 31.977 55.928 1.00 40.81 91 GLN D O 1
ATOM 4761 N N . ALA D 1 92 ? 70.203 31.868 57.794 1.00 44.62 92 ALA D N 1
ATOM 4762 C CA . ALA D 1 92 ? 69.346 30.782 57.312 1.00 46.99 92 ALA D CA 1
ATOM 4763 C C . ALA D 1 92 ? 67.878 31.146 57.476 1.00 51.12 92 ALA D C 1
ATOM 4764 O O . ALA D 1 92 ? 67.476 31.752 58.483 1.00 52.91 92 ALA D O 1
ATOM 4766 N N . SER D 1 93 ? 67.079 30.787 56.475 1.00 55.12 93 SER D N 1
ATOM 4767 C CA . SER D 1 93 ? 65.644 31.050 56.496 1.00 58.18 93 SER D CA 1
ATOM 4768 C C . SER D 1 93 ? 65.029 30.321 57.683 1.00 59.11 93 SER D C 1
ATOM 4769 O O . SER D 1 93 ? 63.989 30.727 58.196 1.00 63.93 93 SER D O 1
ATOM 4772 N N . ALA D 1 94 ? 65.694 29.251 58.110 1.00 57.29 94 ALA D N 1
ATOM 4773 C CA . ALA D 1 94 ? 65.260 28.427 59.229 1.00 57.06 94 ALA D CA 1
ATOM 4774 C C . ALA D 1 94 ? 66.379 27.422 59.528 1.00 57.29 94 ALA D C 1
ATOM 4775 O O . ALA D 1 94 ? 67.064 26.979 58.618 1.00 56.92 94 ALA D O 1
ATOM 4777 N N . GLU D 1 95 ? 66.601 27.103 60.802 1.00 59.28 95 GLU D N 1
ATOM 4778 C CA . GLU D 1 95 ? 67.663 26.166 61.205 1.00 62.42 95 GLU D CA 1
ATOM 4779 C C . GLU D 1 95 ? 67.169 24.722 61.299 1.00 65.54 95 GLU D C 1
ATOM 4780 O O . GLU D 1 95 ? 67.973 23.774 61.375 1.00 64.80 95 GLU D O 1
ATOM 4786 N N . VAL D 1 96 ? 65.846 24.579 61.386 1.00 69.33 96 VAL D N 1
ATOM 4787 C CA . VAL D 1 96 ? 65.195 23.274 61.481 1.00 72.79 96 VAL D CA 1
ATOM 4788 C C . VAL D 1 96 ? 64.158 23.258 60.350 1.00 74.82 96 VAL D C 1
ATOM 4789 O O . VAL D 1 96 ? 63.139 23.962 60.396 1.00 71.80 96 VAL D O 1
ATOM 4793 N N . VAL D 1 97 ? 64.455 22.478 59.317 1.00 77.56 97 VAL D N 1
ATOM 4794 C CA . VAL D 1 97 ? 63.593 22.403 58.151 1.00 81.39 97 VAL D CA 1
ATOM 4795 C C . VAL D 1 97 ? 62.966 21.029 57.951 1.00 83.07 97 VAL D C 1
ATOM 4796 O O . VAL D 1 97 ? 63.634 20.002 58.075 1.00 83.04 97 VAL D O 1
ATOM 4800 N N . MET D 1 98 ? 61.676 21.019 57.638 1.00 84.71 98 MET D N 1
ATOM 4801 C CA . MET D 1 98 ? 60.980 19.770 57.389 1.00 87.27 98 MET D CA 1
ATOM 4802 C C . MET D 1 98 ? 61.174 19.368 55.931 1.00 86.76 98 MET D C 1
ATOM 4803 O O . MET D 1 98 ? 61.064 20.197 55.022 1.00 84.77 98 MET D O 1
ATOM 4808 N N . GLU D 1 99 ? 61.456 18.085 55.723 1.00 86.86 99 GLU D N 1
ATOM 4809 C CA . GLU D 1 99 ? 61.693 17.517 54.396 1.00 87.36 99 GLU D CA 1
ATOM 4810 C C . GLU D 1 99 ? 60.627 17.889 53.368 1.00 84.53 99 GLU D C 1
ATOM 4811 O O . GLU D 1 99 ? 59.467 17.491 53.479 1.00 84.56 99 GLU D O 1
ATOM 4817 N N . GLY D 1 100 ? 61.022 18.683 52.383 1.00 80.37 100 GLY D N 1
ATOM 4818 C CA . GLY D 1 100 ? 60.085 19.070 51.352 1.00 78.78 100 GLY D CA 1
ATOM 4819 C C . GLY D 1 100 ? 59.938 20.562 51.173 1.00 77.89 100 GLY D C 1
ATOM 4820 O O . GLY D 1 100 ? 59.504 21.011 50.108 1.00 79.10 100 GLY D O 1
ATOM 4821 N N . GLN D 1 101 ? 60.249 21.335 52.211 1.00 76.05 101 GLN D N 1
ATOM 4822 C CA . GLN D 1 101 ? 60.143 22.789 52.104 1.00 77.65 101 GLN D CA 1
ATOM 4823 C C . GLN D 1 101 ? 61.493 23.434 51.738 1.00 74.34 101 GLN D C 1
ATOM 4824 O O . GLN D 1 101 ? 62.540 22.785 51.805 1.00 71.73 101 GLN D O 1
ATOM 4830 N N . PRO D 1 102 ? 61.474 24.700 51.284 1.00 72.21 102 PRO D N 1
ATOM 4831 C CA . PRO D 1 102 ? 62.712 25.386 50.906 1.00 68.81 102 PRO D CA 1
ATOM 4832 C C . PRO D 1 102 ? 63.592 25.834 52.061 1.00 65.58 102 PRO D C 1
ATOM 4833 O O . PRO D 1 102 ? 63.110 26.115 53.157 1.00 65.45 102 PRO D O 1
ATOM 4837 N N . LEU D 1 103 ? 64.890 25.896 51.785 1.00 61.64 103 LEU D N 1
ATOM 4838 C CA . LEU D 1 103 ? 65.896 26.331 52.740 1.00 58.13 103 LEU D CA 1
ATOM 4839 C C . LEU D 1 103 ? 66.737 27.411 52.054 1.00 57.16 103 LEU D C 1
ATOM 4840 O O . LEU D 1 103 ? 67.280 27.187 50.975 1.00 54.55 103 LEU D O 1
ATOM 4845 N N . PHE D 1 104 ? 66.826 28.585 52.670 1.00 55.65 104 PHE D N 1
ATOM 4846 C CA . PHE D 1 104 ? 67.593 29.679 52.097 1.00 54.94 104 PHE D CA 1
ATOM 4847 C C . PHE D 1 104 ? 68.770 30.083 52.977 1.00 51.35 104 PHE D C 1
ATOM 4848 O O . PHE D 1 104 ? 68.618 30.301 54.178 1.00 49.97 104 PHE D O 1
ATOM 4856 N N . LEU D 1 105 ? 69.953 30.159 52.377 1.00 46.63 105 LEU D N 1
ATOM 4857 C CA . LEU D 1 105 ? 71.150 30.558 53.101 1.00 42.21 105 LEU D CA 1
ATOM 4858 C C . LEU D 1 105 ? 71.733 31.784 52.445 1.00 40.14 105 LEU D C 1
ATOM 4859 O O . LEU D 1 105 ? 71.798 31.871 51.224 1.00 41.81 105 LEU D O 1
ATOM 4864 N N . ARG D 1 106 ? 72.231 32.692 53.264 1.00 36.64 106 ARG D N 1
ATOM 4865 C CA . ARG D 1 106 ? 72.760 33.948 52.782 1.00 38.49 106 ARG D CA 1
ATOM 4866 C C . ARG D 1 106 ? 74.064 34.273 53.511 1.00 38.42 106 ARG D C 1
ATOM 4867 O O . ARG D 1 106 ? 74.092 34.298 54.740 1.00 41.01 106 ARG D O 1
ATOM 4875 N N . CYS D 1 107 ? 75.151 34.479 52.770 1.00 37.01 107 CYS D N 1
ATOM 4876 C CA . CYS D 1 107 ? 76.442 34.799 53.381 1.00 34.90 107 CYS D CA 1
ATOM 4877 C C . CYS D 1 107 ? 76.532 36.307 53.539 1.00 35.06 107 CYS D C 1
ATOM 4878 O O . CYS D 1 107 ? 77.237 36.982 52.790 1.00 36.28 107 CYS D O 1
ATOM 4881 N N . HIS D 1 108 ? 75.821 36.805 54.549 1.00 35.31 108 HIS D N 1
ATOM 4882 C CA . HIS D 1 108 ? 75.703 38.229 54.864 1.00 38.78 108 HIS D CA 1
ATOM 4883 C C . HIS D 1 108 ? 76.945 38.979 55.370 1.00 39.24 108 HIS D C 1
ATOM 4884 O O . HIS D 1 108 ? 77.577 38.573 56.344 1.00 40.92 108 HIS D O 1
ATOM 4891 N N . GLY D 1 109 ? 77.251 40.108 54.735 1.00 38.56 109 GLY D N 1
ATOM 4892 C CA . GLY D 1 109 ? 78.419 40.892 55.118 1.00 36.27 109 GLY D CA 1
ATOM 4893 C C . GLY D 1 109 ? 78.123 42.065 56.038 1.00 39.55 109 GLY D C 1
ATOM 4894 O O . GLY D 1 109 ? 77.082 42.726 55.924 1.00 38.94 109 GLY D O 1
ATOM 4895 N N . TRP D 1 110 ? 79.004 42.300 57.003 1.00 40.01 110 TRP D N 1
ATOM 4896 C CA . TRP D 1 110 ? 78.811 43.405 57.938 1.00 40.40 110 TRP D CA 1
ATOM 4897 C C . TRP D 1 110 ? 78.466 44.698 57.223 1.00 40.32 110 TRP D C 1
ATOM 4898 O O . TRP D 1 110 ? 79.105 45.056 56.229 1.00 39.40 110 TRP D O 1
ATOM 4909 N N . ARG D 1 111 ? 77.426 45.365 57.728 1.00 41.97 111 ARG D N 1
ATOM 4910 C CA . ARG D 1 111 ? 76.927 46.640 57.202 1.00 43.46 111 ARG D CA 1
ATOM 4911 C C . ARG D 1 111 ? 76.469 46.538 55.772 1.00 43.36 111 ARG D C 1
ATOM 4912 O O . ARG D 1 111 ? 76.309 47.562 55.086 1.00 41.05 111 ARG D O 1
ATOM 4920 N N . ASN D 1 112 ? 76.286 45.300 55.326 1.00 42.84 112 ASN D N 1
ATOM 4921 C CA . ASN D 1 112 ? 75.873 45.028 53.967 1.00 44.83 112 ASN D CA 1
ATOM 4922 C C . ASN D 1 112 ? 76.967 45.319 52.961 1.00 43.99 112 ASN D C 1
ATOM 4923 O O . ASN D 1 112 ? 76.708 45.338 51.752 1.00 44.41 112 ASN D O 1
ATOM 4928 N N . TRP D 1 113 ? 78.177 45.572 53.452 1.00 38.92 113 TRP D N 1
ATOM 4929 C CA . TRP D 1 113 ? 79.280 45.814 52.566 1.00 38.65 113 TRP D CA 1
ATOM 4930 C C . TRP D 1 113 ? 79.405 44.610 51.628 1.00 42.51 113 TRP D C 1
ATOM 4931 O O . TRP D 1 113 ? 79.130 43.470 52.035 1.00 46.45 113 TRP D O 1
ATOM 4942 N N . ASP D 1 114 ? 79.805 44.868 50.378 1.00 43.65 114 ASP D N 1
ATOM 4943 C CA . ASP D 1 114 ? 79.954 43.834 49.350 1.00 40.30 114 ASP D CA 1
ATOM 4944 C C . ASP D 1 114 ? 80.958 42.752 49.722 1.00 40.36 114 ASP D C 1
ATOM 4945 O O . ASP D 1 114 ? 82.039 43.041 50.234 1.00 41.25 114 ASP D O 1
ATOM 4950 N N . VAL D 1 115 ? 80.597 41.511 49.415 1.00 37.62 115 VAL D N 1
ATOM 4951 C CA . VAL D 1 115 ? 81.417 40.319 49.647 1.00 38.77 115 VAL D CA 1
ATOM 4952 C C . VAL D 1 115 ? 81.701 39.670 48.281 1.00 41.13 115 VAL D C 1
ATOM 4953 O O . VAL D 1 115 ? 80.780 39.470 47.484 1.00 40.50 115 VAL D O 1
ATOM 4957 N N . TYR D 1 116 ? 82.961 39.367 47.991 1.00 42.96 116 TYR D N 1
ATOM 4958 C CA . TYR D 1 116 ? 83.294 38.712 46.720 1.00 44.84 116 TYR D CA 1
ATOM 4959 C C . TYR D 1 116 ? 83.902 37.349 47.000 1.00 42.70 116 TYR D C 1
ATOM 4960 O O . TYR D 1 116 ? 84.261 37.054 48.143 1.00 43.84 116 TYR D O 1
ATOM 4969 N N . LYS D 1 117 ? 84.022 36.521 45.970 1.00 41.13 117 LYS D N 1
ATOM 4970 C CA . LYS D 1 117 ? 84.599 35.188 46.122 1.00 44.55 117 LYS D CA 1
ATOM 4971 C C . LYS D 1 117 ? 83.884 34.453 47.249 1.00 42.54 117 LYS D C 1
ATOM 4972 O O . LYS D 1 117 ? 84.521 33.955 48.184 1.00 43.54 117 LYS D O 1
ATOM 4978 N N . VAL D 1 118 ? 82.561 34.445 47.203 1.00 40.76 118 VAL D N 1
ATOM 4979 C CA . VAL D 1 118 ? 81.786 33.773 48.233 1.00 41.41 118 VAL D CA 1
ATOM 4980 C C . VAL D 1 118 ? 81.744 32.277 48.026 1.00 41.62 118 VAL D C 1
ATOM 4981 O O . VAL D 1 118 ? 81.401 31.811 46.952 1.00 44.97 118 VAL D O 1
ATOM 4985 N N . ILE D 1 119 ? 82.104 31.525 49.055 1.00 41.65 119 ILE D N 1
ATOM 4986 C CA . ILE D 1 119 ? 82.050 30.073 48.986 1.00 42.87 119 ILE D CA 1
ATOM 4987 C C . ILE D 1 119 ? 81.228 29.568 50.162 1.00 44.29 119 ILE D C 1
ATOM 4988 O O . ILE D 1 119 ? 81.451 29.999 51.298 1.00 48.43 119 ILE D O 1
ATOM 4993 N N . TYR D 1 120 ? 80.267 28.687 49.890 1.00 40.45 120 TYR D N 1
ATOM 4994 C CA . TYR D 1 120 ? 79.449 28.103 50.942 1.00 39.52 120 TYR D CA 1
ATOM 4995 C C . TYR D 1 120 ? 79.934 26.699 51.194 1.00 41.20 120 TYR D C 1
ATOM 4996 O O . TYR D 1 120 ? 80.040 25.926 50.254 1.00 42.02 120 TYR D O 1
ATOM 5005 N N . TYR D 1 121 ? 80.201 26.363 52.457 1.00 44.12 121 TYR D N 1
ATOM 5006 C CA . TYR D 1 121 ? 80.643 25.018 52.813 1.00 47.82 121 TYR D CA 1
ATOM 5007 C C . TYR D 1 121 ? 79.606 24.281 53.651 1.00 51.35 121 TYR D C 1
ATOM 5008 O O . TYR D 1 121 ? 78.803 24.911 54.356 1.00 52.92 121 TYR D O 1
ATOM 5017 N N . LYS D 1 122 ? 79.638 22.947 53.561 1.00 54.45 122 LYS D N 1
ATOM 5018 C CA . LYS D 1 122 ? 78.764 22.069 54.344 1.00 58.17 122 LYS D CA 1
ATOM 5019 C C . LYS D 1 122 ? 79.611 20.913 54.831 1.00 59.54 122 LYS D C 1
ATOM 5020 O O . LYS D 1 122 ? 80.156 20.159 54.024 1.00 58.86 122 LYS D O 1
ATOM 5026 N N . ASP D 1 123 ? 79.729 20.784 56.147 1.00 63.28 123 ASP D N 1
ATOM 5027 C CA . ASP D 1 123 ? 80.517 19.711 56.757 1.00 67.42 123 ASP D CA 1
ATOM 5028 C C . ASP D 1 123 ? 81.954 19.727 56.256 1.00 67.90 123 ASP D C 1
ATOM 5029 O O . ASP D 1 123 ? 82.566 18.677 56.069 1.00 68.96 123 ASP D O 1
ATOM 5034 N N . GLY D 1 124 ? 82.477 20.923 56.006 1.00 69.67 124 GLY D N 1
ATOM 5035 C CA . GLY D 1 124 ? 83.847 21.038 55.538 1.00 70.92 124 GLY D CA 1
ATOM 5036 C C . GLY D 1 124 ? 84.022 21.025 54.031 1.00 70.10 124 GLY D C 1
ATOM 5037 O O . GLY D 1 124 ? 85.114 21.309 53.533 1.00 70.16 124 GLY D O 1
ATOM 5038 N N . GLU D 1 125 ? 82.960 20.708 53.296 1.00 68.80 125 GLU D N 1
ATOM 5039 C CA . GLU D 1 125 ? 83.046 20.681 51.842 1.00 68.22 125 GLU D CA 1
ATOM 5040 C C . GLU D 1 125 ? 82.471 21.909 51.161 1.00 63.43 125 GLU D C 1
ATOM 5041 O O . GLU D 1 125 ? 81.364 22.350 51.481 1.00 62.20 125 GLU D O 1
ATOM 5047 N N . ALA D 1 126 ? 83.220 22.434 50.199 1.00 58.37 126 ALA D N 1
ATOM 5048 C CA . ALA D 1 126 ? 82.801 23.600 49.436 1.00 57.59 126 ALA D CA 1
ATOM 5049 C C . ALA D 1 126 ? 81.662 23.217 48.499 1.00 56.00 126 ALA D C 1
ATOM 5050 O O . ALA D 1 126 ? 81.855 22.434 47.580 1.00 56.05 126 ALA D O 1
ATOM 5052 N N . LEU D 1 127 ? 80.476 23.764 48.738 1.00 57.14 127 LEU D N 1
ATOM 5053 C CA . LEU D 1 127 ? 79.308 23.469 47.913 1.00 57.30 127 LEU D CA 1
ATOM 5054 C C . LEU D 1 127 ? 79.201 24.302 46.645 1.00 57.05 127 LEU D C 1
ATOM 5055 O O . LEU D 1 127 ? 79.008 23.758 45.563 1.00 58.95 127 LEU D O 1
ATOM 5060 N N . LYS D 1 128 ? 79.288 25.621 46.789 1.00 57.59 128 LYS D N 1
ATOM 5061 C CA . LYS D 1 128 ? 79.203 26.545 45.662 1.00 58.66 128 LYS D CA 1
ATOM 5062 C C . LYS D 1 128 ? 80.140 27.741 45.781 1.00 57.56 128 LYS D C 1
ATOM 5063 O O . LYS D 1 128 ? 80.547 28.110 46.878 1.00 58.85 128 LYS D O 1
ATOM 5069 N N . TYR D 1 129 ? 80.417 28.375 44.642 1.00 56.67 129 TYR D N 1
ATOM 5070 C CA . TYR D 1 129 ? 81.304 29.532 44.544 1.00 55.24 129 TYR D CA 1
ATOM 5071 C C . TYR D 1 129 ? 80.762 30.572 43.570 1.00 56.46 129 TYR D C 1
ATOM 5072 O O . TYR D 1 129 ? 80.584 30.286 42.385 1.00 58.49 129 TYR D O 1
ATOM 5081 N N . TRP D 1 130 ? 80.616 31.805 44.052 1.00 58.34 130 TRP D N 1
ATOM 5082 C CA . TRP D 1 130 ? 80.129 32.929 43.247 1.00 60.06 130 TRP D CA 1
ATOM 5083 C C . TRP D 1 130 ? 80.987 34.178 43.452 1.00 59.30 130 TRP D C 1
ATOM 5084 O O . TRP D 1 130 ? 81.022 34.716 44.550 1.00 61.04 130 TRP D O 1
ATOM 5095 N N . TYR D 1 131 ? 81.636 34.665 42.396 1.00 59.94 131 TYR D N 1
ATOM 5096 C CA . TYR D 1 131 ? 82.469 35.873 42.481 1.00 61.70 131 TYR D CA 1
ATOM 5097 C C . TYR D 1 131 ? 81.721 37.043 43.155 1.00 61.05 131 TYR D C 1
ATOM 5098 O O . TYR D 1 131 ? 82.283 37.746 43.983 1.00 61.34 131 TYR D O 1
ATOM 5107 N N . GLU D 1 132 ? 80.472 37.263 42.761 1.00 61.20 132 GLU D N 1
ATOM 5108 C CA . GLU D 1 132 ? 79.625 38.308 43.336 1.00 62.13 132 GLU D CA 1
ATOM 5109 C C . GLU D 1 132 ? 78.709 37.610 44.362 1.00 62.89 132 GLU D C 1
ATOM 5110 O O . GLU D 1 132 ? 78.173 36.535 44.076 1.00 63.11 132 GLU D O 1
ATOM 5116 N N . ASN D 1 133 ? 78.479 38.226 45.522 1.00 62.28 133 ASN D N 1
ATOM 5117 C CA . ASN D 1 133 ? 77.632 37.599 46.540 1.00 62.18 133 ASN D CA 1
ATOM 5118 C C . ASN D 1 133 ? 76.303 37.158 45.953 1.00 60.89 133 ASN D C 1
ATOM 5119 O O . ASN D 1 133 ? 75.626 37.933 45.281 1.00 61.45 133 ASN D O 1
ATOM 5124 N N . HIS D 1 134 ? 75.950 35.904 46.227 1.00 60.61 134 HIS D N 1
ATOM 5125 C CA . HIS D 1 134 ? 74.726 35.281 45.746 1.00 61.19 134 HIS D CA 1
ATOM 5126 C C . HIS D 1 134 ? 74.280 34.326 46.835 1.00 57.93 134 HIS D C 1
ATOM 5127 O O . HIS D 1 134 ? 75.096 33.634 47.418 1.00 56.60 134 HIS D O 1
ATOM 5134 N N . ASN D 1 135 ? 72.992 34.332 47.141 1.00 57.75 135 ASN D N 1
ATOM 5135 C CA . ASN D 1 135 ? 72.410 33.456 48.162 1.00 59.24 135 ASN D CA 1
ATOM 5136 C C . ASN D 1 135 ? 72.390 32.025 47.635 1.00 59.67 135 ASN D C 1
ATOM 5137 O O . ASN D 1 135 ? 72.436 31.799 46.426 1.00 61.77 135 ASN D O 1
ATOM 5142 N N . ILE D 1 136 ? 72.356 31.053 48.534 1.00 57.98 136 ILE D N 1
ATOM 5143 C CA . ILE D 1 136 ? 72.288 29.662 48.110 1.00 58.29 136 ILE D CA 1
ATOM 5144 C C . ILE D 1 136 ? 70.882 29.217 48.476 1.00 59.14 136 ILE D C 1
ATOM 5145 O O . ILE D 1 136 ? 70.407 29.476 49.573 1.00 59.53 136 ILE D O 1
ATOM 5150 N N . SER D 1 137 ? 70.190 28.610 47.525 1.00 63.70 137 SER D N 1
ATOM 5151 C CA . SER D 1 137 ? 68.813 28.207 47.751 1.00 67.15 137 SER D CA 1
ATOM 5152 C C . SER D 1 137 ? 68.502 26.735 47.498 1.00 68.92 137 SER D C 1
ATOM 5153 O O . SER D 1 137 ? 68.607 26.252 46.368 1.00 69.11 137 SER D O 1
ATOM 5156 N N . ILE D 1 138 ? 68.091 26.041 48.558 1.00 71.13 138 ILE D N 1
ATOM 5157 C CA . ILE D 1 138 ? 67.736 24.625 48.494 1.00 72.71 138 ILE D CA 1
ATOM 5158 C C . ILE D 1 138 ? 66.222 24.505 48.328 1.00 75.89 138 ILE D C 1
ATOM 5159 O O . ILE D 1 138 ? 65.476 24.519 49.309 1.00 78.11 138 ILE D O 1
ATOM 5164 N N . THR D 1 139 ? 65.782 24.391 47.076 1.00 79.55 139 THR D N 1
ATOM 5165 C CA . THR D 1 139 ? 64.357 24.298 46.728 1.00 83.49 139 THR D CA 1
ATOM 5166 C C . THR D 1 139 ? 63.556 23.189 47.425 1.00 82.46 139 THR D C 1
ATOM 5167 O O . THR D 1 139 ? 62.462 23.443 47.931 1.00 81.94 139 THR D O 1
ATOM 5171 N N . ASN D 1 140 ? 64.091 21.970 47.439 1.00 81.31 140 ASN D N 1
ATOM 5172 C CA . ASN D 1 140 ? 63.421 20.847 48.091 1.00 79.77 140 ASN D CA 1
ATOM 5173 C C . ASN D 1 140 ? 64.363 20.263 49.142 1.00 78.91 140 ASN D C 1
ATOM 5174 O O . ASN D 1 140 ? 65.248 19.457 48.823 1.00 78.76 140 ASN D O 1
ATOM 5179 N N . ALA D 1 141 ? 64.162 20.663 50.394 1.00 75.53 141 ALA D N 1
ATOM 5180 C CA . ALA D 1 141 ? 65.014 20.203 51.487 1.00 75.57 141 ALA D CA 1
ATOM 5181 C C . ALA D 1 141 ? 64.989 18.696 51.687 1.00 76.19 141 ALA D C 1
ATOM 5182 O O . ALA D 1 141 ? 63.922 18.074 51.735 1.00 77.85 141 ALA D O 1
ATOM 5184 N N . THR D 1 142 ? 66.180 18.120 51.813 1.00 77.00 142 THR D N 1
ATOM 5185 C CA . THR D 1 142 ? 66.340 16.684 52.003 1.00 78.50 142 THR D CA 1
ATOM 5186 C C . THR D 1 142 ? 67.057 16.446 53.313 1.00 77.46 142 THR D C 1
ATOM 5187 O O . THR D 1 142 ? 67.791 17.308 53.776 1.00 76.34 142 THR D O 1
ATOM 5191 N N . VAL D 1 143 ? 66.842 15.280 53.911 1.00 78.81 143 VAL D N 1
ATOM 5192 C CA . VAL D 1 143 ? 67.495 14.943 55.169 1.00 82.69 143 VAL D CA 1
ATOM 5193 C C . VAL D 1 143 ? 69.009 14.987 54.964 1.00 82.39 143 VAL D C 1
ATOM 5194 O O . VAL D 1 143 ? 69.769 15.299 55.885 1.00 80.75 143 VAL D O 1
ATOM 5198 N N . GLU D 1 144 ? 69.433 14.708 53.734 1.00 83.29 144 GLU D N 1
ATOM 5199 C CA . GLU D 1 144 ? 70.850 14.727 53.380 1.00 84.96 144 GLU D CA 1
ATOM 5200 C C . GLU D 1 144 ? 71.399 16.143 53.526 1.00 81.47 144 GLU D C 1
ATOM 5201 O O . GLU D 1 144 ? 72.575 16.338 53.848 1.00 81.34 144 GLU D O 1
ATOM 5207 N N . ASP D 1 145 ? 70.529 17.124 53.296 1.00 76.98 145 ASP D N 1
ATOM 5208 C CA . ASP D 1 145 ? 70.895 18.531 53.399 1.00 71.57 145 ASP D CA 1
ATOM 5209 C C . ASP D 1 145 ? 71.221 19.005 54.805 1.00 68.94 145 ASP D C 1
ATOM 5210 O O . ASP D 1 145 ? 71.530 20.173 55.004 1.00 67.55 145 ASP D O 1
ATOM 5215 N N . SER D 1 146 ? 71.141 18.106 55.781 1.00 67.72 146 SER D N 1
ATOM 5216 C CA . SER D 1 146 ? 71.470 18.460 57.157 1.00 67.85 146 SER D CA 1
ATOM 5217 C C . SER D 1 146 ? 72.986 18.574 57.252 1.00 66.71 146 SER D C 1
ATOM 5218 O O . SER D 1 146 ? 73.710 18.097 56.375 1.00 66.29 146 SER D O 1
ATOM 5221 N N . GLY D 1 147 ? 73.464 19.219 58.304 1.00 65.95 147 GLY D N 1
ATOM 5222 C CA . GLY D 1 147 ? 74.896 19.373 58.467 1.00 65.23 147 GLY D CA 1
ATOM 5223 C C . GLY D 1 147 ? 75.241 20.770 58.921 1.00 64.91 147 GLY D C 1
ATOM 5224 O O . GLY D 1 147 ? 74.354 21.617 59.072 1.00 67.13 147 GLY D O 1
ATOM 5225 N N . THR D 1 148 ? 76.524 21.013 59.163 1.00 62.75 148 THR D N 1
ATOM 5226 C CA . THR D 1 148 ? 76.958 22.333 59.603 1.00 61.52 148 THR D CA 1
ATOM 5227 C C . THR D 1 148 ? 77.490 23.132 58.417 1.00 58.04 148 THR D C 1
ATOM 5228 O O . THR D 1 148 ? 78.430 22.720 57.727 1.00 56.10 148 THR D O 1
ATOM 5232 N N . TYR D 1 149 ? 76.831 24.251 58.150 1.00 53.68 149 TYR D N 1
ATOM 5233 C CA . TYR D 1 149 ? 77.207 25.119 57.049 1.00 51.26 149 TYR D CA 1
ATOM 5234 C C . TYR D 1 149 ? 77.961 26.351 57.527 1.00 50.77 149 TYR D C 1
ATOM 5235 O O . TYR D 1 149 ? 77.880 26.736 58.695 1.00 49.97 149 TYR D O 1
ATOM 5244 N N . TYR D 1 150 ? 78.709 26.946 56.605 1.00 47.83 150 TYR D N 1
ATOM 5245 C CA . TYR D 1 150 ? 79.445 28.181 56.845 1.00 46.42 150 TYR D CA 1
ATOM 5246 C C . TYR D 1 150 ? 79.918 28.711 55.495 1.00 44.41 150 TYR D C 1
ATOM 5247 O O . TYR D 1 150 ? 79.815 28.008 54.491 1.00 46.61 150 TYR D O 1
ATOM 5256 N N . CYS D 1 151 ? 80.359 29.962 55.452 1.00 40.05 151 CYS D N 1
ATOM 5257 C CA . CYS D 1 151 ? 80.811 30.555 54.203 1.00 37.89 151 CYS D CA 1
ATOM 5258 C C . CYS D 1 151 ? 82.038 31.382 54.433 1.00 36.30 151 CYS D C 1
ATOM 5259 O O . CYS D 1 151 ? 82.365 31.701 55.562 1.00 39.36 151 CYS D O 1
ATOM 5262 N N . THR D 1 152 ? 82.730 31.695 53.343 1.00 34.91 152 THR D N 1
ATOM 5263 C CA . THR D 1 152 ? 83.929 32.528 53.373 1.00 35.90 152 THR D CA 1
ATOM 5264 C C . THR D 1 152 ? 83.763 33.530 52.242 1.00 35.10 152 THR D C 1
ATOM 5265 O O . THR D 1 152 ? 83.047 33.269 51.277 1.00 36.74 152 THR D O 1
ATOM 5269 N N . GLY D 1 153 ? 84.416 34.672 52.357 1.00 34.43 153 GLY D N 1
ATOM 5270 C CA . GLY D 1 153 ? 84.295 35.664 51.322 1.00 34.83 153 GLY D CA 1
ATOM 5271 C C . GLY D 1 153 ? 85.309 36.750 51.537 1.00 36.89 153 GLY D C 1
ATOM 5272 O O . GLY D 1 153 ? 86.133 36.683 52.461 1.00 36.94 153 GLY D O 1
ATOM 5273 N N . LYS D 1 154 ? 85.258 37.744 50.664 1.00 36.61 154 LYS D N 1
ATOM 5274 C CA . LYS D 1 154 ? 86.174 38.849 50.770 1.00 39.93 154 LYS D CA 1
ATOM 5275 C C . LYS D 1 154 ? 85.410 40.155 50.892 1.00 40.86 154 LYS D C 1
ATOM 5276 O O . LYS D 1 154 ? 84.401 40.413 50.184 1.00 39.27 154 LYS D O 1
ATOM 5282 N N . VAL D 1 155 ? 85.871 40.955 51.844 1.00 38.49 155 VAL D N 1
ATOM 5283 C CA . VAL D 1 155 ? 85.263 42.238 52.118 1.00 36.46 155 VAL D CA 1
ATOM 5284 C C . VAL D 1 155 ? 86.425 43.224 52.154 1.00 37.80 155 VAL D C 1
ATOM 5285 O O . VAL D 1 155 ? 87.437 42.980 52.806 1.00 38.16 155 VAL D O 1
ATOM 5289 N N . TRP D 1 156 ? 86.315 44.280 51.350 1.00 37.02 156 TRP D N 1
ATOM 5290 C CA . TRP D 1 156 ? 87.360 45.298 51.240 1.00 35.98 156 TRP D CA 1
ATOM 5291 C C . TRP D 1 156 ? 88.708 44.658 50.914 1.00 36.89 156 TRP D C 1
ATOM 5292 O O . TRP D 1 156 ? 89.755 45.111 51.365 1.00 40.04 156 TRP D O 1
ATOM 5303 N N . GLN D 1 157 ? 88.637 43.607 50.100 1.00 39.44 157 GLN D N 1
ATOM 5304 C CA . GLN D 1 157 ? 89.766 42.818 49.611 1.00 42.14 157 GLN D CA 1
ATOM 5305 C C . GLN D 1 157 ? 90.453 41.937 50.622 1.00 42.05 157 GLN D C 1
ATOM 5306 O O . GLN D 1 157 ? 91.519 41.413 50.344 1.00 45.75 157 GLN D O 1
ATOM 5312 N N . LEU D 1 158 ? 89.866 41.782 51.800 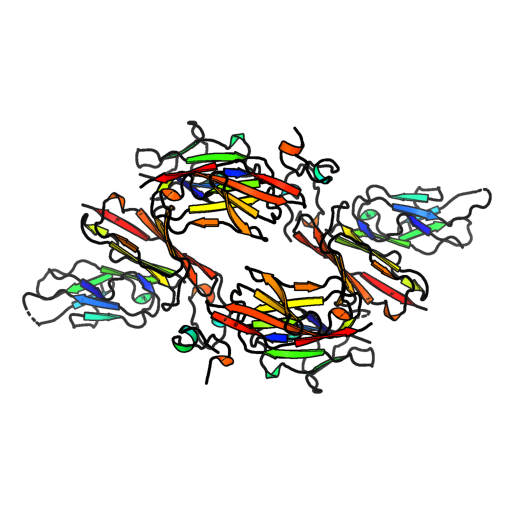1.00 42.11 158 LEU D N 1
ATOM 5313 C CA . LEU D 1 158 ? 90.457 40.910 52.808 1.00 44.23 158 LEU D CA 1
ATOM 5314 C C . LEU D 1 158 ? 89.574 39.677 52.974 1.00 44.94 158 LEU D C 1
ATOM 5315 O O . LEU D 1 158 ? 88.379 39.709 52.659 1.00 44.15 158 LEU D O 1
ATOM 5320 N N . ASP D 1 159 ? 90.194 38.578 53.396 1.00 48.22 159 ASP D N 1
ATOM 5321 C CA . ASP D 1 159 ? 89.518 37.292 53.577 1.00 51.33 159 ASP D CA 1
ATOM 5322 C C . ASP D 1 159 ? 88.907 37.095 54.953 1.00 52.15 159 ASP D C 1
ATOM 5323 O O . ASP D 1 159 ? 89.550 37.387 55.965 1.00 55.03 159 ASP D O 1
ATOM 5328 N N . TYR D 1 160 ? 87.714 36.501 54.997 1.00 49.34 160 TYR D N 1
ATOM 5329 C CA . TYR D 1 160 ? 87.017 36.269 56.260 1.00 47.03 160 TYR D CA 1
ATOM 5330 C C . TYR D 1 160 ? 86.177 35.000 56.214 1.00 47.46 160 TYR D C 1
ATOM 5331 O O . TYR D 1 160 ? 85.728 34.575 55.159 1.00 45.22 160 TYR D O 1
ATOM 5340 N N . GLU D 1 161 ? 85.996 34.382 57.371 1.00 50.35 161 GLU D N 1
ATOM 5341 C CA . GLU D 1 161 ? 85.194 33.175 57.469 1.00 51.73 161 GLU D CA 1
ATOM 5342 C C . GLU D 1 161 ? 84.057 33.460 58.439 1.00 52.00 161 GLU D C 1
ATOM 5343 O O . GLU D 1 161 ? 84.189 34.295 59.334 1.00 53.66 161 GLU D O 1
ATOM 5349 N N . SER D 1 162 ? 82.929 32.790 58.246 1.00 51.39 162 SER D N 1
ATOM 5350 C CA . SER D 1 162 ? 81.779 32.988 59.110 1.00 49.75 162 SER D CA 1
ATOM 5351 C C . SER D 1 162 ? 81.686 31.871 60.122 1.00 51.68 162 SER D C 1
ATOM 5352 O O . SER D 1 162 ? 82.179 30.776 59.898 1.00 52.41 162 SER D O 1
ATOM 5355 N N . GLU D 1 163 ? 81.044 32.160 61.243 1.00 55.10 163 GLU D N 1
ATOM 5356 C CA . GLU D 1 163 ? 80.848 31.174 62.283 1.00 56.89 163 GLU D CA 1
ATOM 5357 C C . GLU D 1 163 ? 79.979 30.099 61.671 1.00 54.31 163 GLU D C 1
ATOM 5358 O O . GLU D 1 163 ? 79.140 30.388 60.826 1.00 54.63 163 GLU D O 1
ATOM 5364 N N . PRO D 1 164 ? 80.199 28.839 62.050 1.00 52.13 164 PRO D N 1
ATOM 5365 C CA . PRO D 1 164 ? 79.399 27.741 61.510 1.00 51.34 164 PRO D CA 1
ATOM 5366 C C . PRO D 1 164 ? 77.987 27.740 62.076 1.00 51.49 164 PRO D C 1
ATOM 5367 O O . PRO D 1 164 ? 77.740 28.307 63.138 1.00 52.52 164 PRO D O 1
ATOM 5371 N N . LEU D 1 165 ? 77.068 27.114 61.350 1.00 50.19 165 LEU D N 1
ATOM 5372 C CA . LEU D 1 165 ? 75.678 27.041 61.757 1.00 51.25 165 LEU D CA 1
ATOM 5373 C C . LEU D 1 165 ? 75.116 25.665 61.473 1.00 54.33 165 LEU D C 1
ATOM 5374 O O . LEU D 1 165 ? 75.170 25.190 60.342 1.00 54.61 165 LEU D O 1
ATOM 5379 N N . ASN D 1 166 ? 74.570 25.030 62.508 1.00 61.04 166 ASN D N 1
ATOM 5380 C CA . ASN D 1 166 ? 73.973 23.704 62.374 1.00 63.83 166 ASN D CA 1
ATOM 5381 C C . ASN D 1 166 ? 72.578 23.806 61.785 1.00 62.56 166 ASN D C 1
ATOM 5382 O O . ASN D 1 166 ? 71.727 24.538 62.292 1.00 63.24 166 ASN D O 1
ATOM 5387 N N . ILE D 1 167 ? 72.357 23.083 60.700 1.00 61.16 167 ILE D N 1
ATOM 5388 C CA . ILE D 1 167 ? 71.063 23.066 60.044 1.00 63.81 167 ILE D CA 1
ATOM 5389 C C . ILE D 1 167 ? 70.586 21.627 59.962 1.00 66.23 167 ILE D C 1
ATOM 5390 O O . ILE D 1 167 ? 71.309 20.746 59.492 1.00 65.51 167 ILE D O 1
ATOM 5395 N N . THR D 1 168 ? 69.370 21.389 60.437 1.00 71.55 168 THR D N 1
ATOM 5396 C CA . THR D 1 168 ? 68.815 20.044 60.438 1.00 74.78 168 THR D CA 1
ATOM 5397 C C . THR D 1 168 ? 67.516 19.948 59.658 1.00 76.88 168 THR D C 1
ATOM 5398 O O . THR D 1 168 ? 66.606 20.763 59.836 1.00 73.68 168 THR D O 1
ATOM 5402 N N . VAL D 1 169 ? 67.451 18.943 58.789 1.00 80.74 169 VAL D N 1
ATOM 5403 C CA . VAL D 1 169 ? 66.277 18.689 57.967 1.00 86.37 169 VAL D CA 1
ATOM 5404 C C . VAL D 1 169 ? 65.651 17.374 58.415 1.00 90.87 169 VAL D C 1
ATOM 5405 O O . VAL D 1 169 ? 66.214 16.303 58.175 1.00 91.76 169 VAL D O 1
ATOM 5409 N N . ILE D 1 170 ? 64.500 17.465 59.084 1.00 97.07 170 ILE D N 1
ATOM 5410 C CA . ILE D 1 170 ? 63.767 16.289 59.578 1.00 100.23 170 ILE D CA 1
ATOM 5411 C C . ILE D 1 170 ? 62.685 15.880 58.579 1.00 102.24 170 ILE D C 1
ATOM 5412 O O . ILE D 1 170 ? 62.607 16.438 57.484 1.00 102.99 170 ILE D O 1
ATOM 5417 N N . LYS D 1 171 ? 61.868 14.895 58.937 1.00 104.99 171 LYS D N 1
ATOM 5418 C CA . LYS D 1 171 ? 60.786 14.475 58.049 1.00 107.49 171 LYS D CA 1
ATOM 5419 C C . LYS D 1 171 ? 59.475 15.209 58.356 1.00 107.32 171 LYS D C 1
ATOM 5420 O O . LYS D 1 171 ? 59.391 16.012 59.291 1.00 106.57 171 LYS D O 1
ATOM 5426 N N . VAL E 2 1 ? 114.848 14.143 32.528 1.00 92.14 1 VAL W N 1
ATOM 5427 C CA . VAL E 2 1 ? 114.544 15.214 33.473 1.00 91.05 1 VAL W CA 1
ATOM 5428 C C . VAL E 2 1 ? 115.834 15.896 33.890 1.00 88.87 1 VAL W C 1
ATOM 5429 O O . VAL E 2 1 ? 116.678 15.286 34.546 1.00 89.23 1 VAL W O 1
ATOM 5433 N N . GLN E 2 2 ? 115.986 17.155 33.496 1.00 86.12 2 GLN W N 1
ATOM 5434 C CA . GLN E 2 2 ? 117.172 17.938 33.832 1.00 83.19 2 GLN W CA 1
ATOM 5435 C C . GLN E 2 2 ? 116.985 18.690 35.159 1.00 79.89 2 GLN W C 1
ATOM 5436 O O . GLN E 2 2 ? 115.961 19.353 35.370 1.00 80.67 2 GLN W O 1
ATOM 5442 N N . CYS E 2 3 ? 117.974 18.583 36.047 1.00 72.09 3 CYS W N 1
ATOM 5443 C CA . CYS E 2 3 ? 117.925 19.265 37.341 1.00 66.33 3 CYS W CA 1
ATOM 5444 C C . CYS E 2 3 ? 119.070 20.270 37.513 1.00 63.05 3 CYS W C 1
ATOM 5445 O O . CYS E 2 3 ? 120.095 20.165 36.846 1.00 64.53 3 CYS W O 1
ATOM 5448 N N . PRO E 2 4 ? 118.879 21.299 38.357 1.00 59.06 4 PRO W N 1
ATOM 5449 C CA . PRO E 2 4 ? 119.920 22.306 38.590 1.00 58.99 4 PRO W CA 1
ATOM 5450 C C . PRO E 2 4 ? 121.180 21.661 39.178 1.00 61.01 4 PRO W C 1
ATOM 5451 O O . PRO E 2 4 ? 121.127 20.537 39.692 1.00 61.33 4 PRO W O 1
ATOM 5455 N N . HIS E 2 5 ? 122.305 22.373 39.118 1.00 63.50 5 HIS W N 1
ATOM 5456 C CA . HIS E 2 5 ? 123.563 21.844 39.642 1.00 65.02 5 HIS W CA 1
ATOM 5457 C C . HIS E 2 5 ? 123.490 21.531 41.125 1.00 61.11 5 HIS W C 1
ATOM 5458 O O . HIS E 2 5 ? 123.785 20.411 41.547 1.00 56.94 5 HIS W O 1
ATOM 5465 N N . PHE E 2 6 ? 123.042 22.517 41.900 1.00 57.18 6 PHE W N 1
ATOM 5466 C CA . PHE E 2 6 ? 122.954 22.395 43.351 1.00 54.48 6 PHE W CA 1
ATOM 5467 C C . PHE E 2 6 ? 122.343 21.115 43.871 1.00 53.52 6 PHE W C 1
ATOM 5468 O O . PHE E 2 6 ? 122.618 20.729 44.995 1.00 55.37 6 PHE W O 1
ATOM 5476 N N . CYS E 2 7 ? 121.507 20.456 43.078 1.00 53.53 7 CYS W N 1
ATOM 5477 C CA . CYS E 2 7 ? 120.912 19.212 43.544 1.00 55.55 7 CYS W CA 1
ATOM 5478 C C . CYS E 2 7 ? 122.022 18.213 43.828 1.00 59.09 7 CYS W C 1
ATOM 5479 O O . CYS E 2 7 ? 121.914 17.385 44.719 1.00 61.48 7 CYS W O 1
ATOM 5482 N N . TYR E 2 8 ? 123.125 18.347 43.107 1.00 63.48 8 TYR W N 1
ATOM 5483 C CA . TYR E 2 8 ? 124.245 17.432 43.262 1.00 68.66 8 TYR W CA 1
ATOM 5484 C C . TYR E 2 8 ? 125.471 18.049 43.938 1.00 69.80 8 TYR W C 1
ATOM 5485 O O . TYR E 2 8 ? 126.247 17.342 44.571 1.00 71.68 8 TYR W O 1
ATOM 5494 N N . GLU E 2 9 ? 125.639 19.359 43.793 1.00 73.51 9 GLU W N 1
ATOM 5495 C CA . GLU E 2 9 ? 126.763 20.079 44.388 1.00 77.65 9 GLU W CA 1
ATOM 5496 C C . GLU E 2 9 ? 126.720 20.053 45.927 1.00 77.07 9 GLU W C 1
ATOM 5497 O O . GLU E 2 9 ? 127.694 19.683 46.585 1.00 75.92 9 GLU W O 1
ATOM 5503 N N . LEU E 2 10 ? 125.580 20.451 46.485 1.00 77.48 10 LEU W N 1
ATOM 5504 C CA . LEU E 2 10 ? 125.379 20.530 47.930 1.00 79.77 10 LEU W CA 1
ATOM 5505 C C . LEU E 2 10 ? 125.559 19.245 48.709 1.00 80.30 10 LEU W C 1
ATOM 5506 O O . LEU E 2 10 ? 125.671 18.171 48.131 1.00 78.83 10 LEU W O 1
ATOM 5511 N N . ASP E 2 11 ? 125.601 19.372 50.033 1.00 83.53 11 ASP W N 1
ATOM 5512 C CA . ASP E 2 11 ? 125.768 18.220 50.910 1.00 86.66 11 ASP W CA 1
ATOM 5513 C C . ASP E 2 11 ? 124.499 17.374 50.928 1.00 87.74 11 ASP W C 1
ATOM 5514 O O . ASP E 2 11 ? 124.506 16.216 50.496 1.00 88.99 11 ASP W O 1
ATOM 5519 N N . TYR E 2 12 ? 123.412 17.972 51.414 1.00 87.51 12 TYR W N 1
ATOM 5520 C CA . TYR E 2 12 ? 122.105 17.320 51.493 1.00 86.05 12 TYR W CA 1
ATOM 5521 C C . TYR E 2 12 ? 121.416 17.447 50.124 1.00 83.09 12 TYR W C 1
ATOM 5522 O O . TYR E 2 12 ? 121.663 18.413 49.397 1.00 83.87 12 TYR W O 1
ATOM 5531 N N . GLU E 2 13 ? 120.609 16.455 49.745 1.00 78.01 13 GLU W N 1
ATOM 5532 C CA . GLU E 2 13 ? 119.912 16.500 48.461 1.00 71.72 13 GLU W CA 1
ATOM 5533 C C . GLU E 2 13 ? 118.547 17.190 48.623 1.00 67.35 13 GLU W C 1
ATOM 5534 O O . GLU E 2 13 ? 117.632 16.673 49.255 1.00 66.52 13 GLU W O 1
ATOM 5540 N N . LEU E 2 14 ? 118.419 18.384 48.065 1.00 60.50 14 LEU W N 1
ATOM 5541 C CA . LEU E 2 14 ? 117.184 19.128 48.209 1.00 56.43 14 LEU W CA 1
ATOM 5542 C C . LEU E 2 14 ? 116.146 18.912 47.116 1.00 55.93 14 LEU W C 1
ATOM 5543 O O . LEU E 2 14 ? 114.990 19.333 47.274 1.00 54.02 14 LEU W O 1
ATOM 5548 N N . CYS E 2 15 ? 116.547 18.266 46.020 1.00 53.87 15 CYS W N 1
ATOM 5549 C CA . CYS E 2 15 ? 115.658 18.069 44.891 1.00 50.15 15 CYS W CA 1
ATOM 5550 C C . CYS E 2 15 ? 114.813 16.817 44.899 1.00 51.06 15 CYS W C 1
ATOM 5551 O O . CYS E 2 15 ? 115.043 15.915 45.691 1.00 49.93 15 CYS W O 1
ATOM 5554 N N . PRO E 2 16 ? 113.758 16.790 44.075 1.00 52.71 16 PRO W N 1
ATOM 5555 C CA . PRO E 2 16 ? 112.872 15.627 43.995 1.00 55.52 16 PRO W CA 1
ATOM 5556 C C . PRO E 2 16 ? 113.682 14.383 43.600 1.00 58.31 16 PRO W C 1
ATOM 5557 O O . PRO E 2 16 ? 114.777 14.492 43.020 1.00 60.26 16 PRO W O 1
ATOM 5561 N N . ASP E 2 17 ? 113.122 13.211 43.894 1.00 59.51 17 ASP W N 1
ATOM 5562 C CA . ASP E 2 17 ? 113.756 11.930 43.602 1.00 60.36 17 ASP W CA 1
ATOM 5563 C C . ASP E 2 17 ? 114.096 11.752 42.132 1.00 59.44 17 ASP W C 1
ATOM 5564 O O . ASP E 2 17 ? 115.147 11.233 41.773 1.00 59.30 17 ASP W O 1
ATOM 5569 N N . VAL E 2 18 ? 113.196 12.224 41.287 1.00 59.68 18 VAL W N 1
ATOM 5570 C CA . VAL E 2 18 ? 113.348 12.147 39.854 1.00 62.12 18 VAL W CA 1
ATOM 5571 C C . VAL E 2 18 ? 114.710 12.671 39.374 1.00 62.12 18 VAL W C 1
ATOM 5572 O O . VAL E 2 18 ? 115.101 12.438 38.232 1.00 61.78 18 VAL W O 1
ATOM 5576 N N . CYS E 2 19 ? 115.434 13.363 40.248 1.00 62.72 19 CYS W N 1
ATOM 5577 C CA . CYS E 2 19 ? 116.743 13.910 39.892 1.00 65.99 19 CYS W CA 1
ATOM 5578 C C . CYS E 2 19 ? 117.880 12.957 40.198 1.00 68.87 19 CYS W C 1
ATOM 5579 O O . CYS E 2 19 ? 118.952 13.071 39.617 1.00 71.04 19 CYS W O 1
ATOM 5582 N N . TYR E 2 20 ? 117.638 12.015 41.103 1.00 73.61 20 TYR W N 1
ATOM 5583 C CA . TYR E 2 20 ? 118.675 11.093 41.550 1.00 79.21 20 TYR W CA 1
ATOM 5584 C C . TYR E 2 20 ? 118.675 9.650 41.031 1.00 84.31 20 TYR W C 1
ATOM 5585 O O . TYR E 2 20 ? 117.632 9.093 40.677 1.00 84.30 20 TYR W O 1
ATOM 5594 N N . VAL E 2 21 ? 119.871 9.058 40.997 1.00 91.07 21 VAL W N 1
ATOM 5595 C CA . VAL E 2 21 ? 120.070 7.680 40.533 1.00 95.52 21 VAL W CA 1
ATOM 5596 C C . VAL E 2 21 ? 119.664 7.502 39.067 1.00 96.56 21 VAL W C 1
ATOM 5597 O O . VAL E 2 21 ? 120.507 7.550 38.168 1.00 98.14 21 VAL W O 1
ATOM 5601 N N . VAL F 2 1 ? 85.575 61.164 35.364 1.00 95.61 1 VAL X N 1
ATOM 5602 C CA . VAL F 2 1 ? 86.071 60.127 36.265 1.00 94.54 1 VAL X CA 1
ATOM 5603 C C . VAL F 2 1 ? 84.929 59.466 37.018 1.00 92.53 1 VAL X C 1
ATOM 5604 O O . VAL F 2 1 ? 84.362 60.055 37.944 1.00 91.86 1 VAL X O 1
ATOM 5608 N N . GLN F 2 2 ? 84.552 58.266 36.585 1.00 90.08 2 GLN X N 1
ATOM 5609 C CA . GLN F 2 2 ? 83.491 57.543 37.270 1.00 86.71 2 GLN X CA 1
ATOM 5610 C C . GLN F 2 2 ? 84.101 56.694 38.385 1.00 81.90 2 GLN X C 1
ATOM 5611 O O . GLN F 2 2 ? 85.119 56.021 38.200 1.00 81.12 2 GLN X O 1
ATOM 5617 N N . CYS F 2 3 ? 83.538 56.830 39.577 1.00 74.38 3 CYS X N 1
ATOM 5618 C CA . CYS F 2 3 ? 83.998 56.063 40.716 1.00 67.00 3 CYS X CA 1
ATOM 5619 C C . CYS F 2 3 ? 82.929 55.025 40.970 1.00 63.24 3 CYS X C 1
ATOM 5620 O O . CYS F 2 3 ? 81.788 55.175 40.538 1.00 64.40 3 CYS X O 1
ATOM 5623 N N . PRO F 2 4 ? 83.301 53.915 41.601 1.00 58.84 4 PRO X N 1
ATOM 5624 C CA . PRO F 2 4 ? 82.329 52.864 41.888 1.00 59.84 4 PRO X CA 1
ATOM 5625 C C . PRO F 2 4 ? 81.236 53.384 42.830 1.00 61.55 4 PRO X C 1
ATOM 5626 O O . PRO F 2 4 ? 81.499 54.230 43.693 1.00 63.29 4 PRO X O 1
ATOM 5630 N N . HIS F 2 5 ? 80.013 52.894 42.643 1.00 63.18 5 HIS X N 1
ATOM 5631 C CA . HIS F 2 5 ? 78.873 53.301 43.454 1.00 65.11 5 HIS X CA 1
ATOM 5632 C C . HIS F 2 5 ? 79.168 53.536 44.938 1.00 61.67 5 HIS X C 1
ATOM 5633 O O . HIS F 2 5 ? 78.911 54.616 45.456 1.00 61.45 5 HIS X O 1
ATOM 5640 N N . PHE F 2 6 ? 79.747 52.552 45.615 1.00 55.96 6 PHE X N 1
ATOM 5641 C CA . PHE F 2 6 ? 80.016 52.692 47.047 1.00 53.77 6 PHE X CA 1
ATOM 5642 C C . PHE F 2 6 ? 80.763 53.945 47.493 1.00 54.47 6 PHE X C 1
ATOM 5643 O O . PHE F 2 6 ? 80.951 54.153 48.686 1.00 57.14 6 PHE X O 1
ATOM 5651 N N . CYS F 2 7 ? 81.246 54.756 46.562 1.00 55.41 7 CYS X N 1
ATOM 5652 C CA . CYS F 2 7 ? 81.962 55.953 46.966 1.00 58.06 7 CYS X CA 1
ATOM 5653 C C . CYS F 2 7 ? 81.012 56.976 47.533 1.00 62.76 7 CYS X C 1
ATOM 5654 O O . CYS F 2 7 ? 81.324 57.652 48.509 1.00 65.92 7 CYS X O 1
ATOM 5657 N N . TYR F 2 8 ? 79.828 57.053 46.941 1.00 67.60 8 TYR X N 1
ATOM 5658 C CA . TYR F 2 8 ? 78.842 58.042 47.346 1.00 72.69 8 TYR X CA 1
ATOM 5659 C C . TYR F 2 8 ? 77.681 57.484 48.147 1.00 74.52 8 TYR X C 1
ATOM 5660 O O . TYR F 2 8 ? 77.078 58.202 48.949 1.00 77.65 8 TYR X O 1
ATOM 5669 N N . GLU F 2 9 ? 77.370 56.210 47.923 1.00 75.09 9 GLU X N 1
ATOM 5670 C CA . GLU F 2 9 ? 76.252 55.557 48.588 1.00 75.11 9 GLU X CA 1
ATOM 5671 C C . GLU F 2 9 ? 76.531 54.993 49.960 1.00 73.71 9 GLU X C 1
ATOM 5672 O O . GLU F 2 9 ? 75.724 54.243 50.489 1.00 74.12 9 GLU X O 1
ATOM 5678 N N . LEU F 2 10 ? 77.666 55.349 50.542 1.00 73.89 10 LEU X N 1
ATOM 5679 C CA . LEU F 2 10 ? 78.002 54.867 51.875 1.00 76.60 10 LEU X CA 1
ATOM 5680 C C . LEU F 2 10 ? 78.122 56.038 52.837 1.00 78.36 10 LEU X C 1
ATOM 5681 O O . LEU F 2 10 ? 78.192 57.203 52.422 1.00 76.84 10 LEU X O 1
ATOM 5686 N N . ASP F 2 11 ? 78.165 55.703 54.124 1.00 82.19 11 ASP X N 1
ATOM 5687 C CA . ASP F 2 11 ? 78.284 56.668 55.214 1.00 85.30 11 ASP X CA 1
ATOM 5688 C C . ASP F 2 11 ? 79.571 57.467 55.053 1.00 85.10 11 ASP X C 1
ATOM 5689 O O . ASP F 2 11 ? 79.532 58.676 54.802 1.00 85.16 11 ASP X O 1
ATOM 5694 N N . TYR F 2 12 ? 80.706 56.784 55.195 1.00 84.87 12 TYR X N 1
ATOM 5695 C CA . TYR F 2 12 ? 82.008 57.425 55.034 1.00 85.50 12 TYR X CA 1
ATOM 5696 C C . TYR F 2 12 ? 82.432 57.433 53.562 1.00 82.31 12 TYR X C 1
ATOM 5697 O O . TYR F 2 12 ? 82.002 56.583 52.768 1.00 82.42 12 TYR X O 1
ATOM 5706 N N . GLU F 2 13 ? 83.233 58.432 53.197 1.00 76.46 13 GLU X N 1
ATOM 5707 C CA . GLU F 2 13 ? 83.741 58.558 51.842 1.00 70.78 13 GLU X CA 1
ATOM 5708 C C . GLU F 2 13 ? 85.075 57.805 51.773 1.00 66.82 13 GLU X C 1
ATOM 5709 O O . GLU F 2 13 ? 86.095 58.247 52.313 1.00 63.28 13 GLU X O 1
ATOM 5715 N N . LEU F 2 14 ? 85.043 56.646 51.122 1.00 60.51 14 LEU X N 1
ATOM 5716 C CA . LEU F 2 14 ? 86.216 55.790 51.009 1.00 55.31 14 LEU X CA 1
ATOM 5717 C C . LEU F 2 14 ? 87.091 55.985 49.762 1.00 54.42 14 LEU X C 1
ATOM 5718 O O . LEU F 2 14 ? 88.216 55.494 49.714 1.00 55.48 14 LEU X O 1
ATOM 5723 N N . CYS F 2 15 ? 86.591 56.737 48.783 1.00 52.44 15 CYS X N 1
ATOM 5724 C CA . CYS F 2 15 ? 87.298 56.994 47.530 1.00 49.83 15 CYS X CA 1
ATOM 5725 C C . CYS F 2 15 ? 88.188 58.226 47.514 1.00 51.57 15 CYS X C 1
ATOM 5726 O O . CYS F 2 15 ? 88.086 59.079 48.396 1.00 53.73 15 CYS X O 1
ATOM 5729 N N . PRO F 2 16 ? 89.063 58.351 46.497 1.00 52.76 16 PRO X N 1
ATOM 5730 C CA . PRO F 2 16 ? 89.963 59.503 46.415 1.00 54.98 16 PRO X CA 1
ATOM 5731 C C . PRO F 2 16 ? 89.261 60.818 46.110 1.00 58.63 16 PRO X C 1
ATOM 5732 O O . PRO F 2 16 ? 88.143 60.843 45.577 1.00 60.15 16 PRO X O 1
ATOM 5736 N N . ASP F 2 17 ? 89.967 61.907 46.412 1.00 60.95 17 ASP X N 1
ATOM 5737 C CA . ASP F 2 17 ? 89.462 63.264 46.234 1.00 62.43 17 ASP X CA 1
ATOM 5738 C C . ASP F 2 17 ? 88.761 63.565 44.926 1.00 61.01 17 ASP X C 1
ATOM 5739 O O . ASP F 2 17 ? 87.716 64.212 44.901 1.00 62.11 17 ASP X O 1
ATOM 5744 N N . VAL F 2 18 ? 89.288 63.024 43.845 1.00 59.43 18 VAL X N 1
ATOM 5745 C CA . VAL F 2 18 ? 88.712 63.286 42.557 1.00 61.14 18 VAL X CA 1
ATOM 5746 C C . VAL F 2 18 ? 87.282 62.762 42.364 1.00 61.44 18 VAL X C 1
ATOM 5747 O O . VAL F 2 18 ? 86.613 63.133 41.397 1.00 62.96 18 VAL X O 1
ATOM 5751 N N . CYS F 2 19 ? 86.784 61.949 43.295 1.00 62.20 19 CYS X N 1
ATOM 5752 C CA . CYS F 2 19 ? 85.407 61.430 43.169 1.00 65.99 19 CYS X CA 1
ATOM 5753 C C . CYS F 2 19 ? 84.386 62.430 43.686 1.00 68.12 19 CYS X C 1
ATOM 5754 O O . CYS F 2 19 ? 83.241 62.458 43.233 1.00 67.82 19 CYS X O 1
ATOM 5757 N N . TYR F 2 20 ? 84.828 63.241 44.641 1.00 72.25 20 TYR X N 1
ATOM 5758 C CA . TYR F 2 20 ? 83.978 64.196 45.324 1.00 78.42 20 TYR X CA 1
ATOM 5759 C C . TYR F 2 20 ? 83.966 65.656 44.881 1.00 84.70 20 TYR X C 1
ATOM 5760 O O . TYR F 2 20 ? 83.016 66.393 45.197 1.00 87.46 20 TYR X O 1
ATOM 5769 N N . VAL F 2 21 ? 85.019 66.084 44.182 1.00 90.44 21 VAL X N 1
ATOM 5770 C CA . VAL F 2 21 ? 85.119 67.458 43.681 1.00 94.05 21 VAL X CA 1
ATOM 5771 C C . VAL F 2 21 ? 84.959 68.524 44.782 1.00 95.36 21 VAL X C 1
ATOM 5772 O O . VAL F 2 21 ? 85.389 68.345 45.927 1.00 96.21 21 VAL X O 1
ATOM 5776 N N . VAL G 2 1 ? 114.189 36.668 61.214 1.00 97.69 1 VAL Y N 1
ATOM 5777 C CA . VAL G 2 1 ? 114.371 35.224 61.350 1.00 98.03 1 VAL Y CA 1
ATOM 5778 C C . VAL G 2 1 ? 114.169 34.552 59.986 1.00 96.38 1 VAL Y C 1
ATOM 5779 O O . VAL G 2 1 ? 115.064 34.610 59.136 1.00 95.75 1 VAL Y O 1
ATOM 5783 N N . GLN G 2 2 ? 113.006 33.912 59.798 1.00 94.90 2 GLN Y N 1
ATOM 5784 C CA . GLN G 2 2 ? 112.622 33.226 58.548 1.00 91.12 2 GLN Y CA 1
ATOM 5785 C C . GLN G 2 2 ? 113.582 32.164 57.981 1.00 85.29 2 GLN Y C 1
ATOM 5786 O O . GLN G 2 2 ? 114.635 32.506 57.429 1.00 84.56 2 GLN Y O 1
ATOM 5792 N N . CYS G 2 3 ? 113.188 30.889 58.047 1.00 74.24 3 CYS Y N 1
ATOM 5793 C CA . CYS G 2 3 ? 114.064 29.831 57.559 1.00 65.84 3 CYS Y CA 1
ATOM 5794 C C . CYS G 2 3 ? 113.383 28.733 56.772 1.00 62.04 3 CYS Y C 1
ATOM 5795 O O . CYS G 2 3 ? 112.367 28.197 57.201 1.00 64.36 3 CYS Y O 1
ATOM 5798 N N . PRO G 2 4 ? 113.953 28.363 55.609 1.00 57.44 4 PRO Y N 1
ATOM 5799 C CA . PRO G 2 4 ? 113.392 27.320 54.761 1.00 55.79 4 PRO Y CA 1
ATOM 5800 C C . PRO G 2 4 ? 113.283 25.996 55.488 1.00 55.72 4 PRO Y C 1
ATOM 5801 O O . PRO G 2 4 ? 114.195 25.579 56.184 1.00 53.21 4 PRO Y O 1
ATOM 5805 N N . HIS G 2 5 ? 112.149 25.339 55.299 1.00 59.75 5 HIS Y N 1
ATOM 5806 C CA . HIS G 2 5 ? 111.829 24.066 55.940 1.00 62.46 5 HIS Y CA 1
ATOM 5807 C C . HIS G 2 5 ? 112.883 22.958 56.011 1.00 57.29 5 HIS Y C 1
ATOM 5808 O O . HIS G 2 5 ? 112.893 22.204 56.971 1.00 56.66 5 HIS Y O 1
ATOM 5815 N N . PHE G 2 6 ? 113.785 22.880 55.033 1.00 51.93 6 PHE Y N 1
ATOM 5816 C CA . PHE G 2 6 ? 114.818 21.841 55.029 1.00 48.83 6 PHE Y CA 1
ATOM 5817 C C . PHE G 2 6 ? 115.780 22.068 56.136 1.00 49.72 6 PHE Y C 1
ATOM 5818 O O . PHE G 2 6 ? 116.539 21.181 56.479 1.00 50.95 6 PHE Y O 1
ATOM 5826 N N . CYS G 2 7 ? 115.786 23.287 56.652 1.00 51.14 7 CYS Y N 1
ATOM 5827 C CA . CYS G 2 7 ? 116.680 23.653 57.736 1.00 55.48 7 CYS Y CA 1
ATOM 5828 C C . CYS G 2 7 ? 116.491 22.776 58.969 1.00 58.92 7 CYS Y C 1
ATOM 5829 O O . CYS G 2 7 ? 117.448 22.395 59.636 1.00 59.20 7 CYS Y O 1
ATOM 5832 N N . TYR G 2 8 ? 115.241 22.429 59.233 1.00 64.12 8 TYR Y N 1
ATOM 5833 C CA . TYR G 2 8 ? 114.901 21.614 60.378 1.00 67.96 8 TYR Y CA 1
ATOM 5834 C C . TYR G 2 8 ? 114.809 20.140 60.046 1.00 69.29 8 TYR Y C 1
ATOM 5835 O O . TYR G 2 8 ? 114.676 19.322 60.941 1.00 70.89 8 TYR Y O 1
ATOM 5844 N N . GLU G 2 9 ? 114.842 19.806 58.760 1.00 73.98 9 GLU Y N 1
ATOM 5845 C CA . GLU G 2 9 ? 114.828 18.402 58.323 1.00 77.23 9 GLU Y CA 1
ATOM 5846 C C . GLU G 2 9 ? 116.273 17.993 58.534 1.00 78.29 9 GLU Y C 1
ATOM 5847 O O . GLU G 2 9 ? 117.075 18.813 59.008 1.00 80.70 9 GLU Y O 1
ATOM 5853 N N . LEU G 2 10 ? 116.618 16.749 58.220 1.00 78.76 10 LEU Y N 1
ATOM 5854 C CA . LEU G 2 10 ? 118.002 16.334 58.395 1.00 81.46 10 LEU Y CA 1
ATOM 5855 C C . LEU G 2 10 ? 118.440 16.348 59.877 1.00 83.14 10 LEU Y C 1
ATOM 5856 O O . LEU G 2 10 ? 117.909 17.083 60.714 1.00 82.21 10 LEU Y O 1
ATOM 5861 N N . ASP G 2 11 ? 119.408 15.501 60.193 1.00 86.23 11 ASP Y N 1
ATOM 5862 C CA . ASP G 2 11 ? 119.919 15.387 61.551 1.00 90.04 11 ASP Y CA 1
ATOM 5863 C C . ASP G 2 11 ? 121.190 16.204 61.726 1.00 90.98 11 ASP Y C 1
ATOM 5864 O O . ASP G 2 11 ? 122.254 15.651 62.016 1.00 93.92 11 ASP Y O 1
ATOM 5869 N N . TYR G 2 12 ? 121.067 17.524 61.589 1.00 90.87 12 TYR Y N 1
ATOM 5870 C CA . TYR G 2 12 ? 122.215 18.430 61.688 1.00 88.15 12 TYR Y CA 1
ATOM 5871 C C . TYR G 2 12 ? 121.764 19.894 61.529 1.00 84.48 12 TYR Y C 1
ATOM 5872 O O . TYR G 2 12 ? 120.778 20.173 60.852 1.00 84.89 12 TYR Y O 1
ATOM 5881 N N . GLU G 2 13 ? 122.455 20.826 62.173 1.00 78.17 13 GLU Y N 1
ATOM 5882 C CA . GLU G 2 13 ? 122.094 22.233 62.031 1.00 74.63 13 GLU Y CA 1
ATOM 5883 C C . GLU G 2 13 ? 122.854 22.833 60.852 1.00 70.98 13 GLU Y C 1
ATOM 5884 O O . GLU G 2 13 ? 123.911 23.461 60.994 1.00 69.58 13 GLU Y O 1
ATOM 5890 N N . LEU G 2 14 ? 122.281 22.615 59.678 1.00 65.05 14 LEU Y N 1
ATOM 5891 C CA . LEU G 2 14 ? 122.827 23.054 58.402 1.00 57.59 14 LEU Y CA 1
ATOM 5892 C C . LEU G 2 14 ? 122.764 24.572 58.188 1.00 53.96 14 LEU Y C 1
ATOM 5893 O O . LEU G 2 14 ? 123.706 25.188 57.702 1.00 50.89 14 LEU Y O 1
ATOM 5898 N N . CYS G 2 15 ? 121.654 25.167 58.590 1.00 51.14 15 CYS Y N 1
ATOM 5899 C CA . CYS G 2 15 ? 121.421 26.593 58.419 1.00 49.70 15 CYS Y CA 1
ATOM 5900 C C . CYS G 2 15 ? 122.041 27.466 59.515 1.00 51.04 15 CYS Y C 1
ATOM 5901 O O . CYS G 2 15 ? 122.675 26.950 60.430 1.00 53.00 15 CYS Y O 1
ATOM 5904 N N . PRO G 2 16 ? 121.907 28.799 59.419 1.00 51.67 16 PRO Y N 1
ATOM 5905 C CA . PRO G 2 16 ? 122.483 29.686 60.435 1.00 54.31 16 PRO Y CA 1
ATOM 5906 C C . PRO G 2 16 ? 121.856 29.511 61.817 1.00 57.66 16 PRO Y C 1
ATOM 5907 O O . PRO G 2 16 ? 120.721 29.051 61.929 1.00 60.58 16 PRO Y O 1
ATOM 5911 N N . ASP G 2 17 ? 122.595 29.928 62.852 1.00 60.29 17 ASP Y N 1
ATOM 5912 C CA . ASP G 2 17 ? 122.149 29.858 64.238 1.00 60.38 17 ASP Y CA 1
ATOM 5913 C C . ASP G 2 17 ? 120.764 30.480 64.351 1.00 60.58 17 ASP Y C 1
ATOM 5914 O O . ASP G 2 17 ? 119.842 29.865 64.884 1.00 61.78 17 ASP Y O 1
ATOM 5919 N N . VAL G 2 18 ? 120.613 31.675 63.783 1.00 60.74 18 VAL Y N 1
ATOM 5920 C CA . VAL G 2 18 ? 119.355 32.416 63.839 1.00 62.84 18 VAL Y CA 1
ATOM 5921 C C . VAL G 2 18 ? 118.124 31.554 63.677 1.00 62.40 18 VAL Y C 1
ATOM 5922 O O . VAL G 2 18 ? 117.121 31.771 64.348 1.00 63.48 18 VAL Y O 1
ATOM 5926 N N . CYS G 2 19 ? 118.204 30.570 62.790 1.00 63.42 19 CYS Y N 1
ATOM 5927 C CA . CYS G 2 19 ? 117.072 29.692 62.551 1.00 65.05 19 CYS Y CA 1
ATOM 5928 C C . CYS G 2 19 ? 116.734 28.957 63.818 1.00 69.40 19 CYS Y C 1
ATOM 5929 O O . CYS G 2 19 ? 115.706 29.237 64.428 1.00 74.28 19 CYS Y O 1
ATOM 5932 N N . TYR G 2 20 ? 117.669 28.119 64.264 1.00 73.31 20 TYR Y N 1
ATOM 5933 C CA . TYR G 2 20 ? 117.531 27.293 65.468 1.00 78.02 20 TYR Y CA 1
ATOM 5934 C C . TYR G 2 20 ? 117.434 28.046 66.815 1.00 82.27 20 TYR Y C 1
ATOM 5935 O O . TYR G 2 20 ? 117.488 27.432 67.894 1.00 81.00 20 TYR Y O 1
ATOM 5944 N N . VAL G 2 21 ? 117.265 29.369 66.730 1.00 87.34 21 VAL Y N 1
ATOM 5945 C CA . VAL G 2 21 ? 117.136 30.261 67.884 1.00 91.26 21 VAL Y CA 1
ATOM 5946 C C . VAL G 2 21 ? 118.145 29.985 68.994 1.00 92.37 21 VAL Y C 1
ATOM 5947 O O . VAL G 2 21 ? 119.275 30.476 68.943 1.00 94.69 21 VAL Y O 1
ATOM 5951 N N . VAL H 2 1 ? 92.552 38.970 63.601 1.00 99.88 1 VAL Z N 1
ATOM 5952 C CA . VAL H 2 1 ? 92.594 39.323 62.184 1.00 99.27 1 VAL Z CA 1
ATOM 5953 C C . VAL H 2 1 ? 92.614 40.844 61.995 1.00 97.85 1 VAL Z C 1
ATOM 5954 O O . VAL H 2 1 ? 91.859 41.559 62.663 1.00 98.25 1 VAL Z O 1
ATOM 5958 N N . GLN H 2 2 ? 93.493 41.339 61.115 1.00 94.89 2 GLN Z N 1
ATOM 5959 C CA . GLN H 2 2 ? 93.571 42.786 60.852 1.00 90.04 2 GLN Z CA 1
ATOM 5960 C C . GLN H 2 2 ? 92.429 43.281 59.939 1.00 84.65 2 GLN Z C 1
ATOM 5961 O O . GLN H 2 2 ? 91.803 42.511 59.188 1.00 81.63 2 GLN Z O 1
ATOM 5967 N N . CYS H 2 3 ? 92.133 44.568 60.045 1.00 76.18 3 CYS Z N 1
ATOM 5968 C CA . CYS H 2 3 ? 91.041 45.138 59.282 1.00 68.81 3 CYS Z CA 1
ATOM 5969 C C . CYS H 2 3 ? 91.482 46.340 58.467 1.00 62.33 3 CYS Z C 1
ATOM 5970 O O . CYS H 2 3 ? 92.565 46.886 58.682 1.00 62.62 3 CYS Z O 1
ATOM 5973 N N . PRO H 2 4 ? 90.676 46.725 57.468 1.00 55.74 4 PRO Z N 1
ATOM 5974 C CA . PRO H 2 4 ? 91.045 47.880 56.661 1.00 54.12 4 PRO Z CA 1
ATOM 5975 C C . PRO H 2 4 ? 91.328 49.071 57.558 1.00 55.32 4 PRO Z C 1
ATOM 5976 O O . PRO H 2 4 ? 90.650 49.266 58.558 1.00 55.37 4 PRO Z O 1
ATOM 5980 N N . HIS H 2 5 ? 92.364 49.836 57.240 1.00 58.00 5 HIS Z N 1
ATOM 5981 C CA . HIS H 2 5 ? 92.710 50.992 58.048 1.00 59.88 5 HIS Z CA 1
ATOM 5982 C C . HIS H 2 5 ? 91.545 51.959 58.236 1.00 55.58 5 HIS Z C 1
ATOM 5983 O O . HIS H 2 5 ? 91.405 52.560 59.284 1.00 54.36 5 HIS Z O 1
ATOM 5990 N N . PHE H 2 6 ? 90.668 52.059 57.250 1.00 51.88 6 PHE Z N 1
ATOM 5991 C CA . PHE H 2 6 ? 89.557 52.982 57.361 1.00 50.40 6 PHE Z CA 1
ATOM 5992 C C . PHE H 2 6 ? 88.711 52.763 58.614 1.00 51.84 6 PHE Z C 1
ATOM 5993 O O . PHE H 2 6 ? 88.047 53.693 59.084 1.00 53.33 6 PHE Z O 1
ATOM 6001 N N . CYS H 2 7 ? 88.777 51.565 59.189 1.00 53.42 7 CYS Z N 1
ATOM 6002 C CA . CYS H 2 7 ? 88.031 51.274 60.416 1.00 56.82 7 CYS Z CA 1
ATOM 6003 C C . CYS H 2 7 ? 88.534 52.183 61.528 1.00 61.66 7 CYS Z C 1
ATOM 6004 O O . CYS H 2 7 ? 87.764 52.810 62.259 1.00 64.94 7 CYS Z O 1
ATOM 6007 N N . TYR H 2 8 ? 89.852 52.195 61.674 1.00 65.18 8 TYR Z N 1
ATOM 6008 C CA . TYR H 2 8 ? 90.508 52.976 62.686 1.00 67.98 8 TYR Z CA 1
ATOM 6009 C C . TYR H 2 8 ? 90.785 54.393 62.225 1.00 70.15 8 TYR Z C 1
ATOM 6010 O O . TYR H 2 8 ? 91.633 55.057 62.808 1.00 74.87 8 TYR Z O 1
ATOM 6019 N N . GLU H 2 9 ? 90.123 54.882 61.186 1.00 71.63 9 GLU Z N 1
ATOM 6020 C CA . GLU H 2 9 ? 90.432 56.250 60.787 1.00 75.45 9 GLU Z CA 1
ATOM 6021 C C . GLU H 2 9 ? 89.278 57.232 60.846 1.00 75.75 9 GLU Z C 1
ATOM 6022 O O . GLU H 2 9 ? 89.229 58.219 60.109 1.00 74.79 9 GLU Z O 1
ATOM 6028 N N . LEU H 2 10 ? 88.390 56.983 61.802 1.00 79.29 10 LEU Z N 1
ATOM 6029 C CA . LEU H 2 10 ? 87.212 57.816 62.038 1.00 82.60 10 LEU Z CA 1
ATOM 6030 C C . LEU H 2 10 ? 86.868 57.939 63.514 1.00 84.01 10 LEU Z C 1
ATOM 6031 O O . LEU H 2 10 ? 87.442 57.253 64.369 1.00 83.09 10 LEU Z O 1
ATOM 6036 N N . ASP H 2 11 ? 85.890 58.793 63.796 1.00 86.10 11 ASP Z N 1
ATOM 6037 C CA . ASP H 2 11 ? 85.440 58.987 65.160 1.00 89.42 11 ASP Z CA 1
ATOM 6038 C C . ASP H 2 11 ? 84.632 57.791 65.613 1.00 89.33 11 ASP Z C 1
ATOM 6039 O O . ASP H 2 11 ? 84.877 57.246 66.686 1.00 90.75 11 ASP Z O 1
ATOM 6044 N N . TYR H 2 12 ? 83.723 57.338 64.756 1.00 88.65 12 TYR Z N 1
ATOM 6045 C CA . TYR H 2 12 ? 82.867 56.193 65.055 1.00 87.36 12 TYR Z CA 1
ATOM 6046 C C . TYR H 2 12 ? 83.620 54.864 64.848 1.00 84.74 12 TYR Z C 1
ATOM 6047 O O . TYR H 2 12 ? 84.678 54.819 64.211 1.00 83.61 12 TYR Z O 1
ATOM 6056 N N . GLU H 2 13 ? 83.106 53.801 65.461 1.00 80.26 13 GLU Z N 1
ATOM 6057 C CA . GLU H 2 13 ? 83.682 52.467 65.307 1.00 76.12 13 GLU Z CA 1
ATOM 6058 C C . GLU H 2 13 ? 82.878 51.774 64.189 1.00 72.04 13 GLU Z C 1
ATOM 6059 O O . GLU H 2 13 ? 82.029 50.909 64.444 1.00 70.16 13 GLU Z O 1
ATOM 6065 N N . LEU H 2 14 ? 83.198 52.162 62.952 1.00 64.26 14 LEU Z N 1
ATOM 6066 C CA . LEU H 2 14 ? 82.542 51.694 61.727 1.00 56.09 14 LEU Z CA 1
ATOM 6067 C C . LEU H 2 14 ? 82.458 50.179 61.522 1.00 53.23 14 LEU Z C 1
ATOM 6068 O O . LEU H 2 14 ? 81.372 49.605 61.365 1.00 50.38 14 LEU Z O 1
ATOM 6073 N N . CYS H 2 15 ? 83.613 49.540 61.538 1.00 49.88 15 CYS Z N 1
ATOM 6074 C CA . CYS H 2 15 ? 83.719 48.111 61.316 1.00 49.53 15 CYS Z CA 1
ATOM 6075 C C . CYS H 2 15 ? 83.193 47.280 62.484 1.00 49.52 15 CYS Z C 1
ATOM 6076 O O . CYS H 2 15 ? 82.802 47.850 63.507 1.00 48.82 15 CYS Z O 1
ATOM 6079 N N . PRO H 2 16 ? 83.094 45.934 62.322 1.00 49.72 16 PRO Z N 1
ATOM 6080 C CA . PRO H 2 16 ? 82.598 45.104 63.425 1.00 53.10 16 PRO Z CA 1
ATOM 6081 C C . PRO H 2 16 ? 83.622 45.161 64.546 1.00 55.84 16 PRO Z C 1
ATOM 6082 O O . PRO H 2 16 ? 84.821 45.234 64.289 1.00 59.19 16 PRO Z O 1
ATOM 6086 N N . ASP H 2 17 ? 83.146 45.149 65.785 1.00 58.94 17 ASP Z N 1
ATOM 6087 C CA . ASP H 2 17 ? 84.020 45.246 66.946 1.00 61.53 17 ASP Z CA 1
ATOM 6088 C C . ASP H 2 17 ? 85.150 44.221 67.111 1.00 59.18 17 ASP Z C 1
ATOM 6089 O O . ASP H 2 17 ? 85.895 44.260 68.082 1.00 59.26 17 ASP Z O 1
ATOM 6094 N N . VAL H 2 18 ? 85.287 43.307 66.170 1.00 58.50 18 VAL Z N 1
ATOM 6095 C CA . VAL H 2 18 ? 86.373 42.345 66.249 1.00 61.57 18 VAL Z CA 1
ATOM 6096 C C . VAL H 2 18 ? 87.680 43.072 65.888 1.00 61.62 18 VAL Z C 1
ATOM 6097 O O . VAL H 2 18 ? 88.781 42.572 66.124 1.00 60.13 18 VAL Z O 1
ATOM 6101 N N . CYS H 2 19 ? 87.541 44.256 65.306 1.00 62.44 19 CYS Z N 1
ATOM 6102 C CA . CYS H 2 19 ? 88.686 45.048 64.886 1.00 64.38 19 CYS Z CA 1
ATOM 6103 C C . CYS H 2 19 ? 89.175 45.922 66.013 1.00 66.46 19 CYS Z C 1
ATOM 6104 O O . CYS H 2 19 ? 90.251 46.526 65.926 1.00 65.21 19 CYS Z O 1
ATOM 6107 N N . TYR H 2 20 ? 88.387 45.974 67.081 1.00 69.80 20 TYR Z N 1
ATOM 6108 C CA . TYR H 2 20 ? 88.729 46.799 68.230 1.00 76.57 20 TYR Z CA 1
ATOM 6109 C C . TYR H 2 20 ? 88.879 45.983 69.515 1.00 80.59 20 TYR Z C 1
ATOM 6110 O O . TYR H 2 20 ? 87.895 45.686 70.195 1.00 83.33 20 TYR Z O 1
ATOM 6119 N N . VAL H 2 21 ? 90.122 45.625 69.833 1.00 85.70 21 VAL Z N 1
ATOM 6120 C CA . VAL H 2 21 ? 90.473 44.839 71.018 1.00 87.92 21 VAL Z CA 1
ATOM 6121 C C . VAL H 2 21 ? 89.555 43.644 71.270 1.00 88.32 21 VAL Z C 1
ATOM 6122 O O . VAL H 2 21 ? 89.313 42.834 70.373 1.00 87.58 21 VAL Z O 1
#

Secondary structure (DSSP, 8-state):
---EEEES--SEEETT--EEEEE--------EEEETTEEPS--SSEEEE-S--GGG-EEEEEE-SSSSBPPPEEEEEE-SSEEEEES-SEEETTS-EEEEEEEGGG---EEEEEEETTEEEEEEEE---EEESS--GGG-EEEEEEEEETTEEEEPPPEEEEEE-/---EEEES--SEEETT--EEEEE-------EEEETTEEPS--SSEEEE-S--GGG-EEEEEE-SSSSBPPPEEEEEE-SSEEEEES-SEEETTS-EEEEEEEGGG---EEEEEEETTEEEEEEEE---EEESS--GGG-EEEEEEEEETTEEEEPPPEEEEEE-/---EEEES--SEEETT--EEEEE---------EEEETTEEPS--SSEEEE-S--GGG-EEEEEE-SSSSBPPPEEEEEE-SSEEEEES-SEEETTS-EEEEEEEGGG--EEEEEEEETTEEEEEEEE---EEESS--GGG-EEEEEEEEETTEEEEPPPEEEEEE-/---EEEES--SEEETT--EEEEE----------EEEETTEEPS--SSEEEE-S--GGG-EEEEEESSTT-BPPPEEEEEE-SSEEEEES-SEEETTS-EEEEEEEGGG---EEEEEEETTEEEEEEEE---EEESS--GGG-EEEEEEEEETTEEEEPPPEEEEEE-/----THHHHSSS--S-GGG--/----GGGTSSSS--S-GGGT-/----GGGTSSSS--S-HHHH-/----GGGGGSSS--S-GGG--

B-factor: mean 69.67, std 22.25, range [23.53, 120.0]

Organism: Homo sapiens (NCBI:txid9606)

CATH classification: 2.60.40.10 (+1 more: 2.60.40.10)

GO terms:
  GO:0005886 plasma membrane (C, IDA)
  GO:0042092 type 2 immune response (P, IDA)
  GO:0043308 eosinophil degranulation (P, IDA)
  GO:0019768 high-affinity IgE receptor activity (F, IDA)
  GO:0019863 IgE binding (F, IDA)
  GO:0043303 mast cell degranulation (P, IMP)
  GO:0016068 type I hypersensitivity (P, IMP)
  GO:0005515 protein binding (F, IPI)
  GO:0005886 plasma membrane (C, TAS)
  GO:0009986 cell surface (C, IDA)

InterPro domains:
  IPR003598 Immunoglobulin subtype 2 [SM00408] (42-100)
  IPR003598 Immunoglobulin subtype 2 [SM00408] (123-183)
  IPR003599 Immunoglobulin domain subtype [SM00409] (36-109)
  IPR003599 Immunoglobulin domain subtype [SM00409] (117-195)
  IPR007110 Immunoglobulin-like domain [PS50835] (30-110)
  IPR007110 Immunoglobulin-like domain [PS50835] (122-193)
  IPR013783 Immunoglobulin-like fold [G3DSA:2.60.40.10] (26-109)
  IPR013783 Immunoglobulin-like fold [G3DSA:2.60.40.10] (110-201)
  IPR036179 Immunoglobulin-like domain superfamily [SSF48726] (26-108)
  IPR036179 Immunoglobulin-like domain superfamily [SSF48726] (112-198)
  IPR050488 Immunoglobulin Fc region receptor [PTHR11481] (27-199)

Solvent-accessible surface area: 40246 Å² total; per-residue (Å²): 175,3,88,10,25,24,103,65,66,31,27,17,6,2,97,29,42,89,2,34,1,44,5,28,62,64,167,200,54,57,9,94,0,33,43,96,56,78,112,36,182,44,95,95,52,34,21,94,12,91,83,1,118,80,132,31,29,20,39,6,47,0,34,59,136,62,128,106,73,5,95,49,24,133,4,92,8,29,15,31,1,1,3,0,1,0,28,30,43,101,1,106,81,23,32,7,0,40,0,64,0,8,3,12,57,98,16,56,6,72,77,0,43,1,39,43,83,55,129,68,76,103,120,40,92,62,60,73,63,8,50,27,61,99,1,43,89,134,30,29,19,54,2,41,0,24,1,46,0,40,109,49,112,13,106,4,92,81,18,106,2,66,1,89,194,193,6,85,12,34,24,101,65,67,30,28,18,5,2,96,24,44,90,2,34,0,44,3,30,61,104,204,55,56,9,93,0,32,43,95,55,78,113,36,182,46,94,95,48,34,21,93,13,92,67,0,118,79,132,31,29,20,40,7,47,0,33,41,138,47,129,103,76,6,116,48,25,134,3,94,8,30,18,36,1,1,3,0,1,0,29,32,39,105,0,109,77,28,37,8,0,48,0,59,0,8,3,15,62,106,15,58,6,76,76,0,41,1,39,44,84,55,127,67,75,106,121,43,104,73,56,62,64,8,54,28,66,100,1,45,89,133,31,29,20,55,1,42,0,19,1,44,1,35,115,32,106,18,104,3,93,80,19,107,2,66,2,84,192,132,2,123,12,61,28,102,63,69,30,26,17,6,2,87,36,45,89,2,35,0,47,5,74,65,118,122,173,154,54,54,11,91,0,34,44,95,53,77,111,37,182,46,95,95,57,35,21,93,12,90,96,1,121,81,133,31,29,21,40,6,47,0,32,50,126,67,126,103,70,4,89,49,28,136,4,92,9,28,21,44,3,1,2,0,2,0,32,33,56,101,1,100,63,41,66,65,0,86,0,51,0,4,2,18,86,103,17,84,3,55,74,0,21,1,39,43,34,38,74,29,49,82,35,62,96,100,62,92,74,9,59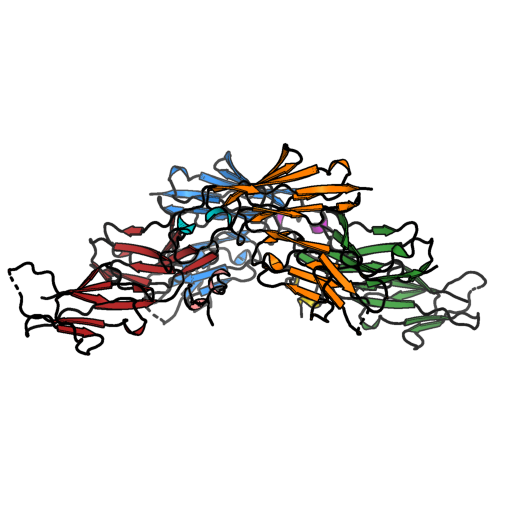,28,112,100,2,46,86,135,30,30,19,32,1,42,0,25,3,41,0,20,44,49,105,23,104,3,94,79,14,105,2,65,2,91,188,190,12,136,13,61,27,102,64,70,31,31,16,6,2,91,36,42,90,2,35,1,40,2,25,70,70,159,139,233,178,97,57,8,72,0,32,44,97,56,77,110,37,181,45,96,96,51,34,21,95,12,90,96,1,117,84,132,31,29,21,40,6,47,0,22,54,110,155,123,99,78,5,114,49,28,135,4,93,8,29,18,39,2,1,2,0,2,0,30,34,36,100,0,114,80,45,78,66,0,85,0,55,0,5,2,18,78,100,12,88,2,48,76,0,24,1,38,43,31,39,75,32,39,75,32,68,95,107,63,94,63,8,60,29,112,98,1,43,89,138,30,28,12,21,2,42,0,26,3,40,0,20,44,52,105,18,104,3,92,79,18,92,2,65,2,82,194,128,129,5,16,145,21,0,116,130,46,114,66,94,3,6,0,72,61,16,45,207,134,134,13,16,142,30,0,110,128,49,111,66,90,2,7,0,73,55,10,54,179,128,121,20,15,144,4,1,124,56,70,149,135,112,11,3,0,56,54,5,61,162,118,129,11,18,87,6,1,105,57,66,159,153,99,8,3,0,59,67,11,41,194

Sequence (746 aa):
KPKVSLNPPWNRIFKGENVTLTCNGNNVSSTKWFHNGSLSEETNSSLNIVNAKFEDSGEYKCQHQQVNESEPVYLEVFSDWLLLQASAEVVMEGQPLFLRCHGWRNWDVYKVIYYKDGEALKYWYENHNISITNATVEDSGTYYCTGKVWQLDYESEPLNITVIKKPKVSLNPPWNRIFKGENVTLTCNGNVSSTKWFHNGSLSEETNSSLNIVNAKFEDSGEYKCQHQQVNESEPVYLEVFSDWLLLQASAEVVMEGQPLFLRCHGWRNWDVYKVIYYKDGEALKYWYENHNISITNATVEDSGTYYCTGKVWQLDYESEPLNITVIKKPKVSLNPPWNRIFKGENVTLTCNGNNFVSSTKWFHNGSLSEETNSSLNIVNAKFEDSGEYKCQHQQVNESEPVYLEVFSDWLLLQASAEVVMEGQPLFLRCHGWRNWDVYKVIYYKDGEALKYWYENHNISITNATVEDSGTYYCTGKVWQLDYESEPLNITVIKKPKVSLNPPWNRIFKGENVTLTCNGNNFFVSSTKWFHNGSLSEETNSSLNIVNAKFEDSGEYKCQHQQVNESEPVYLEVFSDWLLLQASAEVVMEGQPLFLRCHGWRNWDVYKVIYYKDGEALKYWYENHNISITNATVEDSGTYYCTGKVWQLDYESEPLNITVIKVQCPHFCYELDYELCPDVCYVVQCPHFCYELDYELCPDVCYVVQCPHFCYELDYELCPDVCYVVQCPHFCYELDYELCPDVCYV

Nearest PDB structures (foldseek):
  1rpq-assembly1_W  TM=1.050E+00  e=3.013E-02  unclassified
  1rpq-assembly5_W  TM=1.050E+00  e=3.013E-02  unclassified
  1rpq-assembly6_X  TM=9.037E-01  e=7.849E-02  unclassified
  1rpq-assembly5_Y  TM=7.600E-01  e=7.291E-02  unclassified
  1rpq-assembly6_X  TM=1.050E+00  e=2.310E-02  unclassified

Foldseek 3Di:
DKAKAKVVLWLEEEQFAKMKIAIRDPPDDWKWKAFQNHTDPDTDRIDIDGSHDQSSFGWMWMDDPPPDIYDIRTHGYDHDAWAWTWSDQEAEFFAKIKIFGAGDVSAWWAQKFKAFQRHTDDTGGGGDIDMDHGDDQVPWGKMWMWTDGPNDIDIYDIGGHGYYD/DKAKAKVVLWLEEEQFAKMKIAIRPPPDWKWKAFQNHTDPDTDRIDIDGSHDQSSFGWMWMDDPPPDIYDIRTHGYDHDQWAWTWSDQEAEFFAKIKIFGAGDVNAWWAQKFKDFQRHTDDTDGGGDIDMDHTDDQVPWGKMWMWTAGPNDIDIYDIGGHGYHD/DKAKAKVVLFLEEEQFAKMKIAIDDDDDDDWKWKAFQNHTDPDTDRIDIDGSHDQSSFGWMWMDDVPPDIYDIDTHGYDHFAWAWTWSDQEAEQFAKIKIFGAGDVNAWWAQKFKDFQRHTDDTGRGGDIDMDHGDDQVPWGKMWMWTDGPNHIDIYDIGGHGYDD/DKAKAKVVLFLEEEQFAKMKIAIRDDPPPDDWKWKAFQNHTDPDTDRIDIDGSHDQSSFGWMWMDDDPPDIYDIDTHGYDHFQWAWTWSDQEAEFFAKIKIFGAGVVNAWWAQKFKDFQRHTDDTGRGGDIDMDHGDDQVPWGKMWMWTAGPRDIDIYDIGGHGYHD/DDDDPCCPPDDDRPDDCVHDD/DDDDPVCPPDDDRPDDPVNPD/DDDDPCCPPDDDRPDDVVVVD/DADDCVCVPDPDNPDDCVNPD